Protein AF-A0A846EAA3-F1 (afdb_monomer)

Foldseek 3Di:
DDDDDVVVVVVVVVVVVDDDPPPPVVVVVVVVVVVVPPPPDDPDDDDDDDDDDDDDDDDDDDDDDDDDDDDDDDDDDDPPDPDDFAFLDDAWAWDPPWPPDVVPFQKTKIATDDPLDRQDFDFDLAFFFWADFDADQAPQGTWIWGQHPPPLKIKIKGQFPFAPDDHGDTDHGGGGGGTFHHGHLGFTTIIIIWMFNHPDDVPCPVRTDNPCVPCVVSVVSSNCCNNPTDGDDPPDDDPDDDDDDDDDDDDDDDDDDDDDDDDDDDDDDDPDDDDPDDPDPDDDDDDDDDDDDDDDDDDDDDDDDDDPDPPPDPPPPPLQDPQQLPPQLQRLLLLLLLLLVVQAALLSHGHLVQQWTAGSLPRAIAHASLRARDDDCVLQVVLVVDDDSSVSSVSSVVSVVRSVRRVVVSVVLVVLLVQLVVLCVVVVHDDHNLLSSLLSSLCSLPVQQRHDVQHQNVQLVVLVVVPDDNLVSNLRSSLRSQQDPVVRFGNDRVQPRDSVSSSVSSVSSSVRSVSSVVSVVVVVVD

Mean predicted aligned error: 20.43 Å

Radius of gyration: 35.27 Å; Cα contacts (8 Å, |Δi|>4): 721; chains: 1; bounding box: 108×84×116 Å

Structure (mmCIF, N/CA/C/O backbone):
data_AF-A0A846EAA3-F1
#
_entry.id   AF-A0A846EAA3-F1
#
loop_
_atom_site.group_PDB
_atom_site.id
_atom_site.type_symbol
_atom_site.label_atom_id
_atom_site.label_alt_id
_atom_site.label_comp_id
_atom_site.label_asym_id
_atom_site.label_entity_id
_atom_site.label_seq_id
_atom_site.pdbx_PDB_ins_code
_atom_site.Cartn_x
_atom_site.Cartn_y
_atom_site.Cartn_z
_atom_site.occupancy
_atom_site.B_iso_or_equiv
_atom_site.auth_seq_id
_atom_site.auth_comp_id
_atom_site.auth_asym_id
_atom_site.auth_atom_id
_atom_site.pdbx_PDB_model_num
ATOM 1 N N . MET A 1 1 ? 8.928 -28.342 -48.278 1.00 45.59 1 MET A N 1
ATOM 2 C CA . MET A 1 1 ? 9.771 -29.303 -47.526 1.00 45.59 1 MET A CA 1
ATOM 3 C C . MET A 1 1 ? 11.241 -28.910 -47.630 1.00 45.59 1 MET A C 1
ATOM 5 O O . MET A 1 1 ? 11.823 -29.113 -48.684 1.00 45.59 1 MET A O 1
ATOM 9 N N . LYS A 1 2 ? 11.810 -28.338 -46.558 1.00 38.84 2 LYS A N 1
ATOM 10 C CA . LYS A 1 2 ? 13.188 -28.524 -46.040 1.00 38.84 2 LYS A CA 1
ATOM 11 C C . LYS A 1 2 ? 13.550 -27.352 -45.122 1.00 38.84 2 LYS A C 1
ATOM 13 O O . LYS A 1 2 ? 13.875 -26.275 -45.600 1.00 38.84 2 LYS A O 1
ATOM 18 N N . ARG A 1 3 ? 13.514 -27.614 -43.814 1.00 33.91 3 ARG A N 1
ATOM 19 C CA . ARG A 1 3 ? 14.527 -27.258 -42.801 1.00 33.91 3 ARG A CA 1
ATOM 20 C C . ARG A 1 3 ? 14.042 -27.851 -41.477 1.00 33.91 3 ARG A C 1
ATOM 22 O O . ARG A 1 3 ? 13.335 -27.215 -40.710 1.00 33.91 3 ARG A O 1
ATOM 29 N N . ILE A 1 4 ? 14.368 -29.125 -41.256 1.00 40.81 4 ILE A N 1
ATOM 30 C CA . ILE A 1 4 ? 14.292 -29.714 -39.918 1.00 40.81 4 ILE A CA 1
ATOM 31 C C . ILE A 1 4 ? 15.451 -29.088 -39.146 1.00 40.81 4 ILE A C 1
ATOM 33 O O . ILE A 1 4 ? 16.609 -29.247 -39.530 1.00 40.81 4 ILE A O 1
ATOM 37 N N . SER A 1 5 ? 15.117 -28.302 -38.125 1.00 43.94 5 SER A N 1
ATOM 38 C CA . SER A 1 5 ? 16.084 -27.650 -37.246 1.00 43.94 5 SER A CA 1
ATOM 39 C C . SER A 1 5 ? 17.001 -28.698 -36.607 1.00 43.94 5 SER A C 1
ATOM 41 O O . SER A 1 5 ? 16.523 -29.733 -36.134 1.00 43.94 5 SER A O 1
ATOM 43 N N . LEU A 1 6 ? 18.309 -28.413 -36.547 1.00 41.97 6 LEU A N 1
ATOM 44 C CA . LEU A 1 6 ? 19.315 -29.216 -35.829 1.00 41.97 6 LEU A CA 1
ATOM 45 C C . LEU A 1 6 ? 18.901 -29.520 -34.374 1.00 41.97 6 LEU A C 1
ATOM 47 O O . LEU A 1 6 ? 19.389 -30.481 -33.779 1.00 41.97 6 LEU A O 1
ATOM 51 N N . PHE A 1 7 ? 17.973 -28.736 -33.824 1.00 41.84 7 PHE A N 1
ATOM 52 C CA . PHE A 1 7 ? 17.370 -28.923 -32.511 1.00 41.84 7 PHE A CA 1
ATOM 53 C C . PHE A 1 7 ? 16.577 -30.238 -32.392 1.00 41.84 7 PHE A C 1
ATOM 55 O O . PHE A 1 7 ? 16.715 -30.949 -31.401 1.00 41.84 7 PHE A O 1
ATOM 62 N N . VAL A 1 8 ? 15.827 -30.625 -33.432 1.00 47.81 8 VAL A N 1
ATOM 63 C CA . VAL A 1 8 ? 15.018 -31.862 -33.437 1.00 47.81 8 VAL A CA 1
ATOM 64 C C . VAL A 1 8 ? 15.914 -33.098 -33.543 1.00 47.81 8 VAL A C 1
ATOM 66 O O . VAL A 1 8 ? 15.667 -34.103 -32.881 1.00 47.81 8 VAL A O 1
ATOM 69 N N . LEU A 1 9 ? 17.009 -33.009 -34.307 1.00 42.44 9 LEU A N 1
ATOM 70 C CA . LEU A 1 9 ? 17.966 -34.109 -34.451 1.00 42.44 9 LEU A CA 1
ATOM 71 C C . LEU A 1 9 ? 18.799 -34.318 -33.170 1.00 42.44 9 LEU A C 1
ATOM 73 O O . LEU A 1 9 ? 19.080 -35.457 -32.808 1.00 42.44 9 LEU A O 1
ATOM 77 N N . ARG A 1 10 ? 19.137 -33.244 -32.434 1.00 44.59 10 ARG A N 1
ATOM 78 C CA . ARG A 1 10 ? 19.808 -33.341 -31.122 1.00 44.59 10 ARG A CA 1
ATOM 79 C C . ARG A 1 10 ? 18.899 -33.922 -30.036 1.00 44.59 10 ARG A C 1
ATOM 81 O O . ARG A 1 10 ? 19.375 -34.716 -29.229 1.00 44.59 10 ARG A O 1
ATOM 88 N N . TYR A 1 11 ? 17.609 -33.580 -30.042 1.00 43.00 11 TYR A N 1
ATOM 89 C CA . TYR A 1 11 ? 16.646 -34.081 -29.055 1.00 43.00 11 TYR A CA 1
ATOM 90 C C . TYR A 1 11 ? 16.307 -35.568 -29.275 1.00 43.00 11 TYR A C 1
ATOM 92 O O . TYR A 1 11 ? 16.233 -36.336 -28.316 1.00 43.00 11 TYR A O 1
ATOM 100 N N . LEU A 1 12 ? 16.214 -36.016 -30.536 1.00 42.78 12 LEU A N 1
ATOM 101 C CA . LEU A 1 12 ? 15.991 -37.432 -30.866 1.00 42.78 12 LEU A CA 1
ATOM 102 C C . LEU A 1 12 ? 17.176 -38.332 -30.470 1.00 42.78 12 LEU A C 1
ATOM 104 O O . LEU A 1 12 ? 16.976 -39.449 -29.998 1.00 42.78 12 LEU A O 1
ATOM 108 N N . VAL A 1 13 ? 18.412 -37.846 -30.631 1.00 50.00 13 VAL A N 1
ATOM 109 C CA . VAL A 1 13 ? 19.632 -38.589 -30.258 1.00 50.00 13 VAL A CA 1
ATOM 110 C C . VAL A 1 13 ? 19.782 -38.710 -28.735 1.00 50.00 13 VAL A C 1
ATOM 112 O O . VAL A 1 13 ? 20.312 -39.710 -28.255 1.00 50.00 13 VAL A O 1
ATOM 115 N N . LEU A 1 14 ? 19.275 -37.741 -27.965 1.00 45.34 14 LEU A N 1
ATOM 116 C CA . LEU A 1 14 ? 19.233 -37.794 -26.498 1.00 45.34 14 LEU A CA 1
ATOM 117 C C . LEU A 1 14 ? 18.173 -38.777 -25.977 1.00 45.34 14 LEU A C 1
ATOM 119 O O . LEU A 1 14 ? 18.458 -39.537 -25.053 1.00 45.34 14 LEU A O 1
ATOM 123 N N . LEU A 1 15 ? 17.000 -38.837 -26.616 1.00 44.75 15 LEU A N 1
ATOM 124 C CA . LEU A 1 15 ? 15.933 -39.787 -26.270 1.00 44.75 15 LEU A CA 1
ATOM 125 C C . LEU A 1 15 ? 16.304 -41.247 -26.583 1.00 44.75 15 LEU A C 1
ATOM 127 O O . LEU A 1 15 ? 15.960 -42.148 -25.820 1.00 44.75 15 LEU A O 1
ATOM 131 N N . LEU A 1 16 ? 17.073 -41.487 -27.651 1.00 45.69 16 LEU A N 1
ATOM 132 C CA . LEU A 1 16 ? 17.564 -42.824 -28.013 1.00 45.69 16 LEU A CA 1
ATOM 133 C C . LEU A 1 16 ? 18.695 -43.337 -27.106 1.00 45.69 16 LEU A C 1
ATOM 135 O O . LEU A 1 16 ? 18.956 -44.537 -27.086 1.00 45.69 16 LEU A O 1
ATOM 139 N N . LYS A 1 17 ? 19.364 -42.460 -26.344 1.00 44.16 17 LYS A N 1
ATOM 140 C CA . LYS A 1 17 ? 20.497 -42.839 -25.482 1.00 44.16 17 LYS A CA 1
ATOM 141 C C . LYS A 1 17 ? 20.090 -43.292 -24.073 1.00 44.16 17 LYS A C 1
ATOM 143 O O . LYS A 1 17 ? 20.920 -43.877 -23.386 1.00 44.16 17 LYS A O 1
ATOM 148 N N . TYR A 1 18 ? 18.842 -43.047 -23.657 1.00 53.03 18 TYR A N 1
ATOM 149 C CA . TYR A 1 18 ? 18.377 -43.271 -22.276 1.00 53.03 18 TYR A CA 1
ATOM 150 C C . TYR A 1 18 ? 17.021 -43.996 -22.150 1.00 53.03 18 TYR A C 1
ATOM 152 O O . TYR A 1 18 ? 16.437 -44.029 -21.070 1.00 53.03 18 TYR A O 1
ATOM 160 N N . SER A 1 19 ? 16.511 -44.612 -23.218 1.00 42.00 19 SER A N 1
ATOM 161 C CA . SER A 1 19 ? 15.255 -45.377 -23.180 1.00 42.00 19 SER A CA 1
ATOM 162 C C . SER A 1 19 ? 15.518 -46.875 -22.980 1.00 42.00 19 SER A C 1
ATOM 164 O O . SER A 1 19 ? 16.228 -47.511 -23.758 1.00 42.00 19 SER A O 1
ATOM 166 N N . THR A 1 20 ? 14.928 -47.456 -21.932 1.00 55.78 20 THR A N 1
ATOM 167 C CA . THR A 1 20 ? 14.757 -48.909 -21.802 1.00 55.78 20 THR A CA 1
ATOM 168 C C . THR A 1 20 ? 13.573 -49.369 -22.661 1.00 55.78 20 THR A C 1
ATOM 170 O O . THR A 1 20 ? 12.632 -48.612 -22.899 1.00 55.78 20 THR A O 1
ATOM 173 N N . GLN A 1 21 ? 13.614 -50.623 -23.128 1.00 46.91 21 GLN A N 1
ATOM 174 C CA . GLN A 1 21 ? 12.736 -51.204 -24.165 1.00 46.91 21 GLN A CA 1
ATOM 175 C C . GLN A 1 21 ? 11.215 -51.058 -23.916 1.00 46.91 21 GLN A C 1
ATOM 177 O O . GLN A 1 21 ? 10.422 -51.239 -24.836 1.00 46.91 21 GLN A O 1
ATOM 182 N N . SER A 1 22 ? 10.801 -50.691 -22.702 1.00 48.88 22 SER A N 1
ATOM 183 C CA . SER A 1 22 ? 9.403 -50.552 -22.283 1.00 48.88 22 SER A CA 1
ATOM 184 C C . SER A 1 22 ? 8.784 -49.165 -22.532 1.00 48.88 22 SER A C 1
ATOM 186 O O . SER A 1 22 ? 7.569 -49.033 -22.406 1.00 48.88 22 SER A O 1
ATOM 188 N N . THR A 1 23 ? 9.556 -48.129 -22.897 1.00 48.28 23 THR A N 1
ATOM 189 C CA . THR A 1 23 ? 9.012 -46.774 -23.159 1.00 48.28 23 THR A CA 1
ATOM 190 C C . THR A 1 23 ? 8.650 -46.500 -24.623 1.00 48.28 23 THR A C 1
ATOM 192 O O . THR A 1 23 ? 7.928 -45.542 -24.898 1.00 48.28 23 THR A O 1
ATOM 195 N N . LEU A 1 24 ? 9.050 -47.357 -25.571 1.00 45.22 24 LEU A N 1
ATOM 196 C CA . LEU A 1 24 ? 8.720 -47.161 -26.992 1.00 45.22 24 LEU A CA 1
ATOM 197 C C . LEU A 1 24 ? 7.264 -47.514 -27.351 1.00 45.22 24 LEU A C 1
ATOM 199 O O . LEU A 1 24 ? 6.722 -46.966 -28.309 1.00 45.22 24 LEU A O 1
ATOM 203 N N . THR A 1 25 ? 6.600 -48.385 -26.588 1.00 45.22 25 THR A N 1
ATOM 204 C CA . THR A 1 25 ? 5.250 -48.874 -26.928 1.00 45.22 25 THR A CA 1
ATOM 205 C C . THR A 1 25 ? 4.129 -47.921 -26.493 1.00 45.22 25 THR A C 1
ATOM 207 O O . THR A 1 25 ? 3.041 -47.964 -27.058 1.00 45.22 25 THR A O 1
ATOM 210 N N . LEU A 1 26 ? 4.388 -47.028 -25.529 1.00 42.34 26 LEU A N 1
ATOM 211 C CA . LEU A 1 26 ? 3.415 -46.048 -25.017 1.00 42.34 26 LEU A CA 1
ATOM 212 C C . LEU A 1 26 ? 3.416 -44.724 -25.805 1.00 42.34 26 LEU A C 1
ATOM 214 O O . LEU A 1 26 ? 2.395 -44.046 -25.878 1.00 42.34 26 LEU A O 1
ATOM 218 N N . LEU A 1 27 ? 4.530 -44.382 -26.459 1.00 41.97 27 LEU A N 1
ATOM 219 C CA . LEU A 1 27 ? 4.627 -43.200 -27.326 1.00 41.97 27 LEU A CA 1
ATOM 220 C C . LEU A 1 27 ? 3.990 -43.415 -28.709 1.00 41.97 27 LEU A C 1
ATOM 222 O O . LEU A 1 27 ? 3.535 -42.455 -29.326 1.00 41.97 27 LEU A O 1
ATOM 226 N N . PHE A 1 28 ? 3.889 -44.661 -29.181 1.00 40.97 28 PHE A N 1
ATOM 227 C CA . PHE A 1 28 ? 3.272 -44.969 -30.479 1.00 40.97 28 PHE A CA 1
ATOM 228 C C . PHE A 1 28 ? 1.734 -44.983 -30.445 1.00 40.97 28 PHE A C 1
ATOM 230 O O . PHE A 1 28 ? 1.094 -44.725 -31.463 1.00 40.97 28 PHE A O 1
ATOM 237 N N . SER A 1 29 ? 1.122 -45.228 -29.285 1.00 41.38 29 SER A N 1
ATOM 238 C CA . SER A 1 29 ? -0.338 -45.264 -29.121 1.00 41.38 29 SER A CA 1
ATOM 239 C C . SER A 1 29 ? -0.965 -43.887 -28.865 1.00 41.38 29 SER A C 1
ATOM 241 O O . SER A 1 29 ? -2.130 -43.692 -29.204 1.00 41.38 29 SER A O 1
ATOM 243 N N . LEU A 1 30 ? -0.211 -42.898 -28.367 1.00 37.19 30 LEU A N 1
ATOM 244 C CA . LEU A 1 30 ? -0.741 -41.547 -28.116 1.00 37.19 30 LEU A CA 1
ATOM 245 C C . LEU A 1 30 ? -0.758 -40.651 -29.374 1.00 37.19 30 LEU A C 1
ATOM 247 O O . LEU A 1 30 ? -1.632 -39.795 -29.514 1.00 37.19 30 LEU A O 1
ATOM 251 N N . VAL A 1 31 ? 0.151 -40.887 -30.328 1.00 42.72 31 VAL A N 1
ATOM 252 C CA . VAL A 1 31 ? 0.245 -40.117 -31.589 1.00 42.72 31 VAL A CA 1
ATOM 253 C C . VAL A 1 31 ? -0.836 -40.521 -32.605 1.00 42.72 31 VAL A C 1
ATOM 255 O O . VAL A 1 31 ? -1.272 -39.701 -33.411 1.00 42.72 31 VAL A O 1
ATOM 258 N N . LEU A 1 32 ? -1.348 -41.755 -32.535 1.00 37.59 32 LEU A N 1
ATOM 259 C CA . LEU A 1 32 ? -2.424 -42.222 -33.419 1.00 37.59 32 LEU A CA 1
ATOM 260 C C . LEU A 1 32 ? -3.820 -41.724 -33.004 1.00 37.59 32 LEU A C 1
ATOM 262 O O . LEU A 1 32 ? -4.693 -41.593 -33.858 1.00 37.59 32 LEU A O 1
ATOM 266 N N . VAL A 1 33 ? -4.030 -41.375 -31.729 1.00 39.88 33 VAL A N 1
ATOM 267 C CA . VAL A 1 33 ? -5.330 -40.872 -31.243 1.00 39.88 33 VAL A CA 1
ATOM 268 C C . VAL A 1 33 ? -5.503 -39.368 -31.507 1.00 39.88 33 VAL A C 1
ATOM 270 O O . VAL A 1 33 ? -6.616 -38.914 -31.756 1.00 39.88 33 VAL A O 1
ATOM 273 N N . THR A 1 34 ? -4.418 -38.590 -31.574 1.00 38.41 34 THR A N 1
ATOM 274 C CA . THR A 1 34 ? -4.486 -37.141 -31.856 1.00 38.41 34 THR A CA 1
ATOM 275 C C . THR A 1 34 ? -4.581 -36.797 -33.347 1.00 38.41 34 THR A C 1
ATOM 277 O O . THR A 1 34 ? -5.072 -35.722 -33.686 1.00 38.41 34 THR A O 1
ATOM 280 N N . GLN A 1 35 ? -4.203 -37.701 -34.261 1.00 37.25 35 GLN A N 1
ATOM 281 C CA . GLN A 1 35 ? -4.346 -37.460 -35.707 1.00 37.25 35 GLN A CA 1
ATOM 282 C C . GLN A 1 35 ? -5.731 -37.785 -36.290 1.00 37.25 35 GLN A C 1
ATOM 284 O O . GLN A 1 35 ? -6.015 -37.358 -37.407 1.00 37.25 35 GLN A O 1
ATOM 289 N N . MET A 1 36 ? -6.632 -38.453 -35.559 1.00 35.78 36 MET A N 1
ATOM 290 C CA . MET A 1 36 ? -7.983 -38.747 -36.072 1.00 35.78 36 MET A CA 1
ATOM 291 C C . MET A 1 36 ?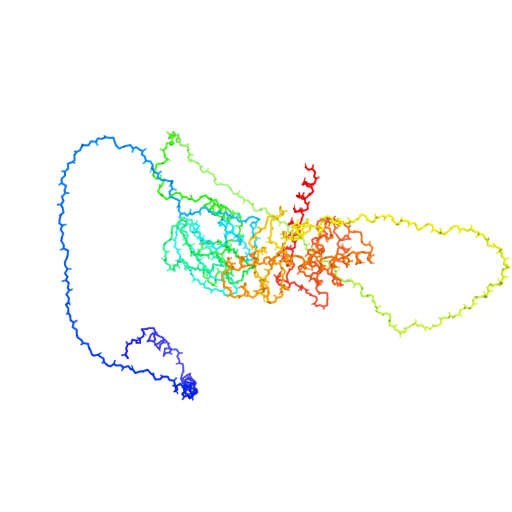 -9.062 -37.715 -35.698 1.00 35.78 36 MET A C 1
ATOM 293 O O . MET A 1 36 ? -10.163 -37.792 -36.235 1.00 35.78 36 MET A O 1
ATOM 297 N N . GLN A 1 37 ? -8.774 -36.718 -34.849 1.00 39.56 37 GLN A N 1
ATOM 298 C CA . GLN A 1 37 ? -9.774 -35.713 -34.435 1.00 39.56 37 GLN A CA 1
ATOM 299 C C . GLN A 1 37 ? -9.651 -34.332 -35.106 1.00 39.56 37 GLN A C 1
ATOM 301 O O . GLN A 1 37 ? -10.579 -33.538 -34.997 1.00 39.56 37 GLN A O 1
ATOM 306 N N . ASN A 1 38 ? -8.594 -34.062 -35.883 1.00 38.56 38 ASN A N 1
ATOM 307 C CA . ASN A 1 38 ? -8.391 -32.756 -36.540 1.00 38.56 38 ASN A CA 1
ATOM 308 C C . ASN A 1 38 ? -8.648 -32.731 -38.064 1.00 38.56 38 ASN A C 1
ATOM 310 O O . ASN A 1 38 ? -8.359 -31.731 -38.709 1.00 38.56 38 ASN A O 1
ATOM 314 N N . SER A 1 39 ? -9.223 -33.786 -38.659 1.00 36.62 39 SER A N 1
ATOM 315 C CA . SER A 1 39 ? -9.591 -33.823 -40.096 1.00 36.62 39 SER A CA 1
ATOM 316 C C . SER A 1 39 ? -11.088 -33.629 -40.381 1.00 36.62 39 SER A C 1
ATOM 318 O O . SER A 1 39 ? -11.568 -33.987 -41.450 1.00 36.62 39 SER A O 1
ATOM 320 N N . ALA A 1 40 ? -11.847 -33.037 -39.457 1.00 38.66 40 ALA A N 1
ATOM 321 C CA . ALA A 1 40 ? -13.261 -32.733 -39.678 1.00 38.66 40 ALA A CA 1
ATOM 322 C C . ALA A 1 40 ? -13.613 -31.316 -39.209 1.00 38.66 40 ALA A C 1
ATOM 324 O O . ALA A 1 40 ? -14.397 -31.167 -38.277 1.00 38.66 40 ALA A O 1
ATOM 325 N N . LYS A 1 41 ? -12.992 -30.289 -39.812 1.00 36.91 41 LYS A N 1
ATOM 326 C CA . LYS A 1 41 ? -13.463 -28.881 -39.878 1.00 36.91 41 LYS A CA 1
ATOM 327 C C . LYS A 1 41 ? -12.378 -27.979 -40.490 1.00 36.91 41 LYS A C 1
ATOM 329 O O . LYS A 1 41 ? -11.752 -27.200 -39.786 1.00 36.91 41 LYS A O 1
ATOM 334 N N . ALA A 1 42 ? -12.138 -28.092 -41.796 1.00 32.41 42 ALA A N 1
ATOM 335 C CA . ALA A 1 42 ? -11.402 -27.070 -42.552 1.00 32.41 42 ALA A CA 1
ATOM 336 C C . ALA A 1 42 ? -11.621 -27.210 -44.072 1.00 32.41 42 ALA A C 1
ATOM 338 O O . ALA A 1 42 ? -10.666 -27.172 -44.833 1.00 32.41 42 ALA A O 1
ATOM 339 N N . ASP A 1 43 ? -12.873 -27.364 -44.513 1.00 33.97 43 ASP A N 1
ATOM 340 C CA . ASP A 1 43 ? -13.255 -27.228 -45.927 1.00 33.97 43 ASP A CA 1
ATOM 341 C C . ASP A 1 43 ? -14.263 -26.082 -46.066 1.00 33.97 43 ASP A C 1
ATOM 343 O O . ASP A 1 43 ? -15.464 -26.285 -46.220 1.00 33.97 43 ASP A O 1
ATOM 347 N N . SER A 1 44 ? -13.771 -24.850 -45.959 1.00 38.75 44 SER A N 1
ATOM 348 C CA . SER A 1 44 ? -14.420 -23.669 -46.534 1.00 38.75 44 SER A CA 1
ATOM 349 C C . SER A 1 44 ? -13.454 -22.494 -46.443 1.00 38.75 44 SER A C 1
ATOM 351 O O . SER A 1 44 ? -13.376 -21.872 -45.397 1.00 38.75 44 SER A O 1
ATOM 353 N N . PHE A 1 45 ? -12.673 -22.248 -47.492 1.00 34.84 45 PHE A N 1
ATOM 354 C CA . PHE A 1 45 ? -12.283 -20.923 -48.003 1.00 34.84 45 PHE A CA 1
ATOM 355 C C . PHE A 1 45 ? -11.267 -21.164 -49.122 1.00 34.84 45 PHE A C 1
ATOM 357 O O . PHE A 1 45 ? -10.080 -21.378 -48.893 1.00 34.84 45 PHE A O 1
ATOM 364 N N . GLY A 1 46 ? -11.775 -21.210 -50.355 1.00 39.91 46 GLY A N 1
ATOM 365 C CA . GLY A 1 46 ? -10.958 -21.351 -51.550 1.00 39.91 46 GLY A CA 1
ATOM 366 C C . GLY A 1 46 ? -10.037 -20.148 -51.721 1.00 39.91 46 GLY A C 1
ATOM 367 O O . GLY A 1 46 ? -10.505 -19.022 -51.867 1.00 39.91 46 GLY A O 1
ATOM 368 N N . LEU A 1 47 ? -8.732 -20.406 -51.753 1.00 31.91 47 LEU A N 1
ATOM 369 C CA . LEU A 1 47 ? -7.733 -19.473 -52.255 1.00 31.91 47 LEU A CA 1
ATOM 370 C C . LEU A 1 47 ? -6.852 -20.205 -53.266 1.00 31.91 47 LEU A C 1
ATOM 372 O O . LEU A 1 47 ? -6.233 -21.229 -52.982 1.00 31.91 47 LEU A O 1
ATOM 376 N N . ASN A 1 48 ? -6.889 -19.679 -54.485 1.00 30.34 48 ASN A N 1
ATOM 377 C CA . ASN A 1 48 ? -6.250 -20.192 -55.683 1.00 30.34 48 ASN A CA 1
ATOM 378 C C . ASN A 1 48 ? -4.801 -19.678 -55.701 1.00 30.34 48 ASN A C 1
ATOM 380 O O . ASN A 1 48 ? -4.591 -18.470 -55.800 1.00 30.34 48 ASN A O 1
ATOM 384 N N . PHE A 1 49 ? -3.806 -20.559 -55.582 1.00 31.09 49 PHE A N 1
ATOM 385 C CA . PHE A 1 49 ? -2.396 -20.176 -55.687 1.00 31.09 49 PHE A CA 1
ATOM 386 C C . PHE A 1 49 ? -1.887 -20.443 -57.104 1.00 31.09 49 PHE A C 1
ATOM 388 O O . PHE A 1 49 ? -1.743 -21.589 -57.528 1.00 31.09 49 PHE A O 1
ATOM 395 N N . GLY A 1 50 ? -1.636 -19.355 -57.835 1.00 29.64 50 GLY A N 1
ATOM 396 C CA . GLY A 1 50 ? -0.963 -19.365 -59.127 1.00 29.64 50 GLY A CA 1
ATOM 397 C C . GLY A 1 50 ? 0.504 -19.774 -58.993 1.00 29.64 50 GLY A C 1
ATOM 398 O O . GLY A 1 50 ? 1.222 -19.313 -58.108 1.00 29.64 50 GLY A O 1
ATOM 399 N N . VAL A 1 51 ? 0.920 -20.659 -59.892 1.00 31.28 51 VAL A N 1
ATOM 400 C CA . VAL A 1 51 ? 2.285 -21.160 -60.071 1.00 31.28 51 VAL A CA 1
ATOM 401 C C . VAL A 1 51 ? 3.119 -20.110 -60.804 1.00 31.28 51 VAL A C 1
ATOM 403 O O . VAL A 1 51 ? 2.721 -19.693 -61.888 1.00 31.28 51 VAL A O 1
ATOM 406 N N . LEU A 1 52 ? 4.290 -19.746 -60.272 1.00 29.41 52 LEU A N 1
ATOM 407 C CA . LEU A 1 52 ? 5.385 -19.160 -61.055 1.00 29.41 52 LEU A CA 1
ATOM 408 C C . LEU A 1 52 ? 6.733 -19.745 -60.601 1.00 29.41 52 LEU A C 1
ATOM 410 O O . LEU A 1 52 ? 7.044 -19.791 -59.411 1.00 29.41 52 LEU A O 1
ATOM 414 N N . GLU A 1 53 ? 7.484 -20.238 -61.585 1.00 32.22 53 GLU A N 1
ATOM 415 C CA . GLU A 1 53 ? 8.822 -20.832 -61.485 1.00 32.22 53 GLU A CA 1
ATOM 416 C C . GLU A 1 53 ? 9.946 -19.773 -61.419 1.00 32.22 53 GLU A C 1
ATOM 418 O O . GLU A 1 53 ? 9.694 -18.600 -61.705 1.00 32.22 53 GLU A O 1
ATOM 423 N N . PRO A 1 54 ? 11.190 -20.153 -61.046 1.00 38.78 54 PRO A N 1
ATOM 424 C CA . PRO A 1 54 ? 12.264 -19.212 -60.760 1.00 38.78 54 PRO A CA 1
ATOM 425 C C . PRO A 1 54 ? 13.257 -19.070 -61.922 1.00 38.78 54 PRO A C 1
ATOM 427 O O . PRO A 1 54 ? 13.889 -20.046 -62.315 1.00 38.78 54 PRO A O 1
ATOM 430 N N . SER A 1 55 ? 13.504 -17.840 -62.371 1.00 31.00 55 SER A N 1
ATOM 431 C CA . SER A 1 55 ? 14.790 -17.424 -62.951 1.00 31.00 55 SER A CA 1
ATOM 432 C C . SER A 1 55 ? 14.790 -15.918 -63.211 1.00 31.00 55 SER A C 1
ATOM 434 O O . SER A 1 55 ? 13.937 -15.438 -63.945 1.00 31.00 55 SER A O 1
ATOM 436 N N . GLU A 1 56 ? 15.741 -15.180 -62.641 1.00 32.69 56 GLU A N 1
ATOM 437 C CA . GLU A 1 56 ? 16.833 -14.542 -63.392 1.00 32.69 56 GLU A CA 1
ATOM 438 C C . GLU A 1 56 ? 17.639 -13.574 -62.510 1.00 32.69 56 GLU A C 1
ATOM 440 O O . GLU A 1 56 ? 17.165 -12.987 -61.540 1.00 32.69 56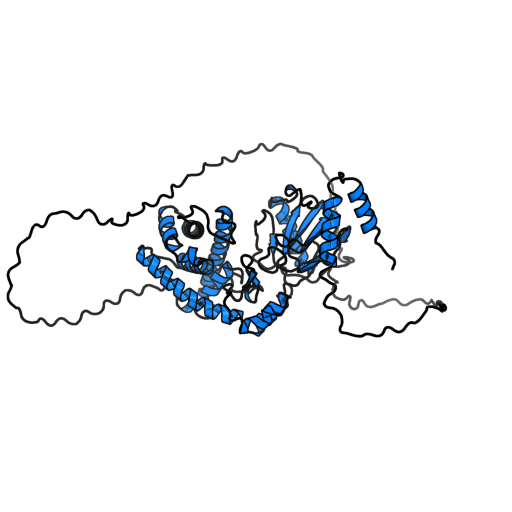 GLU A O 1
ATOM 445 N N . THR A 1 57 ? 18.920 -13.519 -62.846 1.00 31.02 57 THR A N 1
ATOM 446 C CA . THR A 1 57 ? 20.040 -12.817 -62.217 1.00 31.02 57 THR A CA 1
ATOM 447 C C . THR A 1 57 ? 20.207 -11.399 -62.794 1.00 31.02 57 THR A C 1
ATOM 449 O O . THR A 1 57 ? 19.657 -11.110 -63.852 1.00 31.02 57 THR A O 1
ATOM 452 N N . VAL A 1 58 ? 21.127 -10.616 -62.193 1.00 27.27 58 VAL A N 1
ATOM 453 C CA . VAL A 1 58 ? 21.747 -9.348 -62.685 1.00 27.27 58 VAL A CA 1
ATOM 454 C C . VAL A 1 58 ? 20.938 -8.084 -62.285 1.00 27.27 58 VAL A C 1
ATOM 456 O O . VAL A 1 58 ? 19.727 -8.080 -62.413 1.00 27.27 58 VAL A O 1
ATOM 459 N N . ALA A 1 59 ? 21.469 -6.983 -61.725 1.00 28.91 59 ALA A N 1
ATOM 460 C CA . ALA A 1 59 ? 22.781 -6.339 -61.836 1.00 28.91 59 ALA A CA 1
ATOM 461 C C . ALA A 1 59 ? 23.164 -5.537 -60.567 1.00 28.91 59 ALA A C 1
ATOM 463 O O . ALA A 1 59 ? 22.311 -4.926 -59.928 1.00 28.91 59 ALA A O 1
ATOM 464 N N . LEU A 1 60 ? 24.468 -5.478 -60.284 1.00 33.03 60 LEU A N 1
ATOM 465 C CA . LEU A 1 60 ? 25.130 -4.464 -59.454 1.00 33.03 60 LEU A CA 1
ATOM 466 C C . LEU A 1 60 ? 25.461 -3.242 -60.325 1.00 33.03 60 LEU A C 1
ATOM 468 O O . LEU A 1 60 ? 25.923 -3.427 -61.450 1.00 33.03 60 LEU A O 1
ATOM 472 N N . LEU A 1 61 ? 25.292 -2.027 -59.799 1.00 29.95 61 LEU A N 1
ATOM 473 C CA . LEU A 1 61 ? 25.793 -0.768 -60.375 1.00 29.95 61 LEU A CA 1
ATOM 474 C C . LEU A 1 61 ? 26.221 0.204 -59.246 1.00 29.95 61 LEU A C 1
ATOM 476 O O . LEU A 1 61 ? 25.775 0.024 -58.113 1.00 29.95 61 LEU A O 1
ATOM 480 N N . PRO A 1 62 ? 27.147 1.150 -59.512 1.00 38.16 62 PRO A N 1
ATOM 481 C CA . PRO A 1 62 ? 28.408 1.228 -58.770 1.00 38.16 62 PRO A CA 1
ATOM 482 C C . PRO A 1 62 ? 28.590 2.483 -57.894 1.00 38.16 62 PRO A C 1
ATOM 484 O O . PRO A 1 62 ? 27.889 3.481 -58.045 1.00 38.16 62 PRO A O 1
ATOM 487 N N . LEU A 1 63 ? 29.597 2.406 -57.012 1.00 34.88 63 LEU A N 1
ATOM 488 C CA . LEU A 1 63 ? 30.307 3.541 -56.414 1.00 34.88 63 LEU A CA 1
ATOM 489 C C . LEU A 1 63 ? 31.120 4.285 -57.482 1.00 34.88 63 LEU A C 1
ATOM 491 O O . LEU A 1 63 ? 31.788 3.618 -58.264 1.00 34.88 63 LEU A O 1
ATOM 495 N N . GLU A 1 64 ? 31.133 5.621 -57.422 1.00 33.44 64 GLU A N 1
ATOM 496 C CA . GLU A 1 64 ? 32.322 6.489 -57.568 1.00 33.44 64 GLU A CA 1
ATOM 497 C C . GLU A 1 64 ? 31.920 7.977 -57.551 1.00 33.44 64 GLU A C 1
ATOM 499 O O . GLU A 1 64 ? 31.073 8.396 -58.336 1.00 33.44 64 GLU A O 1
ATOM 504 N N . SER A 1 65 ? 32.569 8.777 -56.697 1.00 32.06 65 SER A N 1
ATOM 505 C CA . SER A 1 65 ? 33.263 10.005 -57.126 1.00 32.06 65 SER A CA 1
ATOM 506 C C . SER A 1 65 ? 34.119 10.582 -55.987 1.00 32.06 65 SER A C 1
ATOM 508 O O . SER A 1 65 ? 33.621 10.854 -54.894 1.00 32.06 65 SER A O 1
ATOM 510 N N . GLU A 1 66 ? 35.405 10.742 -56.290 1.00 34.97 66 GLU A N 1
ATOM 511 C CA . GLU A 1 66 ? 36.522 11.266 -55.492 1.00 34.97 66 GLU A CA 1
ATOM 512 C C . GLU A 1 66 ? 36.395 12.776 -55.165 1.00 34.97 66 GLU A C 1
ATOM 514 O O . GLU A 1 66 ? 35.835 13.537 -55.945 1.00 34.97 66 GLU A O 1
ATOM 519 N N . VAL A 1 67 ? 36.753 13.176 -53.935 1.00 34.47 67 VAL A N 1
ATOM 520 C CA . VAL A 1 67 ? 37.906 14.023 -53.514 1.00 34.47 67 VAL A CA 1
ATOM 521 C C . VAL A 1 67 ? 37.957 15.461 -54.056 1.00 34.47 67 VAL A C 1
ATOM 523 O O . VAL A 1 67 ? 38.229 15.665 -55.230 1.00 34.47 67 VAL A O 1
ATOM 526 N N . GLU A 1 68 ? 37.912 16.444 -53.140 1.00 30.97 68 GLU A N 1
ATOM 527 C CA . GLU A 1 68 ? 38.698 17.693 -53.222 1.00 30.97 68 GLU A CA 1
ATOM 528 C C . GLU A 1 68 ? 38.890 18.347 -51.822 1.00 30.97 68 GLU A C 1
ATOM 530 O O . GLU A 1 68 ? 37.937 18.691 -51.129 1.00 30.97 68 GLU A O 1
ATOM 535 N N . LEU A 1 69 ? 40.151 18.512 -51.409 1.00 32.44 69 LEU A N 1
ATOM 536 C CA . LEU A 1 69 ? 40.707 19.503 -50.457 1.00 32.44 69 LEU A CA 1
ATOM 537 C C . LEU A 1 69 ? 41.919 20.118 -51.204 1.00 32.44 69 LEU A C 1
ATOM 539 O O . LEU A 1 69 ? 42.491 19.361 -51.998 1.00 32.44 69 LEU A O 1
ATOM 543 N N . PRO A 1 70 ? 42.405 21.370 -50.983 1.00 49.16 70 PRO A N 1
ATOM 544 C CA . PRO A 1 70 ? 42.414 22.131 -49.717 1.00 49.16 70 PRO A CA 1
ATOM 545 C C . PRO A 1 70 ? 42.286 23.686 -49.840 1.00 49.16 70 PRO A C 1
ATOM 547 O O . PRO A 1 70 ? 42.252 24.229 -50.939 1.00 49.16 70 PRO A O 1
ATOM 550 N N . ASN A 1 71 ? 42.244 24.394 -48.695 1.00 32.75 71 ASN A N 1
ATOM 551 C CA . ASN A 1 71 ? 42.879 25.707 -48.373 1.00 32.75 71 ASN A CA 1
ATOM 552 C C . ASN A 1 71 ? 42.256 26.238 -47.059 1.00 32.75 71 ASN A C 1
ATOM 554 O O . ASN A 1 71 ? 41.047 26.419 -46.989 1.00 32.75 71 ASN A O 1
ATOM 558 N N . SER A 1 72 ? 42.944 26.209 -45.914 1.00 35.84 72 SER A N 1
ATOM 559 C CA . SER A 1 72 ? 43.930 27.177 -45.382 1.00 35.84 72 SER A CA 1
ATOM 560 C C . SER A 1 72 ? 43.355 28.556 -44.995 1.00 35.84 72 SER A C 1
ATOM 562 O O . SER A 1 72 ? 43.068 29.366 -45.869 1.00 35.84 72 SER A O 1
ATOM 564 N N . GLU A 1 73 ? 43.342 28.784 -43.674 1.00 40.97 73 GLU A N 1
ATOM 565 C CA . GLU A 1 73 ? 43.399 30.060 -42.928 1.00 40.97 73 GLU A CA 1
ATOM 566 C C . GLU A 1 73 ? 42.173 30.997 -42.918 1.00 40.97 73 GLU A C 1
ATOM 568 O O . GLU A 1 73 ? 41.968 31.781 -43.835 1.00 40.97 73 GLU A O 1
ATOM 573 N N . ASP A 1 74 ? 41.434 30.997 -41.797 1.00 34.38 74 ASP A N 1
ATOM 574 C CA . ASP A 1 74 ? 41.398 32.156 -40.880 1.00 34.38 74 ASP A CA 1
ATOM 575 C C . ASP A 1 74 ? 40.939 31.709 -39.462 1.00 34.38 74 ASP A C 1
ATOM 577 O O . ASP A 1 74 ? 40.067 30.838 -39.352 1.00 34.38 74 ASP A O 1
ATOM 581 N N . PRO A 1 75 ? 41.535 32.226 -38.365 1.00 51.28 75 PRO A N 1
ATOM 582 C CA . PRO A 1 75 ? 41.172 31.921 -36.985 1.00 51.28 75 PRO A CA 1
ATOM 583 C C . PRO A 1 75 ? 40.039 32.845 -36.502 1.00 51.28 75 PRO A C 1
ATOM 585 O O . PRO A 1 75 ? 39.731 33.841 -37.142 1.00 51.28 75 PRO A O 1
ATOM 588 N N . TYR A 1 76 ? 39.457 32.534 -35.340 1.00 34.50 76 TYR A N 1
ATOM 589 C CA . TYR A 1 76 ? 38.222 33.105 -34.763 1.00 34.50 76 TYR A CA 1
ATOM 590 C C . TYR A 1 76 ? 36.920 32.443 -35.232 1.00 34.50 76 TYR A C 1
ATOM 592 O O . TYR A 1 76 ? 36.050 33.065 -35.833 1.00 34.50 76 TYR A O 1
ATOM 600 N N . VAL A 1 77 ? 36.743 31.177 -34.840 1.00 32.28 77 VAL A N 1
ATOM 601 C CA . VAL A 1 77 ? 35.397 30.632 -34.621 1.00 32.28 77 VAL A CA 1
ATOM 602 C C . VAL A 1 77 ? 34.946 31.078 -33.232 1.00 32.28 77 VAL A C 1
ATOM 604 O O . VAL A 1 77 ? 35.579 30.766 -32.222 1.00 32.28 77 VAL A O 1
ATOM 607 N N . THR A 1 78 ? 33.876 31.863 -33.205 1.00 35.75 78 THR A N 1
ATOM 608 C CA . THR A 1 78 ? 33.121 32.243 -32.014 1.00 35.75 78 THR A CA 1
ATOM 609 C C . THR A 1 78 ? 32.616 30.995 -31.290 1.00 35.75 78 THR A C 1
ATOM 611 O O . THR A 1 78 ? 32.050 30.089 -31.898 1.00 35.75 78 THR A O 1
ATOM 614 N N . LEU A 1 79 ? 32.834 30.949 -29.974 1.00 41.00 79 LEU A N 1
ATOM 615 C CA . LEU A 1 79 ? 32.176 30.009 -29.071 1.00 41.00 79 LEU A CA 1
ATOM 616 C C . LEU A 1 79 ? 30.687 30.376 -28.997 1.00 41.00 79 LEU A C 1
ATOM 618 O O . LEU A 1 79 ? 30.281 31.103 -28.097 1.00 41.00 79 LEU A O 1
ATOM 622 N N . GLU A 1 80 ? 29.886 29.910 -29.949 1.00 40.00 80 GLU A N 1
ATOM 623 C CA . GLU A 1 80 ? 28.429 29.929 -29.831 1.00 40.00 80 GLU A CA 1
ATOM 624 C C . GLU A 1 80 ? 27.895 28.501 -29.676 1.00 40.00 80 GLU A C 1
ATOM 626 O O . GLU A 1 80 ? 28.137 27.618 -30.496 1.00 40.00 80 GLU A O 1
ATOM 631 N N . GLU A 1 81 ? 27.209 28.327 -28.544 1.00 41.97 81 GLU A N 1
ATOM 632 C CA . GLU A 1 81 ? 26.197 27.315 -28.242 1.00 41.97 81 GLU A CA 1
ATOM 633 C C . GLU A 1 81 ? 26.621 25.847 -28.392 1.00 41.97 81 GLU A C 1
ATOM 635 O O . GLU A 1 81 ? 26.128 25.094 -29.232 1.00 41.97 81 GLU A O 1
ATOM 640 N N . ARG A 1 82 ? 27.443 25.372 -27.442 1.00 44.28 82 ARG A N 1
ATOM 641 C CA . ARG A 1 82 ? 27.270 23.980 -27.005 1.00 44.28 82 ARG A CA 1
ATOM 642 C C . ARG A 1 82 ? 25.864 23.878 -26.420 1.00 44.28 82 ARG A C 1
ATOM 644 O O . ARG A 1 82 ? 25.577 24.530 -25.416 1.00 44.28 82 ARG A O 1
ATOM 651 N N . GLY A 1 83 ? 25.009 23.087 -27.066 1.00 45.78 83 GLY A N 1
ATOM 652 C CA . GLY A 1 83 ? 23.737 22.660 -26.491 1.00 45.78 83 GLY A CA 1
ATOM 653 C C . GLY A 1 83 ? 23.936 22.094 -25.077 1.00 45.78 83 GLY A C 1
ATOM 654 O O . GLY A 1 83 ? 25.068 21.758 -24.706 1.00 45.78 83 GLY A O 1
ATOM 655 N N . PRO A 1 84 ? 22.865 22.023 -24.267 1.00 51.38 84 PRO A N 1
ATOM 656 C CA . PRO A 1 84 ? 22.957 21.523 -22.901 1.00 51.38 84 PRO A CA 1
ATOM 657 C C . PRO A 1 84 ? 23.670 20.164 -22.889 1.00 51.38 84 PRO A C 1
ATOM 659 O O . PRO A 1 84 ? 23.488 19.384 -23.828 1.00 51.38 84 PRO A O 1
ATOM 662 N N . PRO A 1 85 ? 24.513 19.892 -21.879 1.00 56.28 85 PRO A N 1
ATOM 663 C CA . PRO A 1 85 ? 25.273 18.656 -21.839 1.00 56.28 85 PRO A CA 1
ATOM 664 C C . PRO A 1 85 ? 24.309 17.466 -21.890 1.00 56.28 85 PRO A C 1
ATOM 666 O O . PRO A 1 85 ? 23.333 17.4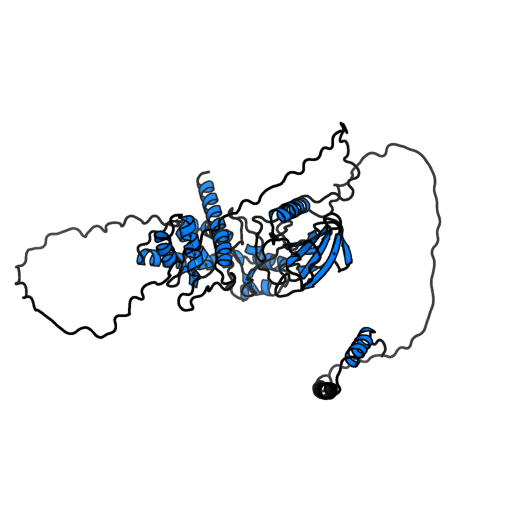05 -21.141 1.00 56.28 85 PRO A O 1
ATOM 669 N N . GLU A 1 86 ? 24.557 16.556 -22.829 1.00 67.31 86 GLU A N 1
ATOM 670 C CA . GLU A 1 86 ? 23.700 15.400 -23.067 1.00 67.31 86 GLU A CA 1
ATOM 671 C C . GLU A 1 86 ? 23.850 14.429 -21.888 1.00 67.31 86 GLU A C 1
ATOM 673 O O . GLU A 1 86 ? 24.950 13.968 -21.588 1.00 67.31 86 GLU A O 1
ATOM 678 N N . MET A 1 87 ? 22.766 14.171 -21.159 1.00 71.38 87 MET A N 1
ATOM 679 C CA . MET A 1 87 ? 22.757 13.228 -20.036 1.00 71.38 87 MET A CA 1
ATOM 680 C C . MET A 1 87 ? 22.639 11.786 -20.538 1.00 71.38 87 MET A C 1
ATOM 682 O O . MET A 1 87 ? 22.058 11.546 -21.595 1.00 71.38 87 MET A O 1
ATOM 686 N N . ALA A 1 88 ? 23.141 10.821 -19.760 1.00 73.00 88 ALA A N 1
ATOM 687 C CA . ALA A 1 88 ? 23.039 9.394 -20.090 1.00 73.00 88 ALA A CA 1
ATOM 688 C C . ALA A 1 88 ? 21.586 8.918 -20.233 1.00 73.00 88 ALA A C 1
ATOM 690 O O . ALA A 1 88 ? 21.295 8.042 -21.045 1.00 73.00 88 ALA A O 1
ATOM 691 N N . PHE A 1 89 ? 20.685 9.520 -19.461 1.00 83.62 89 PHE A N 1
ATOM 692 C CA . PHE A 1 89 ? 19.238 9.373 -19.549 1.00 83.62 89 PHE A CA 1
ATOM 693 C C . PHE A 1 89 ? 18.578 10.602 -18.900 1.00 83.62 89 PHE A C 1
ATOM 695 O O . PHE A 1 89 ? 19.244 11.401 -18.241 1.00 83.62 89 PHE A O 1
ATOM 702 N N . ALA A 1 90 ? 17.276 10.795 -19.118 1.00 85.38 90 ALA A N 1
ATOM 703 C CA . ALA A 1 90 ? 16.542 11.883 -18.470 1.00 85.38 90 ALA A CA 1
ATOM 704 C C . ALA A 1 90 ? 16.359 11.591 -16.964 1.00 85.38 90 ALA A C 1
ATOM 706 O O . ALA A 1 90 ? 16.014 10.451 -16.652 1.00 85.38 90 ALA A O 1
ATOM 707 N N . PRO A 1 91 ? 16.520 12.583 -16.065 1.00 88.56 91 PRO A N 1
ATOM 708 C CA . PRO A 1 91 ? 16.343 12.410 -14.625 1.00 88.56 91 PRO A CA 1
ATOM 709 C C . PRO A 1 91 ? 15.010 11.753 -14.272 1.00 88.56 91 PRO A C 1
ATOM 711 O O . PRO A 1 91 ? 13.982 12.044 -14.895 1.00 88.56 91 PRO A O 1
ATOM 714 N N . LEU A 1 92 ? 15.049 10.887 -13.266 1.00 89.94 92 LEU A N 1
ATOM 715 C CA . LEU A 1 92 ? 13.893 10.207 -12.702 1.00 89.94 92 LEU A CA 1
ATOM 716 C C . LEU A 1 92 ? 13.760 10.598 -11.233 1.00 89.94 92 LEU A C 1
ATOM 718 O O . LEU A 1 92 ? 14.749 10.642 -10.511 1.00 89.94 92 LEU A O 1
ATOM 722 N N . GLU A 1 93 ? 12.537 10.849 -10.792 1.00 86.19 93 GLU A N 1
ATOM 723 C CA . GLU A 1 93 ? 12.222 10.914 -9.370 1.00 86.19 93 GLU A CA 1
ATOM 724 C C . GLU A 1 93 ? 12.098 9.489 -8.838 1.00 86.19 93 GLU A C 1
ATOM 726 O O . GLU A 1 93 ? 11.504 8.625 -9.488 1.00 86.19 93 GLU A O 1
ATOM 731 N N . VAL A 1 94 ? 12.625 9.234 -7.648 1.00 82.69 94 VAL A N 1
ATOM 732 C CA . VAL A 1 94 ? 12.305 8.010 -6.925 1.00 82.69 94 VAL A CA 1
ATOM 733 C C . VAL A 1 94 ? 11.171 8.354 -5.949 1.00 82.69 94 VAL A C 1
ATOM 735 O O . VAL A 1 94 ? 11.321 9.202 -5.071 1.00 82.69 94 VAL A O 1
ATOM 738 N N . ALA A 1 95 ? 10.008 7.721 -6.110 1.00 73.62 95 ALA A N 1
ATOM 739 C CA . ALA A 1 95 ? 8.818 8.039 -5.323 1.00 73.62 95 ALA A CA 1
ATOM 740 C C . ALA A 1 95 ? 9.006 7.660 -3.847 1.00 73.62 95 ALA A C 1
ATOM 742 O O . ALA A 1 95 ? 9.323 6.510 -3.534 1.00 73.62 95 ALA A O 1
ATOM 743 N N . THR A 1 96 ? 8.761 8.611 -2.941 1.00 54.66 96 THR A N 1
ATOM 744 C CA . THR A 1 96 ? 8.869 8.409 -1.489 1.00 54.66 96 THR A CA 1
ATOM 745 C C . THR A 1 96 ? 7.493 8.320 -0.800 1.00 54.66 96 THR A C 1
ATOM 747 O O . THR A 1 96 ? 6.539 8.950 -1.264 1.00 54.66 96 THR A O 1
ATOM 750 N N . PRO A 1 97 ? 7.367 7.567 0.316 1.00 42.00 97 PRO A N 1
ATOM 751 C CA . PRO A 1 97 ? 8.405 6.720 0.909 1.00 42.00 97 PRO A CA 1
ATOM 752 C C . PRO A 1 97 ? 8.712 5.507 0.015 1.00 42.00 97 PRO A C 1
ATOM 754 O O . PRO A 1 97 ? 7.799 4.910 -0.549 1.00 42.00 97 PRO A O 1
ATOM 757 N N . TYR A 1 98 ? 9.993 5.144 -0.115 1.00 53.34 98 TYR A N 1
ATOM 758 C CA . TYR A 1 98 ? 10.367 3.898 -0.787 1.00 53.34 98 TYR A CA 1
ATOM 759 C C . TYR A 1 98 ? 9.747 2.735 -0.018 1.00 53.34 98 TYR A C 1
ATOM 761 O O . TYR A 1 98 ? 9.843 2.682 1.213 1.00 53.34 98 TYR A O 1
ATOM 769 N N . LEU A 1 99 ? 9.092 1.823 -0.729 1.00 51.38 99 LEU A N 1
ATOM 770 C CA . LEU A 1 99 ? 8.542 0.608 -0.152 1.00 51.38 99 LEU A CA 1
ATOM 771 C C . LEU A 1 99 ? 9.728 -0.298 0.185 1.00 51.38 99 LEU A C 1
ATOM 773 O O . LEU A 1 99 ? 10.203 -1.094 -0.615 1.00 51.38 99 LEU A O 1
ATOM 777 N N . ILE A 1 100 ? 10.268 -0.159 1.390 1.00 48.22 100 ILE A N 1
ATOM 778 C CA . ILE A 1 100 ? 11.175 -1.173 1.914 1.00 48.22 100 ILE A CA 1
ATOM 779 C C . ILE A 1 100 ? 10.315 -2.397 2.240 1.00 48.22 100 ILE A C 1
ATOM 781 O O . ILE A 1 100 ? 9.904 -2.584 3.382 1.00 48.22 100 ILE A O 1
ATOM 785 N N . ASP A 1 101 ? 9.985 -3.184 1.217 1.00 49.50 101 ASP A N 1
ATOM 786 C CA . ASP A 1 101 ? 9.451 -4.525 1.391 1.00 49.50 101 ASP A CA 1
ATOM 787 C C . ASP A 1 101 ? 10.629 -5.451 1.724 1.00 49.50 101 ASP A C 1
ATOM 789 O O . ASP A 1 101 ? 11.598 -5.560 0.970 1.00 49.50 101 ASP A O 1
ATOM 793 N N . GLU A 1 102 ? 10.570 -6.099 2.886 1.00 51.78 102 GLU A N 1
ATOM 794 C CA . GLU A 1 102 ? 11.490 -7.169 3.291 1.00 51.78 102 GLU A CA 1
ATOM 795 C C . GLU A 1 102 ? 11.040 -8.536 2.734 1.00 51.78 102 GLU A C 1
ATOM 797 O O . GLU A 1 102 ? 11.372 -9.584 3.296 1.00 51.78 102 GLU A O 1
ATOM 802 N N . THR A 1 103 ? 10.273 -8.552 1.640 1.00 53.47 103 THR A N 1
ATOM 803 C CA . THR A 1 103 ? 9.736 -9.763 1.014 1.00 53.47 103 THR A CA 1
ATOM 804 C C . THR A 1 103 ? 10.303 -9.947 -0.401 1.00 53.47 103 THR A C 1
ATOM 806 O O . THR A 1 103 ? 9.633 -9.660 -1.389 1.00 53.47 103 THR A O 1
ATOM 809 N N . PRO A 1 104 ? 11.514 -10.521 -0.541 1.00 64.06 104 PRO A N 1
ATOM 810 C CA . PRO A 1 104 ? 12.277 -11.241 0.479 1.00 64.06 104 PRO A CA 1
ATOM 811 C C . PRO A 1 104 ? 13.324 -10.373 1.212 1.00 64.06 104 PRO A C 1
ATOM 813 O O . PRO A 1 104 ? 13.783 -9.377 0.669 1.00 64.06 104 PRO A O 1
ATOM 816 N N . PRO A 1 105 ? 13.825 -10.786 2.397 1.00 68.06 105 PRO A N 1
ATOM 817 C CA . PRO A 1 105 ? 14.661 -9.911 3.221 1.00 68.06 105 PRO A CA 1
ATOM 818 C C . PRO A 1 105 ? 15.880 -9.361 2.475 1.00 68.06 105 PRO A C 1
ATOM 820 O O . PRO A 1 105 ? 16.640 -10.133 1.865 1.00 68.06 105 PRO A O 1
ATOM 823 N N . GLY A 1 106 ? 16.060 -8.042 2.556 1.00 70.38 106 GLY A N 1
ATOM 824 C CA . GLY A 1 106 ? 17.068 -7.267 1.834 1.00 70.38 106 GLY A CA 1
ATOM 825 C C . GLY A 1 106 ? 16.672 -6.771 0.442 1.00 70.38 106 GLY A C 1
ATOM 826 O O . GLY A 1 106 ? 17.541 -6.234 -0.246 1.00 70.38 106 GLY A O 1
ATOM 827 N N . SER A 1 107 ? 15.421 -6.956 0.007 1.00 84.38 107 SER A N 1
ATOM 828 C CA . SER A 1 107 ? 14.898 -6.300 -1.195 1.00 84.38 107 SER A CA 1
ATOM 829 C C . SER A 1 107 ? 14.606 -4.817 -0.968 1.00 84.38 107 SER A C 1
ATOM 831 O O . SER A 1 107 ? 14.520 -4.315 0.161 1.00 84.38 107 SER A O 1
ATOM 833 N N . TYR A 1 108 ? 14.509 -4.107 -2.084 1.00 85.56 108 TYR A N 1
ATOM 834 C CA . TYR A 1 108 ? 14.181 -2.696 -2.156 1.00 85.56 108 TYR A CA 1
ATOM 835 C C . TYR A 1 108 ? 13.129 -2.513 -3.238 1.00 85.56 108 TYR A C 1
ATOM 837 O O . TYR A 1 108 ? 13.449 -2.696 -4.414 1.00 85.56 108 TYR A O 1
ATOM 845 N N . ASP A 1 109 ? 11.933 -2.087 -2.840 1.00 84.12 109 ASP A N 1
ATOM 846 C CA . ASP A 1 109 ? 10.868 -1.760 -3.774 1.00 84.12 109 ASP A CA 1
ATOM 847 C C . ASP A 1 109 ? 10.697 -0.248 -3.851 1.00 84.12 109 ASP A C 1
ATOM 849 O O . ASP A 1 109 ? 10.579 0.478 -2.861 1.00 84.12 109 ASP A O 1
ATOM 853 N N . PHE A 1 110 ? 10.735 0.278 -5.062 1.00 83.75 110 PHE A N 1
ATOM 854 C CA . PHE A 1 110 ? 10.599 1.710 -5.279 1.00 83.75 110 PHE A CA 1
ATOM 855 C C . PHE A 1 110 ? 10.021 1.972 -6.653 1.00 83.75 110 PHE A C 1
ATOM 857 O O . PHE A 1 110 ? 10.196 1.194 -7.584 1.00 83.75 110 PHE A O 1
ATOM 864 N N . THR A 1 111 ? 9.325 3.091 -6.794 1.00 85.81 111 THR A N 1
ATOM 865 C CA . THR A 1 111 ? 8.780 3.504 -8.086 1.00 85.81 111 THR A CA 1
ATOM 866 C C . THR A 1 111 ? 9.656 4.602 -8.656 1.00 85.81 111 THR A C 1
ATOM 868 O O . THR A 1 111 ? 9.888 5.612 -7.998 1.00 85.81 111 THR A O 1
ATOM 871 N N . LEU A 1 112 ? 10.139 4.413 -9.876 1.00 88.94 112 LEU A N 1
ATOM 872 C CA . LEU A 1 112 ? 10.755 5.473 -10.659 1.00 88.94 112 LEU A CA 1
ATOM 873 C C . LEU A 1 112 ? 9.661 6.247 -11.388 1.00 88.94 112 LEU A C 1
ATOM 875 O O . LEU A 1 112 ? 8.770 5.644 -11.991 1.00 88.94 112 LEU A O 1
ATOM 879 N N . LEU A 1 113 ? 9.743 7.572 -11.339 1.00 84.06 113 LEU A N 1
ATOM 880 C CA . LEU A 1 113 ? 8.780 8.487 -11.924 1.00 84.06 113 LEU A CA 1
ATOM 881 C C . LEU A 1 113 ? 9.456 9.470 -12.877 1.00 84.06 113 LEU A C 1
ATOM 883 O O . LEU A 1 113 ? 10.574 9.933 -12.658 1.00 84.06 113 LEU A O 1
ATOM 887 N N . ARG A 1 114 ? 8.743 9.835 -13.940 1.00 89.19 114 ARG A N 1
ATOM 888 C CA . ARG A 1 114 ? 9.099 10.945 -14.825 1.00 89.19 114 ARG A CA 1
ATOM 889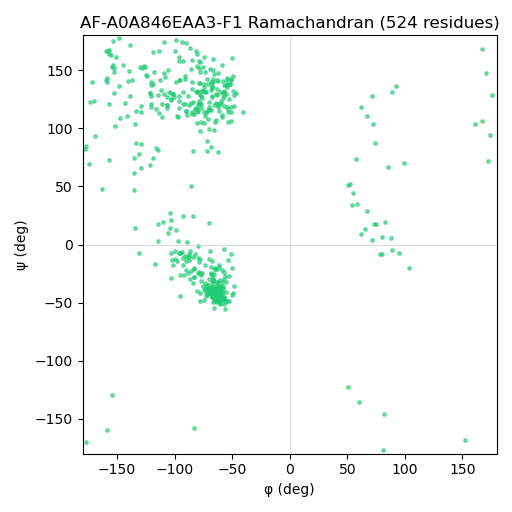 C C . ARG A 1 114 ? 7.840 11.681 -15.233 1.00 89.19 114 ARG A C 1
ATOM 891 O O . ARG A 1 114 ? 7.056 11.152 -16.016 1.00 89.19 114 ARG A O 1
ATOM 898 N N . ASN A 1 115 ? 7.671 12.908 -14.744 1.00 83.06 115 ASN A N 1
ATOM 899 C CA . ASN A 1 115 ? 6.449 13.694 -14.949 1.00 83.06 115 ASN A CA 1
ATOM 900 C C . ASN A 1 115 ? 5.196 12.892 -14.535 1.00 83.06 115 ASN A C 1
ATOM 902 O O . ASN A 1 115 ? 4.298 12.689 -15.352 1.00 83.06 115 ASN A O 1
ATOM 906 N N . ASP A 1 116 ? 5.205 12.352 -13.312 1.00 72.19 116 ASP A N 1
ATOM 907 C CA . ASP A 1 116 ? 4.139 11.521 -12.719 1.00 72.19 116 ASP A CA 1
ATOM 908 C C . ASP A 1 116 ? 3.833 10.199 -13.446 1.00 72.19 116 ASP A C 1
ATOM 910 O O . ASP A 1 116 ? 2.870 9.501 -13.119 1.00 72.19 116 ASP A O 1
ATOM 914 N N . ARG A 1 117 ? 4.662 9.820 -14.425 1.00 78.06 117 ARG A N 1
ATOM 915 C CA . ARG A 1 117 ? 4.579 8.533 -15.116 1.00 78.06 117 ARG A CA 1
ATOM 916 C C . ARG A 1 117 ? 5.572 7.535 -14.556 1.00 78.06 117 ARG A C 1
ATOM 918 O O . ARG A 1 117 ? 6.722 7.880 -14.327 1.00 78.06 117 ARG A O 1
ATOM 925 N N . ASP A 1 118 ? 5.134 6.295 -14.431 1.00 81.25 118 ASP A N 1
ATOM 926 C CA . ASP A 1 118 ? 5.859 5.145 -13.888 1.00 81.25 118 ASP A CA 1
ATOM 927 C C . ASP A 1 118 ? 6.123 4.052 -14.947 1.00 81.25 118 ASP A C 1
ATOM 929 O O . ASP A 1 118 ? 6.704 3.016 -14.637 1.00 81.25 118 ASP A O 1
ATOM 933 N N . ASP A 1 119 ? 5.750 4.274 -16.210 1.00 85.12 119 ASP A N 1
ATOM 934 C CA . ASP A 1 119 ? 6.151 3.468 -17.372 1.00 85.12 119 ASP A CA 1
ATOM 935 C C . ASP A 1 119 ? 7.497 3.960 -17.932 1.00 85.12 119 ASP A C 1
ATOM 937 O O . ASP A 1 119 ? 7.666 4.261 -19.117 1.00 85.12 119 ASP A O 1
ATOM 941 N N . VAL A 1 120 ? 8.470 4.098 -17.034 1.00 92.06 120 VAL A N 1
ATOM 942 C CA . VAL A 1 120 ? 9.787 4.666 -17.328 1.00 92.06 120 VAL A CA 1
ATOM 943 C C . VAL A 1 120 ? 10.821 3.589 -17.613 1.00 92.06 120 VAL A C 1
ATOM 945 O O . VAL A 1 120 ? 10.689 2.431 -17.219 1.00 92.06 120 VAL A O 1
ATOM 948 N N . GLU A 1 121 ? 11.877 3.983 -18.316 1.00 95.12 121 GLU A N 1
ATOM 949 C CA . GLU A 1 121 ? 13.039 3.125 -18.513 1.00 95.12 121 GLU A CA 1
ATOM 950 C C . GLU A 1 121 ? 13.770 2.924 -17.187 1.00 95.12 121 GLU A C 1
ATOM 952 O O . GLU A 1 121 ? 13.986 3.891 -16.461 1.00 95.12 121 GLU A O 1
ATOM 957 N N . ILE A 1 122 ? 14.172 1.687 -16.894 1.00 97.25 122 ILE A N 1
ATOM 958 C CA . ILE A 1 122 ? 15.003 1.373 -15.728 1.00 97.25 122 ILE A CA 1
ATOM 959 C C . ILE A 1 122 ? 16.475 1.495 -16.142 1.00 97.25 122 ILE A C 1
ATOM 961 O O . ILE A 1 122 ? 16.943 0.662 -16.932 1.00 97.25 122 ILE A O 1
ATOM 965 N N . PRO A 1 123 ? 17.221 2.494 -15.636 1.00 96.88 123 PRO A N 1
ATOM 966 C CA . PRO A 1 123 ? 18.632 2.657 -15.963 1.00 96.88 123 PRO A CA 1
ATOM 967 C C . PRO A 1 123 ? 19.477 1.565 -15.295 1.00 96.88 123 PRO A C 1
ATOM 969 O O . PRO A 1 123 ? 19.227 1.175 -14.157 1.00 96.88 123 PRO A O 1
ATOM 972 N N . SER A 1 124 ? 20.510 1.070 -15.978 1.00 96.44 124 SER A N 1
ATOM 973 C CA . SER A 1 124 ? 21.418 0.078 -15.398 1.00 96.44 124 SER A CA 1
ATOM 974 C C . SER A 1 124 ? 22.173 0.670 -14.201 1.00 96.44 124 SER A C 1
ATOM 976 O O . SER A 1 124 ? 22.798 1.724 -14.354 1.00 96.44 124 SER A O 1
ATOM 978 N N . PRO A 1 125 ? 22.203 -0.006 -13.037 1.00 95.25 125 PRO A N 1
ATOM 979 C CA . PRO A 1 125 ? 22.877 0.499 -11.840 1.00 95.25 125 PRO A CA 1
ATOM 980 C C . PRO A 1 125 ? 24.405 0.495 -11.956 1.00 95.25 125 PRO A C 1
ATOM 982 O O . PRO A 1 125 ? 25.093 1.070 -11.118 1.00 95.25 125 PRO A O 1
ATOM 985 N N . CYS A 1 126 ? 24.953 -0.169 -12.976 1.00 94.50 126 CYS A N 1
ATOM 986 C CA . CYS A 1 126 ? 26.386 -0.249 -13.211 1.00 94.50 126 CYS A CA 1
ATOM 987 C C . CYS A 1 126 ? 26.718 -0.566 -14.671 1.00 94.50 126 CYS A C 1
ATOM 989 O O . CYS A 1 126 ? 25.865 -1.003 -15.451 1.00 94.50 126 CYS A O 1
ATOM 991 N N . THR A 1 127 ? 27.994 -0.396 -15.018 1.00 95.25 127 THR A N 1
ATOM 992 C CA . THR A 1 127 ? 28.582 -1.021 -16.206 1.00 95.25 127 THR A CA 1
ATOM 993 C C . THR A 1 127 ? 28.863 -2.493 -15.908 1.00 95.25 127 THR A C 1
ATOM 995 O O . THR A 1 127 ? 29.486 -2.829 -14.894 1.00 95.25 127 THR A O 1
ATOM 998 N N . GLY A 1 128 ? 28.384 -3.382 -16.773 1.00 95.81 128 GLY A N 1
ATOM 999 C CA . GLY A 1 128 ? 28.423 -4.807 -16.494 1.00 95.81 128 GLY A CA 1
ATOM 1000 C C . GLY A 1 128 ? 27.897 -5.690 -17.612 1.00 95.81 128 GLY A C 1
ATOM 1001 O O . GLY A 1 128 ? 27.632 -5.253 -18.729 1.00 95.81 128 GLY A O 1
ATOM 1002 N N . THR A 1 129 ? 27.733 -6.970 -17.294 1.00 96.44 129 THR A N 1
ATOM 1003 C CA . THR A 1 129 ? 27.184 -7.969 -18.218 1.00 96.44 129 THR A CA 1
ATOM 1004 C C . THR A 1 129 ? 25.820 -8.443 -17.737 1.00 96.44 129 THR A C 1
ATOM 1006 O O . THR A 1 129 ? 25.664 -8.814 -16.574 1.00 96.44 129 THR A O 1
ATOM 1009 N N . VAL A 1 130 ? 24.843 -8.498 -18.641 1.00 95.94 130 VAL A N 1
ATOM 1010 C CA . VAL A 1 130 ? 23.539 -9.115 -18.384 1.00 95.94 130 VAL A CA 1
ATOM 1011 C C . VAL A 1 130 ? 23.720 -10.623 -18.282 1.00 95.94 130 VAL A C 1
ATOM 1013 O O . VAL A 1 130 ? 24.103 -11.285 -19.247 1.00 95.94 130 VAL A O 1
ATOM 1016 N N . THR A 1 131 ? 23.448 -11.194 -17.118 1.00 91.75 131 THR A N 1
ATOM 1017 C CA . THR A 1 131 ? 23.698 -12.617 -16.846 1.00 91.75 131 THR A CA 1
ATOM 1018 C C . THR A 1 131 ? 22.440 -13.466 -16.921 1.00 91.75 131 THR A C 1
ATOM 1020 O O . THR A 1 131 ? 22.538 -14.683 -17.098 1.00 91.75 131 THR A O 1
ATOM 1023 N N . TYR A 1 132 ? 21.262 -12.844 -16.845 1.00 88.06 132 TYR A N 1
ATOM 1024 C CA . TYR A 1 132 ? 19.993 -13.555 -16.843 1.00 88.06 132 TYR A CA 1
ATOM 1025 C C . TYR A 1 132 ? 18.827 -12.655 -17.257 1.00 88.06 132 TYR A C 1
ATOM 1027 O O . TYR A 1 132 ? 18.760 -11.484 -16.887 1.00 88.06 132 TYR A O 1
ATOM 1035 N N . THR A 1 133 ? 17.886 -13.239 -18.000 1.00 88.06 133 THR A N 1
ATOM 1036 C CA . THR A 1 133 ? 16.580 -12.648 -18.306 1.00 88.06 133 THR A CA 1
ATOM 1037 C C . THR A 1 133 ? 15.533 -13.759 -18.321 1.00 88.06 133 THR A C 1
ATOM 1039 O O . THR A 1 133 ? 15.667 -14.706 -19.105 1.00 88.06 133 THR A O 1
ATOM 1042 N N . LYS A 1 134 ? 14.492 -13.684 -17.489 1.00 82.69 134 LYS A N 1
ATOM 1043 C CA . LYS A 1 134 ? 13.400 -14.678 -17.481 1.00 82.69 134 LYS A CA 1
ATOM 1044 C C . LYS A 1 134 ? 12.117 -14.055 -16.951 1.00 82.69 134 LYS A C 1
ATOM 1046 O O . LYS A 1 134 ? 12.164 -13.150 -16.127 1.00 82.69 134 LYS A O 1
ATOM 1051 N N . TYR A 1 135 ? 10.991 -14.600 -17.396 1.00 83.12 135 TYR A N 1
ATOM 1052 C CA . TYR A 1 135 ? 9.684 -14.337 -16.814 1.00 83.12 135 TYR A CA 1
ATOM 1053 C C . TYR A 1 135 ? 9.333 -15.387 -15.744 1.00 83.12 135 TYR A C 1
ATOM 1055 O O . TYR A 1 135 ? 9.429 -16.590 -16.008 1.00 83.12 135 TYR A O 1
ATOM 1063 N N . SER A 1 136 ? 8.892 -14.946 -14.564 1.00 76.00 136 SER A N 1
ATOM 1064 C CA . SER A 1 136 ? 8.314 -15.794 -13.515 1.00 76.00 136 SER A CA 1
ATOM 1065 C C . SER A 1 136 ? 6.966 -15.235 -13.037 1.00 76.00 136 SER A C 1
ATOM 1067 O O . SER A 1 136 ? 6.947 -14.175 -12.413 1.00 76.00 136 SER A O 1
ATOM 1069 N N . PRO A 1 137 ? 5.838 -15.934 -13.264 1.00 63.81 137 PRO A N 1
ATOM 1070 C CA . PRO A 1 137 ? 4.512 -15.419 -12.913 1.00 63.81 137 PRO A CA 1
ATOM 1071 C C . PRO A 1 137 ? 4.254 -15.317 -11.401 1.00 63.81 137 PRO A C 1
ATOM 1073 O O . PRO A 1 137 ? 3.370 -14.577 -11.000 1.00 63.81 137 PRO A O 1
ATOM 1076 N N . TRP A 1 138 ? 5.019 -16.030 -10.569 1.00 67.94 138 TRP A N 1
ATOM 1077 C CA . TRP A 1 138 ? 4.815 -16.108 -9.112 1.00 67.94 138 TRP A CA 1
ATOM 1078 C C . TRP A 1 138 ? 5.965 -15.479 -8.306 1.00 67.94 138 TRP A C 1
ATOM 1080 O O . TRP A 1 138 ? 6.151 -15.796 -7.137 1.00 67.94 138 TRP A O 1
ATOM 1090 N N . GLY A 1 139 ? 6.793 -14.652 -8.948 1.00 80.75 139 GLY A N 1
ATOM 1091 C CA . GLY A 1 139 ? 7.950 -13.989 -8.337 1.00 80.75 139 GLY A CA 1
ATOM 1092 C C . GLY A 1 139 ? 8.270 -12.700 -9.086 1.00 80.75 139 GLY A C 1
ATOM 1093 O O . GLY A 1 139 ? 7.357 -11.943 -9.383 1.00 80.75 139 GLY A O 1
ATOM 1094 N N . TYR A 1 140 ? 9.526 -12.495 -9.483 1.00 83.25 140 TYR A N 1
ATOM 1095 C CA . TYR A 1 140 ? 10.003 -11.270 -10.150 1.00 83.25 140 TYR A CA 1
ATOM 1096 C C . TYR A 1 140 ? 9.297 -10.852 -11.451 1.00 83.25 140 TYR A C 1
ATOM 1098 O O . TYR A 1 140 ? 9.697 -9.853 -12.033 1.00 83.25 140 TYR A O 1
ATOM 1106 N N . GLY A 1 141 ? 8.344 -11.604 -12.003 1.00 89.62 141 GLY A N 1
ATOM 1107 C CA . GLY A 1 141 ? 7.807 -11.286 -13.326 1.00 89.62 141 GLY A CA 1
ATOM 1108 C C . GLY A 1 141 ? 8.914 -11.326 -14.371 1.00 89.62 141 GLY A C 1
ATOM 1109 O O . GLY A 1 141 ? 9.736 -12.244 -14.360 1.00 89.62 141 GLY A O 1
ATOM 1110 N N . ASN A 1 142 ? 8.948 -10.338 -15.261 1.00 91.38 142 ASN A N 1
ATOM 1111 C CA . ASN A 1 142 ? 10.110 -10.104 -16.107 1.00 91.38 142 ASN A CA 1
ATOM 1112 C C . ASN A 1 142 ? 11.274 -9.611 -15.248 1.00 91.38 142 ASN A C 1
ATOM 1114 O O . ASN A 1 142 ? 11.227 -8.521 -14.683 1.00 91.38 142 ASN A O 1
ATOM 1118 N N . ARG A 1 143 ? 12.329 -10.418 -15.198 1.00 93.44 143 ARG A N 1
ATOM 1119 C CA . ARG A 1 143 ? 13.539 -10.147 -14.432 1.00 93.44 143 ARG A CA 1
ATOM 1120 C C . ARG A 1 143 ? 14.728 -9.906 -15.343 1.00 93.44 143 ARG A C 1
ATOM 1122 O O . ARG A 1 143 ? 14.908 -10.653 -16.309 1.00 93.44 143 ARG A O 1
ATOM 1129 N N . VAL A 1 144 ? 15.578 -8.957 -14.968 1.00 95.50 144 VAL A N 1
ATOM 1130 C CA . VAL A 1 144 ? 16.918 -8.746 -15.530 1.00 95.50 144 VAL A CA 1
ATOM 1131 C C . VAL A 1 144 ? 17.954 -8.872 -14.417 1.00 95.50 144 VAL A C 1
ATOM 1133 O O . VAL A 1 144 ? 17.737 -8.403 -13.303 1.00 95.50 144 VAL A O 1
ATOM 1136 N N . GLU A 1 145 ? 19.084 -9.509 -14.713 1.00 94.56 145 GLU A N 1
ATOM 1137 C CA . GLU A 1 145 ? 20.234 -9.545 -13.810 1.00 94.56 145 GLU A CA 1
ATOM 1138 C C . GLU A 1 145 ? 21.469 -8.956 -14.477 1.00 94.56 145 GLU A C 1
ATOM 1140 O O . GLU A 1 145 ? 21.817 -9.357 -15.592 1.00 94.56 145 GLU A O 1
ATOM 1145 N N . VAL A 1 146 ? 22.147 -8.043 -13.782 1.00 95.44 146 VAL A N 1
ATOM 1146 C CA . VAL A 1 146 ? 23.382 -7.404 -14.252 1.00 95.44 146 VAL A CA 1
ATOM 1147 C C . VAL A 1 146 ? 24.502 -7.686 -13.263 1.00 95.44 146 VAL A C 1
ATOM 1149 O O . VAL A 1 146 ? 24.400 -7.330 -12.092 1.00 95.44 146 VAL A O 1
ATOM 1152 N N . LEU A 1 147 ? 25.577 -8.321 -13.731 1.00 94.06 147 LEU A N 1
ATOM 1153 C CA . LEU A 1 147 ? 26.815 -8.484 -12.974 1.00 94.06 147 LEU A CA 1
ATOM 1154 C C . LEU A 1 147 ? 27.733 -7.295 -13.255 1.00 94.06 147 LEU A C 1
ATOM 1156 O O . LEU A 1 147 ? 28.208 -7.135 -14.381 1.00 94.06 147 LEU A O 1
ATOM 1160 N N . CYS A 1 148 ? 27.990 -6.490 -12.231 1.00 93.94 148 CYS A N 1
ATOM 1161 C CA . CYS A 1 148 ? 28.841 -5.315 -12.326 1.00 93.94 148 CYS A CA 1
ATOM 1162 C C . CYS A 1 148 ? 30.312 -5.702 -12.409 1.00 93.94 148 CYS A C 1
ATOM 1164 O O . CYS A 1 148 ? 30.806 -6.489 -11.600 1.00 93.94 148 CYS A O 1
ATOM 1166 N N . GLU A 1 149 ? 31.022 -5.110 -13.364 1.00 92.38 149 GLU A N 1
ATOM 1167 C CA . GLU A 1 149 ? 32.435 -5.421 -13.600 1.00 92.38 149 GLU A CA 1
ATOM 1168 C C . GLU A 1 149 ? 33.348 -4.872 -12.504 1.00 92.38 149 GLU A C 1
ATOM 1170 O O . GLU A 1 149 ? 34.301 -5.540 -12.111 1.00 92.38 149 GLU A O 1
ATOM 1175 N N . GLU A 1 150 ? 33.046 -3.678 -11.992 1.00 88.06 150 GLU A N 1
ATOM 1176 C CA . GLU A 1 150 ? 33.893 -2.992 -11.013 1.00 88.06 150 GLU A CA 1
ATOM 1177 C C . GLU A 1 150 ? 33.730 -3.557 -9.597 1.00 88.06 150 GLU A C 1
ATOM 1179 O O . GLU A 1 150 ? 34.714 -3.872 -8.929 1.00 88.06 150 GLU A O 1
ATOM 1184 N N . SER A 1 151 ? 32.487 -3.719 -9.138 1.00 87.88 151 SER A N 1
ATOM 1185 C CA . SER A 1 151 ? 32.196 -4.153 -7.767 1.00 87.88 151 SER A CA 1
ATOM 1186 C C . SER A 1 151 ? 32.083 -5.671 -7.612 1.00 87.88 151 SER A C 1
ATOM 1188 O O . SER A 1 151 ? 32.209 -6.192 -6.504 1.00 87.88 151 SER A O 1
ATOM 1190 N N . GLY A 1 152 ? 31.814 -6.398 -8.702 1.00 87.81 152 GLY A N 1
ATOM 1191 C CA . GLY A 1 152 ? 31.508 -7.828 -8.669 1.00 87.81 152 GLY A CA 1
ATOM 1192 C C . GLY A 1 152 ? 30.134 -8.171 -8.079 1.00 87.81 152 GLY A C 1
ATOM 1193 O O . GLY A 1 152 ? 29.822 -9.355 -7.946 1.00 87.81 152 GLY A O 1
ATOM 1194 N N . TYR A 1 153 ? 29.307 -7.178 -7.731 1.00 92.12 153 TYR A N 1
ATOM 1195 C CA . TYR A 1 153 ? 27.930 -7.407 -7.296 1.00 92.12 153 TYR A CA 1
ATOM 1196 C C . TYR A 1 153 ? 27.008 -7.696 -8.483 1.00 92.12 153 TYR A C 1
ATOM 1198 O O . TYR A 1 153 ? 27.199 -7.185 -9.586 1.00 92.12 153 TYR A O 1
ATOM 1206 N N . ALA A 1 154 ? 25.991 -8.515 -8.240 1.00 92.19 154 ALA A N 1
ATOM 1207 C CA . ALA A 1 154 ? 24.893 -8.758 -9.159 1.00 92.19 154 ALA A CA 1
ATOM 1208 C C . ALA A 1 154 ? 23.651 -7.997 -8.683 1.00 92.19 154 ALA A C 1
ATOM 1210 O O . ALA A 1 154 ? 23.28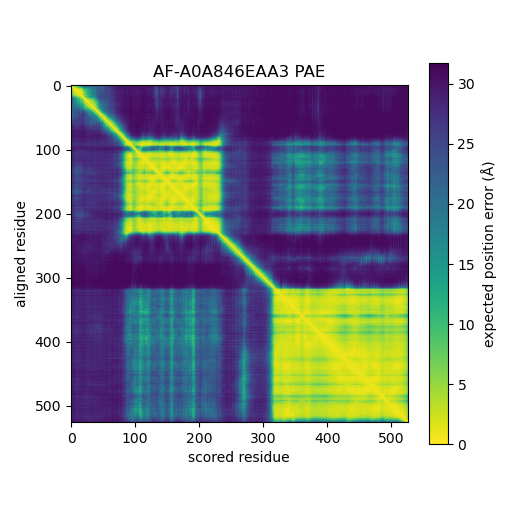1 -8.107 -7.516 1.00 92.19 154 ALA A O 1
ATOM 1211 N N . TYR A 1 155 ? 23.017 -7.257 -9.586 1.00 94.19 155 TYR A N 1
ATOM 1212 C CA . TYR A 1 155 ? 21.763 -6.548 -9.345 1.00 94.19 155 TYR A CA 1
ATOM 1213 C C . TYR A 1 155 ? 20.640 -7.340 -9.998 1.00 94.19 155 TYR A C 1
ATOM 1215 O O . TYR A 1 155 ? 20.705 -7.635 -11.193 1.00 94.19 155 TYR A O 1
ATOM 1223 N N . PHE A 1 156 ? 19.632 -7.705 -9.215 1.00 92.69 156 PHE A N 1
ATOM 1224 C CA . PHE A 1 156 ? 18.458 -8.441 -9.661 1.00 92.69 156 PHE A CA 1
ATOM 1225 C C . PHE A 1 156 ? 17.275 -7.487 -9.690 1.00 92.69 156 PHE A C 1
ATOM 1227 O O . PHE A 1 156 ? 16.896 -6.954 -8.654 1.00 92.69 156 PHE A O 1
ATOM 1234 N N . ILE A 1 157 ? 16.717 -7.273 -10.874 1.00 95.19 157 ILE A N 1
ATOM 1235 C CA . ILE A 1 157 ? 15.712 -6.243 -11.119 1.00 95.19 157 ILE A CA 1
ATOM 1236 C C . ILE A 1 157 ? 14.454 -6.937 -11.621 1.00 95.19 157 ILE A C 1
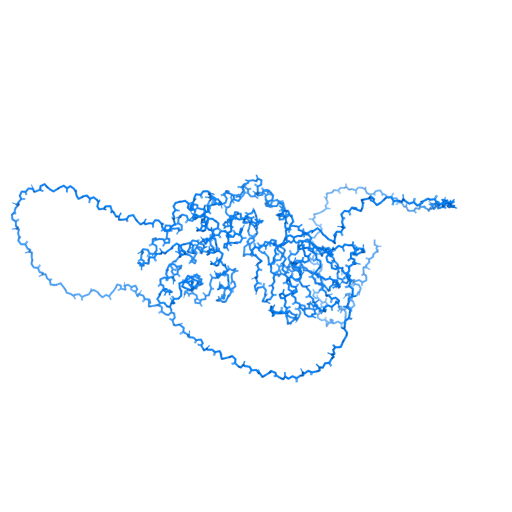ATOM 1238 O O . ILE A 1 157 ? 14.500 -7.627 -12.643 1.00 95.19 157 ILE A O 1
ATOM 1242 N N . GLY A 1 158 ? 13.367 -6.807 -10.869 1.00 93.06 158 GLY A N 1
ATOM 1243 C CA . GLY A 1 158 ? 12.084 -7.453 -11.116 1.00 93.06 158 GLY A CA 1
ATOM 1244 C C . GLY A 1 158 ? 10.980 -6.503 -11.570 1.00 93.06 158 GLY A C 1
ATOM 1245 O O . GLY A 1 158 ? 11.139 -5.287 -11.623 1.00 93.06 158 GLY A O 1
ATOM 1246 N N . HIS A 1 159 ? 9.853 -7.123 -11.897 1.00 92.25 159 HIS A N 1
ATOM 1247 C CA . HIS A 1 159 ? 8.554 -6.556 -12.246 1.00 92.25 159 HIS A CA 1
ATOM 1248 C C . HIS A 1 159 ? 8.484 -5.746 -13.538 1.00 92.25 159 HIS A C 1
ATOM 1250 O O . HIS A 1 159 ? 7.448 -5.151 -13.819 1.00 92.25 159 HIS A O 1
ATOM 1256 N N . LEU A 1 160 ? 9.502 -5.812 -14.402 1.00 95.44 160 LEU A N 1
ATOM 1257 C CA . LEU A 1 160 ? 9.521 -5.069 -15.665 1.00 95.44 160 LEU A CA 1
ATOM 1258 C C . LEU A 1 160 ? 8.272 -5.352 -16.523 1.00 95.44 160 LEU A C 1
ATOM 1260 O O . LEU A 1 160 ? 7.821 -6.493 -16.641 1.00 95.44 160 LEU A O 1
ATOM 1264 N N . GLU A 1 161 ? 7.723 -4.343 -17.193 1.00 89.31 161 GLU A N 1
ATOM 1265 C CA . GLU A 1 161 ? 6.697 -4.545 -18.225 1.00 89.31 161 GLU A CA 1
ATOM 1266 C C . GLU A 1 161 ? 7.323 -5.165 -19.480 1.00 89.31 161 GLU A C 1
ATOM 1268 O O . GLU A 1 161 ? 6.801 -6.131 -20.040 1.00 89.31 161 GLU A O 1
ATOM 1273 N N . ALA A 1 162 ? 8.493 -4.661 -19.877 1.00 89.12 162 ALA A N 1
ATOM 1274 C CA . ALA A 1 162 ? 9.234 -5.125 -21.042 1.00 89.12 162 ALA A CA 1
ATOM 1275 C C . ALA A 1 162 ? 10.740 -5.156 -20.764 1.00 89.12 162 ALA A C 1
ATOM 1277 O O . ALA A 1 162 ? 11.279 -4.247 -20.139 1.00 89.12 162 ALA A O 1
ATOM 1278 N N . ILE A 1 163 ? 11.429 -6.181 -21.271 1.00 93.88 163 ILE A N 1
ATOM 1279 C CA . ILE A 1 163 ? 12.891 -6.308 -21.197 1.00 93.88 163 ILE A CA 1
ATOM 1280 C C . ILE A 1 163 ? 13.496 -5.786 -22.506 1.00 93.88 163 ILE A C 1
ATOM 1282 O O . ILE A 1 163 ? 13.107 -6.244 -23.581 1.00 93.88 163 ILE A O 1
ATOM 1286 N N . ALA A 1 164 ? 14.461 -4.865 -22.421 1.00 93.50 164 ALA A N 1
ATOM 1287 C CA . ALA A 1 164 ? 15.144 -4.281 -23.584 1.00 93.50 164 ALA A CA 1
ATOM 1288 C C . ALA A 1 164 ? 16.526 -4.903 -23.870 1.00 93.50 164 ALA A C 1
ATOM 1290 O O . ALA A 1 164 ? 17.155 -4.585 -24.879 1.00 93.50 164 ALA A O 1
ATOM 1291 N N . VAL A 1 165 ? 17.005 -5.790 -22.994 1.00 95.75 165 VAL A N 1
ATOM 1292 C CA . VAL A 1 165 ? 18.346 -6.392 -23.057 1.00 95.75 165 VAL A CA 1
ATOM 1293 C C . VAL A 1 165 ? 18.308 -7.912 -23.220 1.00 95.75 165 VAL A C 1
ATOM 1295 O O . VAL A 1 165 ? 17.279 -8.558 -23.027 1.00 95.75 165 VAL A O 1
ATOM 1298 N N . THR A 1 166 ? 19.445 -8.510 -23.577 1.00 92.94 166 THR A N 1
ATOM 1299 C CA . THR A 1 166 ? 19.582 -9.965 -23.760 1.00 92.94 166 THR A CA 1
ATOM 1300 C C . THR A 1 166 ? 20.721 -10.549 -22.927 1.00 92.94 166 THR A C 1
ATOM 1302 O O . THR A 1 166 ? 21.694 -9.869 -22.616 1.00 92.94 166 THR A O 1
ATOM 1305 N N . ILE A 1 167 ? 20.621 -11.832 -22.564 1.00 93.62 167 ILE A N 1
ATOM 1306 C CA . ILE A 1 167 ? 21.677 -12.534 -21.816 1.00 93.62 167 ILE A CA 1
ATOM 1307 C C . ILE A 1 167 ? 23.002 -12.487 -22.594 1.00 93.62 167 ILE A C 1
ATOM 1309 O O . ILE A 1 167 ? 23.053 -12.843 -23.770 1.00 93.62 167 ILE A O 1
ATOM 1313 N N . GLY A 1 168 ? 24.077 -12.096 -21.911 1.00 91.81 168 GLY A N 1
ATOM 1314 C CA . GLY A 1 168 ? 25.422 -11.921 -22.459 1.00 91.81 168 GLY A CA 1
ATOM 1315 C C . GLY A 1 168 ? 25.697 -10.525 -23.020 1.00 91.81 168 GLY A C 1
ATOM 1316 O O . GLY A 1 168 ? 26.828 -10.253 -23.417 1.00 91.81 168 GLY A O 1
ATOM 1317 N N . GLN A 1 169 ? 24.697 -9.642 -23.057 1.00 96.31 169 GLN A N 1
ATOM 1318 C CA . GLN A 1 169 ? 24.876 -8.255 -23.469 1.00 96.31 169 GLN A CA 1
ATOM 1319 C C . GLN A 1 169 ? 25.705 -7.483 -22.440 1.00 96.31 169 GLN A C 1
ATOM 1321 O O . GLN A 1 169 ? 25.428 -7.540 -21.242 1.00 96.31 169 GLN A O 1
ATOM 1326 N N . HIS A 1 170 ? 26.696 -6.735 -22.921 1.00 96.94 170 HIS A N 1
ATOM 1327 C CA . HIS A 1 170 ? 27.402 -5.737 -22.120 1.00 96.94 170 HIS A CA 1
ATOM 1328 C C . HIS A 1 170 ? 26.579 -4.445 -22.087 1.00 96.94 170 HIS A C 1
ATOM 1330 O O . HIS A 1 170 ? 26.087 -4.007 -23.131 1.00 96.94 170 HIS A O 1
ATOM 1336 N N . VAL A 1 171 ? 26.381 -3.888 -20.895 1.00 95.62 171 VAL A N 1
ATOM 1337 C CA . VAL A 1 171 ? 25.606 -2.667 -20.653 1.00 95.62 171 VAL A CA 1
ATOM 1338 C C . VAL A 1 171 ? 26.460 -1.644 -19.918 1.00 95.62 171 VAL A C 1
ATOM 1340 O O . VAL A 1 171 ? 27.281 -2.007 -19.075 1.00 95.62 171 VAL A O 1
ATOM 1343 N N . THR A 1 172 ? 26.266 -0.363 -20.214 1.00 94.25 172 THR A N 1
ATOM 1344 C CA . THR A 1 172 ? 26.921 0.734 -19.485 1.00 94.25 172 THR A CA 1
ATOM 1345 C C . THR A 1 172 ? 26.047 1.239 -18.337 1.00 94.25 172 THR A C 1
ATOM 1347 O O . THR A 1 172 ? 24.826 1.090 -18.375 1.00 94.25 172 THR A O 1
ATOM 1350 N N . LEU A 1 173 ? 26.655 1.884 -17.336 1.00 92.38 173 LEU A N 1
ATOM 1351 C CA . LEU A 1 173 ? 25.932 2.642 -16.307 1.00 92.38 173 LEU A CA 1
ATOM 1352 C C . LEU A 1 173 ? 24.862 3.544 -16.950 1.00 92.38 173 LEU A C 1
ATOM 1354 O O . LEU A 1 173 ? 25.149 4.258 -17.912 1.00 92.38 173 LEU A O 1
ATOM 1358 N N . GLY A 1 174 ? 23.632 3.486 -16.441 1.00 92.44 174 GLY A N 1
ATOM 1359 C CA . GLY A 1 174 ? 22.504 4.272 -16.936 1.00 92.44 174 GLY A CA 1
ATOM 1360 C C . GLY A 1 174 ? 21.838 3.748 -18.213 1.00 92.44 174 GLY A C 1
ATOM 1361 O O . GLY A 1 174 ? 20.781 4.245 -18.587 1.00 92.44 174 GLY A O 1
ATOM 1362 N N . GLN A 1 175 ? 22.398 2.733 -18.881 1.00 94.75 175 GLN A N 1
ATOM 1363 C CA . GLN A 1 175 ? 21.768 2.147 -20.066 1.00 94.75 175 GLN A CA 1
ATOM 1364 C C . GLN A 1 175 ? 20.424 1.507 -19.703 1.00 94.75 175 GLN A C 1
ATOM 1366 O O . GLN A 1 175 ? 20.346 0.744 -18.744 1.00 94.75 175 GLN A O 1
ATOM 1371 N N . SER A 1 176 ? 19.386 1.766 -20.500 1.00 96.00 176 SER A N 1
ATOM 1372 C CA . SER A 1 176 ? 18.061 1.175 -20.298 1.00 96.00 176 SER A CA 1
ATOM 1373 C C . SER A 1 176 ? 18.099 -0.356 -20.316 1.00 96.00 176 SER A C 1
ATOM 1375 O O . SER A 1 176 ? 18.584 -0.975 -21.270 1.00 96.00 176 SER A O 1
ATOM 1377 N N . LEU A 1 177 ? 17.567 -0.966 -19.256 1.00 96.94 177 LEU A N 1
ATOM 1378 C CA . LEU A 1 177 ? 17.399 -2.416 -19.127 1.00 96.94 177 LEU A CA 1
ATOM 1379 C C . LEU A 1 177 ? 16.017 -2.892 -19.601 1.00 96.94 177 LEU A C 1
ATOM 1381 O O . LEU A 1 177 ? 15.819 -4.075 -19.901 1.00 96.94 177 LEU A O 1
ATOM 1385 N N . GLY A 1 178 ? 15.063 -1.971 -19.701 1.00 95.31 178 GLY A N 1
ATOM 1386 C CA . GLY A 1 178 ? 13.666 -2.242 -20.003 1.00 95.31 178 GLY A CA 1
ATOM 1387 C C . GLY A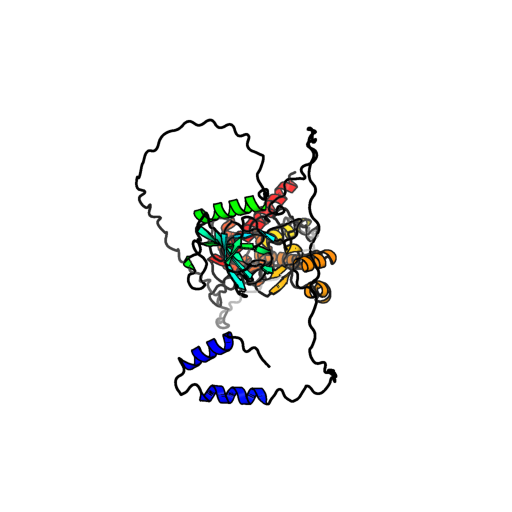 1 178 ? 12.745 -1.186 -19.402 1.00 95.31 178 GLY A C 1
ATOM 1388 O O . GLY A 1 178 ? 13.210 -0.146 -18.944 1.00 95.31 178 GLY A O 1
ATOM 1389 N N . ILE A 1 179 ? 11.444 -1.469 -19.410 1.00 94.00 179 ILE A N 1
ATOM 1390 C CA . ILE A 1 179 ? 10.394 -0.575 -18.909 1.00 94.00 179 ILE A CA 1
ATOM 1391 C C . ILE A 1 179 ? 9.896 -1.082 -17.555 1.00 94.00 179 ILE A C 1
ATOM 1393 O O . ILE A 1 179 ? 9.595 -2.272 -17.423 1.00 94.00 179 ILE A O 1
ATOM 1397 N N . GLN A 1 180 ? 9.819 -0.192 -16.565 1.00 92.75 180 GLN A N 1
ATOM 1398 C CA . GLN A 1 180 ? 9.210 -0.455 -15.261 1.00 92.75 180 GLN A CA 1
ATOM 1399 C C . GLN A 1 180 ? 7.749 -0.875 -15.438 1.00 92.75 180 GLN A C 1
ATOM 1401 O O . GLN A 1 180 ? 7.035 -0.357 -16.289 1.00 92.75 180 GLN A O 1
ATOM 1406 N N . GLY A 1 181 ? 7.306 -1.843 -14.644 1.00 86.62 181 GLY A N 1
ATOM 1407 C CA . GLY A 1 181 ? 5.959 -2.381 -14.739 1.00 86.62 181 GLY A CA 1
ATOM 1408 C C . GLY A 1 181 ? 5.533 -3.065 -13.454 1.00 86.62 181 GLY A C 1
ATOM 1409 O O . GLY A 1 181 ? 6.097 -2.822 -12.394 1.00 86.62 181 GLY A O 1
ATOM 1410 N N . SER A 1 182 ? 4.529 -3.933 -13.571 1.00 84.81 182 SER A N 1
ATOM 1411 C CA . SER A 1 182 ? 3.957 -4.696 -12.456 1.00 84.81 182 SER A CA 1
ATOM 1412 C C . SER A 1 182 ? 3.744 -6.165 -12.846 1.00 84.81 182 SER A C 1
ATOM 1414 O O . SER A 1 182 ? 2.665 -6.730 -12.697 1.00 84.81 182 SER A O 1
ATOM 1416 N N . THR A 1 183 ? 4.746 -6.794 -13.469 1.00 82.56 183 THR A N 1
ATOM 1417 C CA . THR A 1 183 ? 4.633 -8.211 -13.865 1.00 82.56 183 THR A CA 1
ATOM 1418 C C . THR A 1 183 ? 5.027 -9.156 -12.730 1.00 82.56 183 THR A C 1
ATOM 1420 O O . THR A 1 183 ? 5.898 -8.839 -11.931 1.00 82.56 183 THR A O 1
ATOM 1423 N N . GLY A 1 184 ? 4.461 -10.366 -12.685 1.00 82.19 184 GLY A N 1
ATOM 1424 C CA . GLY A 1 184 ? 4.767 -11.343 -11.631 1.00 82.19 184 GLY A CA 1
ATOM 1425 C C . GLY A 1 184 ? 3.978 -11.083 -10.350 1.00 82.19 184 GLY A C 1
ATOM 1426 O O . GLY A 1 184 ? 2.830 -10.659 -10.420 1.00 82.19 184 GLY A O 1
ATOM 1427 N N . ASN A 1 185 ? 4.582 -11.355 -9.194 1.00 74.75 185 ASN A N 1
ATOM 1428 C CA . ASN A 1 185 ? 3.987 -11.087 -7.887 1.00 74.75 185 ASN A CA 1
ATOM 1429 C C . ASN A 1 185 ? 4.240 -9.629 -7.488 1.00 74.75 185 ASN A C 1
ATOM 1431 O O . ASN A 1 185 ? 5.189 -9.348 -6.769 1.00 74.75 185 ASN A O 1
ATOM 1435 N N . SER A 1 186 ? 3.433 -8.718 -8.024 1.00 68.62 186 SER A N 1
ATOM 1436 C CA . SER A 1 186 ? 3.575 -7.273 -7.851 1.00 68.62 186 SER A CA 1
ATOM 1437 C C . SER A 1 186 ? 2.204 -6.649 -7.602 1.00 68.62 186 SER A C 1
ATOM 1439 O O . SER A 1 186 ? 1.212 -7.072 -8.192 1.00 68.62 186 SER A O 1
ATOM 1441 N N . THR A 1 187 ? 2.156 -5.656 -6.717 1.00 66.69 187 THR A N 1
ATOM 1442 C CA . THR A 1 187 ? 0.930 -4.976 -6.253 1.00 66.69 187 THR A CA 1
ATOM 1443 C C . THR A 1 187 ? 0.625 -3.688 -7.038 1.00 66.69 187 THR A C 1
ATOM 1445 O O . THR A 1 187 ? -0.406 -3.042 -6.865 1.00 66.69 187 THR A O 1
ATOM 1448 N N . GLY A 1 188 ? 1.555 -3.278 -7.898 1.00 69.38 188 GLY A N 1
ATOM 1449 C CA . GLY A 1 188 ? 1.518 -2.039 -8.667 1.00 69.38 188 GLY A CA 1
ATOM 1450 C C . GLY A 1 188 ? 2.886 -1.758 -9.291 1.00 69.38 188 GLY A C 1
ATOM 1451 O O . GLY A 1 188 ? 3.845 -2.458 -8.964 1.00 69.38 188 GLY A O 1
ATOM 1452 N N . PRO A 1 189 ? 3.018 -0.798 -10.223 1.00 81.75 189 PRO A N 1
ATOM 1453 C CA . PRO A 1 189 ? 4.288 -0.608 -10.909 1.00 81.75 189 PRO A CA 1
ATOM 1454 C C . PRO A 1 189 ? 5.397 -0.130 -9.979 1.00 81.75 189 PRO A C 1
ATOM 1456 O O . PRO A 1 189 ? 5.287 0.928 -9.374 1.00 81.75 189 PRO A O 1
ATOM 1459 N N . HIS A 1 190 ? 6.461 -0.918 -9.880 1.00 87.62 190 HIS A N 1
ATOM 1460 C CA . HIS A 1 190 ? 7.653 -0.600 -9.106 1.00 87.62 190 HIS A CA 1
ATOM 1461 C C . HIS A 1 190 ? 8.841 -1.399 -9.643 1.00 87.62 190 HIS A C 1
ATOM 1463 O O . HIS A 1 190 ? 8.686 -2.371 -10.384 1.00 87.62 190 HIS A O 1
ATOM 1469 N N . VAL A 1 191 ? 10.043 -0.985 -9.264 1.00 91.94 191 VAL A N 1
ATOM 1470 C CA . VAL A 1 191 ? 11.256 -1.781 -9.388 1.00 91.94 191 VAL A CA 1
ATOM 1471 C C . VAL A 1 191 ? 11.439 -2.568 -8.103 1.00 91.94 191 VAL A C 1
ATOM 1473 O O . VAL A 1 191 ? 11.598 -1.965 -7.047 1.00 91.94 191 VAL A O 1
ATOM 1476 N N . HIS A 1 192 ? 11.479 -3.894 -8.218 1.00 91.88 192 HIS A N 1
ATOM 1477 C CA . HIS A 1 192 ? 11.994 -4.768 -7.163 1.00 91.88 192 HIS A CA 1
ATOM 1478 C C . HIS A 1 192 ? 13.481 -4.971 -7.375 1.00 91.88 192 HIS A C 1
ATOM 1480 O O . HIS A 1 192 ? 13.886 -5.555 -8.386 1.00 91.88 192 HIS A O 1
ATOM 1486 N N . LEU A 1 193 ? 14.298 -4.487 -6.445 1.00 91.88 193 LEU A N 1
ATOM 1487 C CA . LEU A 1 193 ? 15.747 -4.582 -6.512 1.00 91.88 193 LEU A CA 1
ATOM 1488 C C . LEU A 1 193 ? 16.297 -5.458 -5.389 1.00 91.88 193 LEU A C 1
ATOM 1490 O O . LEU A 1 193 ? 16.083 -5.213 -4.206 1.00 91.88 193 LEU A O 1
ATOM 1494 N N . GLU A 1 194 ? 17.117 -6.430 -5.768 1.00 91.06 194 GLU A N 1
ATOM 1495 C CA . GLU A 1 194 ? 17.958 -7.182 -4.841 1.00 91.06 194 GLU A CA 1
ATOM 1496 C C . GLU A 1 194 ? 19.418 -7.150 -5.285 1.00 91.06 194 GLU A C 1
ATOM 1498 O O . GLU A 1 194 ? 19.726 -7.048 -6.474 1.00 91.06 194 GLU A O 1
ATOM 1503 N N . ILE A 1 195 ? 20.330 -7.299 -4.324 1.00 91.19 195 ILE A N 1
ATOM 1504 C CA . ILE A 1 195 ? 21.774 -7.296 -4.571 1.00 91.19 195 ILE A CA 1
ATOM 1505 C C . ILE A 1 195 ? 22.382 -8.622 -4.106 1.00 91.19 195 ILE A C 1
ATOM 1507 O O . ILE A 1 195 ? 22.056 -9.145 -3.039 1.00 91.19 195 ILE A O 1
ATOM 1511 N N . GLY A 1 196 ? 23.284 -9.182 -4.910 1.00 89.00 196 GLY A N 1
ATOM 1512 C CA . GLY A 1 196 ? 23.969 -10.443 -4.640 1.00 89.00 196 GLY A CA 1
ATOM 1513 C C . GLY A 1 196 ? 25.449 -10.426 -5.002 1.00 89.00 196 GLY A C 1
ATOM 1514 O O . GLY A 1 196 ? 25.946 -9.490 -5.617 1.00 89.00 196 GLY A O 1
ATOM 1515 N N . ARG A 1 197 ? 26.185 -11.481 -4.636 1.00 80.81 197 ARG A N 1
ATOM 1516 C CA . ARG A 1 197 ? 27.632 -11.602 -4.944 1.00 80.81 197 ARG A CA 1
ATOM 1517 C C . ARG A 1 197 ? 27.940 -12.297 -6.271 1.00 80.81 197 ARG A C 1
ATOM 1519 O O . ARG A 1 197 ? 29.089 -12.310 -6.704 1.00 80.81 197 ARG A O 1
ATOM 1526 N N . ARG A 1 198 ? 26.954 -12.974 -6.860 1.00 72.50 198 ARG A N 1
ATOM 1527 C CA . ARG A 1 198 ? 27.068 -13.762 -8.097 1.00 72.50 198 ARG A CA 1
ATOM 1528 C C . ARG A 1 198 ? 25.723 -13.778 -8.824 1.00 72.50 198 ARG A C 1
ATOM 1530 O O . ARG A 1 198 ? 24.711 -13.538 -8.168 1.00 72.50 198 ARG A O 1
ATOM 1537 N N . PRO A 1 199 ? 25.698 -14.098 -10.134 1.00 64.25 199 PRO A N 1
ATOM 1538 C CA . PRO A 1 199 ? 24.450 -14.295 -10.865 1.00 64.25 199 PRO A CA 1
ATOM 1539 C C . PRO A 1 199 ? 23.561 -15.293 -10.132 1.00 64.25 199 PRO A C 1
ATOM 1541 O O . PRO A 1 199 ? 24.056 -16.308 -9.626 1.00 64.25 199 PRO A O 1
ATOM 1544 N N . TYR A 1 200 ? 22.267 -15.012 -10.073 1.00 56.94 200 TYR A N 1
ATOM 1545 C CA . TYR A 1 200 ? 21.337 -15.883 -9.391 1.00 56.94 200 TYR A CA 1
ATOM 1546 C C . TYR A 1 200 ? 21.129 -17.118 -10.256 1.00 56.94 200 TYR A C 1
ATOM 1548 O O . TYR A 1 200 ? 20.529 -17.099 -11.328 1.00 56.94 200 TYR A O 1
ATOM 1556 N N . LEU A 1 201 ? 21.643 -18.240 -9.776 1.00 57.09 201 LEU A N 1
ATOM 1557 C CA . LEU A 1 201 ? 21.194 -19.532 -10.252 1.00 57.09 201 LEU A CA 1
ATOM 1558 C C . LEU A 1 201 ? 20.006 -19.903 -9.371 1.00 57.09 201 LEU A C 1
ATOM 1560 O O . LEU A 1 201 ? 20.136 -19.907 -8.152 1.00 57.09 201 LEU A O 1
ATOM 1564 N N . GLU A 1 202 ? 18.877 -20.254 -9.989 1.00 48.47 202 GLU A N 1
ATOM 1565 C CA . GLU A 1 202 ? 17.596 -20.654 -9.362 1.00 48.47 202 GLU A CA 1
ATOM 1566 C C . GLU A 1 202 ? 17.738 -21.770 -8.293 1.00 48.47 202 GLU A C 1
ATOM 1568 O O . GLU A 1 202 ? 16.801 -22.064 -7.562 1.00 48.47 202 GLU A O 1
ATOM 1573 N N . PHE A 1 203 ? 18.930 -22.365 -8.173 1.00 46.03 203 PHE A N 1
ATOM 1574 C CA . PHE A 1 203 ? 19.333 -23.368 -7.188 1.00 46.03 203 PHE A CA 1
ATOM 1575 C C . PHE A 1 203 ? 20.072 -22.835 -5.940 1.00 46.03 203 PHE A C 1
ATOM 1577 O O . PHE A 1 203 ? 20.318 -23.636 -5.041 1.00 46.03 203 PHE A O 1
ATOM 1584 N N . TYR A 1 204 ? 20.436 -21.547 -5.866 1.00 52.53 204 TYR A N 1
ATOM 1585 C CA . TYR A 1 204 ? 21.289 -20.990 -4.799 1.00 52.53 204 TYR A CA 1
ATOM 1586 C C . TYR A 1 204 ? 20.753 -19.649 -4.248 1.00 52.53 204 TYR A C 1
ATOM 1588 O O . TYR A 1 204 ? 21.301 -18.584 -4.570 1.00 52.53 204 TYR A O 1
ATOM 1596 N N . PRO A 1 205 ? 19.674 -19.670 -3.437 1.00 55.75 205 PRO A N 1
ATOM 1597 C CA . PRO A 1 205 ? 19.092 -18.474 -2.817 1.00 55.75 205 PRO A CA 1
ATOM 1598 C C . PRO A 1 205 ? 20.049 -17.730 -1.864 1.00 55.75 205 PRO A C 1
ATOM 1600 O O . PRO A 1 205 ? 19.846 -16.550 -1.599 1.00 55.75 205 PRO A O 1
ATOM 1603 N N . GLU A 1 206 ? 21.120 -18.374 -1.398 1.00 56.28 206 GLU A N 1
ATOM 1604 C CA . GLU A 1 206 ? 22.159 -17.802 -0.531 1.00 56.28 206 GLU A CA 1
ATOM 1605 C C . GLU A 1 206 ? 23.059 -16.751 -1.207 1.00 56.28 206 GLU A C 1
ATOM 1607 O O . GLU A 1 206 ? 23.899 -16.142 -0.548 1.00 56.28 206 GLU A O 1
ATOM 1612 N N . ASN A 1 207 ? 22.917 -16.533 -2.519 1.00 70.88 207 ASN A N 1
ATOM 1613 C CA . ASN A 1 207 ? 23.696 -15.515 -3.230 1.00 70.88 207 ASN A CA 1
ATOM 1614 C C . ASN A 1 207 ? 23.157 -14.090 -3.045 1.00 70.88 207 ASN A C 1
ATOM 1616 O O . ASN A 1 207 ? 23.867 -13.147 -3.408 1.00 70.88 207 ASN A O 1
ATOM 1620 N N . ARG A 1 208 ? 21.946 -13.932 -2.490 1.00 81.12 208 ARG A N 1
ATOM 1621 C CA . ARG A 1 208 ? 21.373 -12.638 -2.094 1.00 81.12 208 ARG A CA 1
ATOM 1622 C C . ARG A 1 208 ? 22.042 -12.129 -0.819 1.00 81.12 208 ARG A C 1
ATOM 1624 O O . ARG A 1 208 ? 22.260 -12.889 0.122 1.00 81.12 208 ARG A O 1
ATOM 1631 N N . ILE A 1 209 ? 22.341 -10.837 -0.778 1.00 85.19 209 ILE A N 1
ATOM 1632 C CA . ILE A 1 209 ? 22.840 -10.152 0.412 1.00 85.19 209 ILE A CA 1
ATOM 1633 C C . ILE A 1 209 ? 21.645 -9.469 1.074 1.00 85.19 209 ILE A C 1
ATOM 1635 O O . ILE A 1 209 ? 21.107 -8.518 0.524 1.00 85.19 209 ILE A O 1
ATOM 1639 N N . SER A 1 210 ? 21.228 -9.959 2.242 1.00 82.50 210 SER A N 1
ATOM 1640 C CA . SER A 1 210 ? 20.147 -9.339 3.021 1.00 82.50 210 SER A CA 1
ATOM 1641 C C . SER A 1 210 ? 20.634 -8.301 4.037 1.00 82.50 210 SER A C 1
ATOM 1643 O O . SER A 1 210 ? 19.833 -7.604 4.650 1.00 82.50 210 SER A O 1
ATOM 1645 N N . ASP A 1 211 ? 21.949 -8.221 4.256 1.00 81.06 211 ASP A N 1
ATOM 1646 C CA . ASP A 1 211 ? 22.556 -7.272 5.186 1.00 81.06 211 ASP A CA 1
ATOM 1647 C C . ASP A 1 211 ? 22.547 -5.854 4.597 1.00 81.06 211 ASP A C 1
ATOM 1649 O O . ASP A 1 211 ? 23.366 -5.507 3.738 1.00 81.06 211 ASP A O 1
ATOM 1653 N N . ARG A 1 212 ? 21.629 -5.022 5.102 1.00 82.00 212 ARG A N 1
ATOM 1654 C CA . ARG A 1 212 ? 21.455 -3.633 4.658 1.00 82.00 212 ARG A CA 1
ATOM 1655 C C . ARG A 1 212 ? 22.666 -2.748 4.919 1.00 82.00 212 ARG A C 1
ATOM 1657 O O . ARG A 1 212 ? 22.823 -1.758 4.215 1.00 82.00 212 ARG A O 1
ATOM 1664 N N . THR A 1 213 ? 23.557 -3.100 5.848 1.00 74.56 213 THR A N 1
ATOM 1665 C CA . THR A 1 213 ? 24.806 -2.340 6.040 1.00 74.56 213 THR A CA 1
ATOM 1666 C C . THR A 1 213 ? 25.724 -2.424 4.817 1.00 74.56 213 THR A C 1
ATOM 1668 O O . THR A 1 213 ? 26.557 -1.545 4.605 1.00 74.56 213 THR A O 1
ATOM 1671 N N . VAL A 1 214 ? 25.534 -3.452 3.981 1.00 82.94 214 VAL A N 1
ATOM 1672 C CA . VAL A 1 214 ? 26.251 -3.651 2.719 1.00 82.94 214 VAL A CA 1
ATOM 1673 C C . VAL A 1 214 ? 25.456 -3.103 1.537 1.00 82.94 214 VAL A C 1
ATOM 1675 O O . VAL A 1 214 ? 26.032 -2.464 0.659 1.00 82.94 214 VAL A O 1
ATOM 1678 N N . THR A 1 215 ? 24.149 -3.367 1.478 1.00 87.94 215 THR A N 1
ATOM 1679 C CA . THR A 1 215 ? 23.342 -3.075 0.283 1.00 87.94 215 THR A CA 1
ATOM 1680 C C . THR A 1 215 ? 22.789 -1.655 0.245 1.00 87.94 215 THR A C 1
ATOM 1682 O O . THR A 1 215 ? 22.658 -1.105 -0.845 1.00 87.94 215 THR A O 1
ATOM 1685 N N . LEU A 1 216 ? 22.516 -1.021 1.393 1.00 82.06 216 LEU A N 1
ATOM 1686 C CA . LEU A 1 216 ? 21.912 0.315 1.430 1.00 82.06 216 LEU A CA 1
ATOM 1687 C C . LEU A 1 216 ? 22.778 1.381 0.733 1.00 82.06 216 LEU A C 1
ATOM 1689 O O . LEU A 1 216 ? 22.232 2.067 -0.128 1.00 82.06 216 LEU A O 1
ATOM 1693 N N . PRO A 1 217 ? 24.107 1.466 0.957 1.00 83.81 217 PRO A N 1
ATOM 1694 C CA . PRO A 1 217 ? 24.938 2.447 0.252 1.00 83.81 217 PRO A CA 1
ATOM 1695 C C . PRO A 1 217 ? 24.937 2.269 -1.275 1.00 83.81 217 PRO A C 1
ATOM 1697 O O . PRO A 1 217 ? 25.069 3.237 -2.018 1.00 83.81 217 PRO A O 1
ATOM 1700 N N . LEU A 1 218 ? 24.782 1.031 -1.760 1.00 90.81 218 LEU A N 1
ATOM 1701 C CA . LEU A 1 218 ? 24.719 0.733 -3.194 1.00 90.81 218 LEU A CA 1
ATOM 1702 C C . LEU A 1 218 ? 23.391 1.189 -3.809 1.00 90.81 218 LEU A C 1
ATOM 1704 O O . LEU A 1 218 ? 23.372 1.666 -4.942 1.00 90.81 218 LEU A O 1
ATOM 1708 N N . VAL A 1 219 ? 22.290 1.038 -3.069 1.00 90.12 219 VAL A N 1
ATOM 1709 C CA . VAL A 1 219 ? 20.960 1.492 -3.495 1.00 90.12 219 VAL A CA 1
ATOM 1710 C C . VAL A 1 219 ? 20.856 3.012 -3.432 1.00 90.12 219 VAL A C 1
ATOM 1712 O O . VAL A 1 219 ? 20.362 3.620 -4.372 1.00 90.12 219 VAL A O 1
ATOM 1715 N N . GLU A 1 220 ? 21.392 3.645 -2.390 1.00 84.00 220 GLU A N 1
ATOM 1716 C CA . GLU A 1 220 ? 21.456 5.108 -2.294 1.00 84.00 220 GLU A CA 1
ATOM 1717 C C . GLU A 1 220 ? 22.279 5.714 -3.437 1.00 84.00 220 GLU A C 1
ATOM 1719 O O . GLU A 1 220 ? 21.862 6.701 -4.039 1.00 84.00 220 GLU A O 1
ATOM 1724 N N . ALA A 1 221 ? 23.408 5.095 -3.800 1.00 86.00 221 ALA A N 1
ATOM 1725 C CA . ALA A 1 221 ? 24.188 5.511 -4.965 1.00 86.00 221 ALA A CA 1
ATOM 1726 C C . ALA A 1 221 ? 23.394 5.366 -6.276 1.00 86.00 221 ALA A C 1
ATOM 1728 O O . ALA A 1 221 ? 23.484 6.221 -7.158 1.00 86.00 221 ALA A O 1
ATOM 1729 N N . TYR A 1 222 ? 22.589 4.307 -6.399 1.00 93.31 222 TYR A N 1
ATOM 1730 C CA . TYR A 1 222 ? 21.692 4.130 -7.538 1.00 93.31 222 TYR A CA 1
ATOM 1731 C C . TYR A 1 222 ? 20.606 5.214 -7.585 1.00 93.31 222 TYR A C 1
ATOM 1733 O O . TYR A 1 222 ? 20.400 5.801 -8.644 1.00 93.31 222 TYR A O 1
ATOM 1741 N N . PHE A 1 223 ? 19.971 5.538 -6.455 1.00 89.06 223 PHE A N 1
ATOM 1742 C CA . PHE A 1 223 ? 18.984 6.620 -6.357 1.00 89.06 223 PHE A CA 1
ATOM 1743 C C . PHE A 1 223 ? 19.578 7.969 -6.752 1.00 89.06 223 PHE A C 1
ATOM 1745 O O . PHE A 1 223 ? 19.039 8.653 -7.619 1.00 89.06 223 PHE A O 1
ATOM 1752 N N . GLN A 1 224 ? 20.758 8.296 -6.226 1.00 85.38 224 GLN A N 1
ATOM 1753 C CA . GLN A 1 224 ? 21.468 9.514 -6.605 1.00 85.38 224 GLN A CA 1
ATOM 1754 C C . GLN A 1 224 ? 21.755 9.574 -8.107 1.00 85.38 224 GLN A C 1
ATOM 1756 O O . GLN A 1 224 ? 21.607 10.637 -8.704 1.00 85.38 224 GLN A O 1
ATOM 1761 N N . MET A 1 225 ? 22.142 8.451 -8.722 1.00 92.38 225 MET A N 1
ATOM 1762 C CA . MET A 1 225 ? 22.386 8.376 -10.162 1.00 92.38 225 MET A CA 1
ATOM 1763 C C . MET A 1 225 ? 21.100 8.566 -10.974 1.00 92.38 225 MET A C 1
ATOM 1765 O O . MET A 1 225 ? 21.136 9.262 -11.985 1.00 92.38 225 MET A O 1
ATOM 1769 N N . VAL A 1 226 ? 19.976 7.953 -10.587 1.00 92.75 226 VAL A N 1
ATOM 1770 C CA . VAL A 1 226 ? 18.729 8.096 -11.361 1.00 92.75 226 VAL A CA 1
ATOM 1771 C C . VAL A 1 226 ? 18.126 9.495 -11.243 1.00 92.75 226 VAL A C 1
ATOM 1773 O O . VAL A 1 226 ? 17.620 10.018 -12.237 1.00 92.75 226 VAL A O 1
ATOM 1776 N N . GLU A 1 227 ? 18.259 10.130 -10.079 1.00 88.00 227 GLU A N 1
ATOM 1777 C CA . GLU A 1 227 ? 17.852 11.521 -9.852 1.00 88.00 227 GLU A CA 1
ATOM 1778 C C . GLU A 1 227 ? 18.810 12.516 -10.516 1.00 88.00 227 GLU A C 1
ATOM 1780 O O . GLU A 1 227 ? 18.384 13.564 -11.000 1.00 88.00 227 GLU A O 1
ATOM 1785 N N . ASN A 1 228 ? 20.104 12.182 -10.584 1.00 89.00 228 ASN A N 1
ATOM 1786 C CA . ASN A 1 228 ? 21.157 13.030 -11.145 1.00 89.00 228 ASN A CA 1
ATOM 1787 C C . ASN A 1 228 ? 22.020 12.240 -12.149 1.00 89.00 228 ASN A C 1
ATOM 1789 O O . ASN A 1 228 ? 23.141 11.828 -11.824 1.00 89.00 228 ASN A O 1
ATOM 1793 N N . PRO A 1 229 ? 21.524 12.028 -13.382 1.00 87.19 229 PRO A N 1
ATOM 1794 C CA . PRO A 1 229 ? 22.198 11.195 -14.368 1.00 87.19 229 PRO A CA 1
ATOM 1795 C C . PRO A 1 229 ? 23.567 11.756 -14.774 1.00 87.19 229 PRO A C 1
ATOM 1797 O O . PRO A 1 229 ? 23.715 12.970 -14.960 1.00 87.19 229 PRO A O 1
ATOM 1800 N N . PRO A 1 230 ? 24.580 10.894 -14.979 1.00 79.69 230 PRO A N 1
ATOM 1801 C CA . PRO A 1 230 ? 25.892 11.338 -15.424 1.00 79.69 230 PRO A CA 1
ATOM 1802 C C . PRO A 1 230 ? 25.834 11.905 -16.849 1.00 79.69 230 PRO A C 1
ATOM 1804 O O . PRO A 1 230 ? 25.038 11.477 -17.688 1.00 79.69 230 PRO A O 1
ATOM 1807 N N . LEU A 1 231 ? 26.723 12.855 -17.140 1.00 80.06 231 LEU A N 1
ATOM 1808 C CA . LEU A 1 231 ? 26.857 13.443 -18.473 1.00 80.06 231 LEU A CA 1
ATOM 1809 C C . LEU A 1 231 ? 27.548 12.470 -19.439 1.00 80.06 231 LEU A C 1
ATOM 1811 O O . LEU A 1 231 ? 28.585 11.885 -19.111 1.00 80.06 231 LEU A O 1
ATOM 1815 N N . LEU A 1 232 ? 27.019 12.343 -20.656 1.00 65.62 232 LEU A N 1
ATOM 1816 C CA . LEU A 1 232 ? 27.675 11.642 -21.755 1.00 65.62 232 LEU A CA 1
ATOM 1817 C C . LEU A 1 232 ? 28.841 12.508 -22.249 1.00 65.62 232 LEU A C 1
ATOM 1819 O O . LEU A 1 232 ? 28.645 13.586 -22.800 1.00 65.62 232 LEU A O 1
ATOM 1823 N N . ASN A 1 233 ? 30.068 12.015 -22.053 1.00 60.31 233 ASN A N 1
ATOM 1824 C CA . ASN A 1 233 ? 31.351 12.674 -22.350 1.00 60.31 233 ASN A CA 1
ATOM 1825 C C . ASN A 1 233 ? 31.737 13.809 -21.376 1.00 60.31 233 ASN A C 1
ATOM 1827 O O . ASN A 1 233 ? 31.557 14.986 -21.688 1.00 60.31 233 ASN A O 1
ATOM 1831 N N . PRO A 1 234 ? 32.407 13.500 -20.248 1.00 52.31 234 PRO A N 1
ATOM 1832 C CA . PRO A 1 234 ? 32.865 14.492 -19.264 1.00 52.31 234 PRO A CA 1
ATOM 1833 C C . PRO A 1 234 ? 34.023 15.389 -19.757 1.00 52.31 234 PRO A C 1
ATOM 1835 O O . PRO A 1 234 ? 34.751 15.980 -18.958 1.00 52.31 234 PRO A O 1
ATOM 1838 N N . THR A 1 235 ? 34.262 15.493 -21.069 1.00 47.59 235 THR A N 1
ATOM 1839 C CA . THR A 1 235 ? 35.346 16.327 -21.588 1.00 47.59 235 THR A CA 1
ATOM 1840 C C . THR A 1 235 ? 34.990 17.803 -21.397 1.00 47.59 235 THR A C 1
ATOM 1842 O O . THR A 1 235 ? 34.168 18.361 -22.119 1.00 47.59 235 THR A O 1
ATOM 1845 N N . VAL A 1 236 ? 35.703 18.418 -20.449 1.00 46.69 236 VAL A N 1
ATOM 1846 C CA . VAL A 1 236 ? 35.710 19.832 -20.029 1.00 46.69 236 VAL A CA 1
ATOM 1847 C C . VAL A 1 236 ? 34.873 20.133 -18.778 1.00 46.69 236 VAL A C 1
ATOM 1849 O O . VAL A 1 236 ? 33.885 20.855 -18.828 1.00 46.69 236 VAL A O 1
ATOM 1852 N N . ALA A 1 237 ? 35.359 19.654 -17.632 1.00 40.69 237 ALA A N 1
ATOM 1853 C CA . ALA A 1 237 ? 35.328 20.394 -16.367 1.00 40.69 237 ALA A CA 1
ATOM 1854 C C . ALA A 1 237 ? 36.426 19.854 -15.432 1.00 40.69 237 ALA A C 1
ATOM 1856 O O . ALA A 1 237 ? 36.151 19.138 -14.477 1.00 40.69 237 ALA A O 1
ATOM 1857 N N . VAL A 1 238 ? 37.695 20.155 -15.730 1.00 37.50 238 VAL A N 1
ATOM 1858 C CA . VAL A 1 238 ? 38.784 19.960 -14.760 1.00 37.50 238 VAL A CA 1
ATOM 1859 C C . VAL A 1 238 ? 39.649 21.216 -14.737 1.00 37.50 238 VAL A C 1
ATOM 1861 O O . VAL A 1 238 ? 40.645 21.314 -15.442 1.00 37.50 238 VAL A O 1
ATOM 1864 N N . GLU A 1 239 ? 39.263 22.181 -13.910 1.00 40.19 239 GLU A N 1
ATOM 1865 C CA . GLU A 1 239 ? 40.233 22.989 -13.170 1.00 40.19 239 GLU A CA 1
ATOM 1866 C C . GLU A 1 239 ? 40.027 22.675 -11.687 1.00 40.19 239 GLU A C 1
ATOM 1868 O O . GLU A 1 239 ? 39.333 23.381 -10.963 1.00 40.19 239 GLU A O 1
ATOM 1873 N N . ALA A 1 240 ? 40.605 21.561 -11.244 1.00 35.38 240 ALA A N 1
ATOM 1874 C CA . ALA A 1 240 ? 40.902 21.353 -9.837 1.00 35.38 240 ALA A CA 1
ATOM 1875 C C . ALA A 1 240 ? 42.423 21.400 -9.706 1.00 35.38 240 ALA A C 1
ATOM 1877 O O . ALA A 1 240 ? 43.141 20.542 -10.224 1.00 35.38 240 ALA A O 1
ATOM 1878 N N . VAL A 1 241 ? 42.895 22.475 -9.079 1.00 34.09 241 VAL A N 1
ATOM 1879 C CA . VAL A 1 241 ? 44.293 22.696 -8.722 1.00 34.09 241 VAL A CA 1
ATOM 1880 C C . VAL A 1 241 ? 44.749 21.537 -7.842 1.00 34.09 241 VAL A C 1
ATOM 1882 O O . VAL A 1 241 ? 44.196 21.282 -6.775 1.00 34.09 241 VAL A O 1
ATOM 1885 N N . VAL A 1 242 ? 45.750 20.825 -8.340 1.00 33.12 242 VAL A N 1
ATOM 1886 C CA . VAL A 1 242 ? 46.470 19.772 -7.637 1.00 33.12 242 VAL A CA 1
ATOM 1887 C C . VAL A 1 242 ? 47.489 20.437 -6.712 1.00 33.12 242 VAL A C 1
ATOM 1889 O O . VAL A 1 242 ? 48.450 21.031 -7.196 1.00 33.12 242 VAL A O 1
ATOM 1892 N N . GLU A 1 243 ? 47.323 20.286 -5.401 1.00 33.53 243 GLU A N 1
ATOM 1893 C CA . GLU A 1 243 ? 48.448 20.304 -4.461 1.00 33.53 243 GLU A CA 1
ATOM 1894 C C . GLU A 1 243 ? 48.541 18.922 -3.804 1.00 33.53 243 GLU A C 1
ATOM 1896 O O . GLU A 1 243 ? 47.605 18.449 -3.161 1.00 33.53 243 GLU A O 1
ATOM 1901 N N . VAL A 1 244 ? 49.664 18.244 -4.055 1.00 34.75 244 VAL A N 1
ATOM 1902 C CA . VAL A 1 244 ? 50.019 16.931 -3.506 1.00 34.75 244 VAL A CA 1
ATOM 1903 C C . VAL A 1 244 ? 51.014 17.144 -2.374 1.00 34.75 244 VAL A C 1
ATOM 1905 O O . VAL A 1 244 ? 52.060 17.747 -2.599 1.00 34.75 244 VAL A O 1
ATOM 1908 N N . GLU A 1 245 ? 50.753 16.550 -1.216 1.00 32.78 245 GLU A N 1
ATOM 1909 C CA . GLU A 1 245 ? 51.771 16.217 -0.212 1.00 32.78 245 GLU A CA 1
ATOM 1910 C C . GLU A 1 245 ? 51.727 14.687 0.003 1.00 32.78 245 GLU A C 1
ATOM 1912 O O . GLU A 1 245 ? 50.631 14.147 0.194 1.00 32.78 245 GLU A O 1
ATOM 1917 N N . PRO A 1 246 ? 52.855 13.950 -0.086 1.00 43.19 246 PRO A N 1
ATOM 1918 C CA . PRO A 1 246 ? 52.874 12.499 0.091 1.00 43.19 246 PRO A CA 1
ATOM 1919 C C . PRO A 1 246 ? 53.333 12.055 1.496 1.00 43.19 246 PRO A C 1
ATOM 1921 O O . PRO A 1 246 ? 53.992 12.802 2.210 1.00 43.19 246 PRO A O 1
ATOM 1924 N N . GLU A 1 247 ? 53.082 10.765 1.778 1.00 32.44 247 GLU A N 1
ATOM 1925 C CA . GLU A 1 247 ? 53.539 9.920 2.911 1.00 32.44 247 GLU A CA 1
ATOM 1926 C C . GLU A 1 247 ? 52.591 9.883 4.138 1.00 32.44 247 GLU A C 1
ATOM 1928 O O . GLU A 1 247 ? 52.040 10.892 4.544 1.00 32.44 247 GLU A O 1
ATOM 1933 N N . ALA A 1 248 ? 52.289 8.753 4.793 1.00 31.41 248 ALA A N 1
ATOM 1934 C CA . ALA A 1 248 ? 52.986 7.475 4.907 1.00 31.41 248 ALA A CA 1
ATOM 1935 C C . ALA A 1 248 ? 52.020 6.300 5.187 1.00 31.41 248 ALA A C 1
ATOM 1937 O O . ALA A 1 248 ? 50.960 6.452 5.791 1.00 31.41 248 ALA A O 1
ATOM 1938 N N . VAL A 1 249 ? 52.454 5.106 4.784 1.00 36.72 249 VAL A N 1
ATOM 1939 C CA . VAL A 1 249 ? 51.876 3.796 5.110 1.00 36.72 249 VAL A CA 1
ATOM 1940 C C . VAL A 1 249 ? 52.350 3.361 6.501 1.00 36.72 249 VAL A C 1
ATOM 1942 O O . VAL A 1 249 ? 53.555 3.361 6.749 1.00 36.72 249 VAL A O 1
ATOM 1945 N N . ALA A 1 250 ? 51.439 2.913 7.372 1.00 32.44 250 ALA A N 1
ATOM 1946 C CA . ALA A 1 250 ? 51.774 2.046 8.505 1.00 32.44 250 ALA A CA 1
ATOM 1947 C C . ALA A 1 250 ? 50.582 1.162 8.919 1.00 32.44 250 ALA A C 1
ATOM 1949 O O . ALA A 1 250 ? 49.463 1.639 9.095 1.00 32.44 250 ALA A O 1
ATOM 1950 N N . GLU A 1 251 ? 50.865 -0.134 9.059 1.00 38.94 251 GLU A N 1
ATOM 1951 C CA . GLU A 1 251 ? 50.010 -1.188 9.610 1.00 38.94 251 GLU A CA 1
ATOM 1952 C C . GLU A 1 251 ? 49.489 -0.859 11.015 1.00 38.94 251 GLU A C 1
ATOM 1954 O O . GLU A 1 251 ? 50.279 -0.437 11.855 1.00 38.94 251 GLU A O 1
ATOM 1959 N N . VAL A 1 252 ? 48.240 -1.240 11.320 1.00 30.42 252 VAL A N 1
ATOM 1960 C CA . VAL A 1 252 ? 47.896 -1.887 12.602 1.00 30.42 252 VAL A CA 1
ATOM 1961 C C . VAL A 1 252 ? 46.746 -2.874 12.376 1.00 30.42 252 VAL A C 1
ATOM 1963 O O . VAL A 1 252 ? 45.601 -2.487 12.158 1.00 30.42 252 VAL A O 1
ATOM 1966 N N . ALA A 1 253 ? 47.059 -4.166 12.459 1.00 34.56 253 ALA A N 1
ATOM 1967 C CA . ALA A 1 253 ? 46.092 -5.218 12.732 1.00 34.56 253 ALA A CA 1
ATOM 1968 C C . ALA A 1 253 ? 45.932 -5.351 14.252 1.00 34.56 253 ALA A C 1
ATOM 1970 O O . ALA A 1 253 ? 46.908 -5.647 14.938 1.00 34.56 253 ALA A O 1
ATOM 1971 N N . THR A 1 254 ? 44.717 -5.195 14.777 1.00 31.58 254 THR A N 1
ATOM 1972 C CA . THR A 1 254 ? 44.376 -5.633 16.140 1.00 31.58 254 THR A CA 1
ATOM 1973 C C . THR A 1 254 ? 42.918 -6.067 16.225 1.00 31.58 254 THR A C 1
ATOM 1975 O O . THR A 1 254 ? 42.029 -5.436 15.661 1.00 31.58 254 THR A O 1
ATOM 1978 N N . ALA A 1 255 ? 42.730 -7.193 16.909 1.00 31.25 255 ALA A N 1
ATOM 1979 C CA . ALA A 1 255 ? 41.539 -8.021 16.973 1.00 31.25 255 ALA A CA 1
ATOM 1980 C C . ALA A 1 255 ? 40.329 -7.347 17.640 1.00 31.25 255 ALA A C 1
ATOM 1982 O O . ALA A 1 255 ? 40.479 -6.608 18.611 1.00 31.25 255 ALA A O 1
ATOM 1983 N N . LEU A 1 256 ? 39.131 -7.695 17.163 1.00 31.86 256 LEU A N 1
ATOM 1984 C CA . LEU A 1 256 ? 37.870 -7.480 17.869 1.00 31.86 256 LEU A CA 1
ATOM 1985 C C . LEU A 1 256 ? 37.373 -8.837 18.383 1.00 31.86 256 LEU A C 1
ATOM 1987 O O . LEU A 1 256 ? 37.173 -9.768 17.603 1.00 31.86 256 LEU A O 1
ATOM 1991 N N . GLU A 1 257 ? 37.222 -8.954 19.701 1.00 33.66 257 GLU A N 1
ATOM 1992 C CA . GLU A 1 257 ? 36.546 -10.083 20.344 1.00 33.66 257 GLU A CA 1
ATOM 1993 C C . GLU A 1 257 ? 35.020 -9.988 20.147 1.00 33.66 257 GLU A C 1
ATOM 1995 O O . GLU A 1 257 ? 34.482 -8.878 20.089 1.00 33.66 257 GLU A O 1
ATOM 2000 N N . PRO A 1 258 ? 34.293 -11.118 20.058 1.00 32.75 258 PRO A N 1
ATOM 2001 C CA . PRO A 1 258 ? 32.847 -11.095 19.888 1.00 32.75 258 PRO A CA 1
ATOM 2002 C C . PRO A 1 258 ? 32.147 -10.771 21.215 1.00 32.75 258 PRO A C 1
ATOM 2004 O O . PRO A 1 258 ? 32.251 -11.514 22.192 1.00 32.75 258 PRO A O 1
ATOM 2007 N N . VAL A 1 259 ? 31.374 -9.685 21.230 1.00 30.12 259 VAL A N 1
ATOM 2008 C CA . VAL A 1 259 ? 30.391 -9.415 22.285 1.00 30.12 259 VAL A CA 1
ATOM 2009 C C . VAL A 1 259 ? 29.195 -10.340 22.062 1.00 30.12 259 VAL A C 1
ATOM 2011 O O . VAL A 1 259 ? 28.497 -10.243 21.054 1.00 30.12 259 VAL A O 1
ATOM 2014 N N . ALA A 1 260 ? 28.972 -11.262 22.996 1.00 28.19 260 ALA A N 1
ATOM 2015 C CA . ALA A 1 260 ? 27.786 -12.106 23.025 1.00 28.19 260 ALA A CA 1
ATOM 2016 C C . ALA A 1 260 ? 26.553 -11.260 23.385 1.00 28.19 260 ALA A C 1
ATOM 2018 O O . ALA A 1 260 ? 26.469 -10.718 24.487 1.00 28.19 260 ALA A O 1
ATOM 2019 N N . VAL A 1 261 ? 25.596 -11.160 22.462 1.00 30.31 261 VAL A N 1
ATOM 2020 C CA . VAL A 1 261 ? 24.260 -10.618 22.735 1.00 30.31 261 VAL A CA 1
ATOM 2021 C C . VAL A 1 261 ? 23.422 -11.740 23.343 1.00 30.31 261 VAL A C 1
ATOM 2023 O O . VAL A 1 261 ? 23.210 -12.779 22.719 1.00 30.31 261 VAL A O 1
ATOM 2026 N N . ALA A 1 262 ? 22.993 -11.550 24.589 1.00 27.81 262 ALA A N 1
ATOM 2027 C CA . ALA A 1 262 ? 22.063 -12.445 25.259 1.00 27.81 262 ALA A CA 1
ATOM 2028 C C . ALA A 1 262 ? 20.672 -12.299 24.625 1.00 27.81 262 ALA A C 1
ATOM 2030 O O . ALA A 1 262 ? 20.118 -11.204 24.576 1.00 27.81 262 ALA A O 1
ATOM 2031 N N . VAL A 1 263 ? 20.126 -13.410 24.134 1.00 27.98 263 VAL A N 1
ATOM 2032 C CA . VAL A 1 263 ? 18.727 -13.520 23.714 1.00 27.98 263 VAL A CA 1
ATOM 2033 C C . VAL A 1 263 ? 17.913 -13.843 24.967 1.00 27.98 263 VAL A C 1
ATOM 2035 O O . VAL A 1 263 ? 18.085 -14.913 25.553 1.00 27.98 263 VAL A O 1
ATOM 2038 N N . GLU A 1 264 ? 17.078 -12.906 25.411 1.00 30.12 264 GLU A N 1
ATOM 2039 C CA . GLU A 1 264 ? 16.095 -13.130 26.481 1.00 30.12 264 GLU A CA 1
ATOM 2040 C C . GLU A 1 264 ? 15.017 -14.129 26.004 1.00 30.12 264 GLU A C 1
ATOM 2042 O O . GLU A 1 264 ? 14.633 -14.107 24.830 1.00 30.12 264 GLU A O 1
ATOM 2047 N N . PRO A 1 265 ? 14.529 -15.036 26.870 1.00 29.02 265 PRO A N 1
ATOM 2048 C CA . PRO A 1 265 ? 13.588 -16.068 26.469 1.00 29.02 265 PRO A CA 1
ATOM 2049 C C . PRO A 1 265 ? 12.161 -15.524 26.317 1.00 29.02 265 PRO A C 1
ATOM 2051 O O . PRO A 1 265 ? 11.648 -14.776 27.143 1.00 29.02 265 PRO A O 1
ATOM 2054 N N . PHE A 1 266 ? 11.521 -16.009 25.259 1.00 32.81 266 PHE A N 1
ATOM 2055 C CA . PHE A 1 266 ? 10.101 -15.931 24.931 1.00 32.81 266 PHE A CA 1
ATOM 2056 C C . PHE A 1 266 ? 9.199 -16.139 26.165 1.00 32.81 266 PHE A C 1
ATOM 2058 O O . PHE A 1 266 ? 9.153 -17.233 26.735 1.00 32.81 266 PHE A O 1
ATOM 2065 N N . ILE A 1 267 ? 8.458 -15.102 26.570 1.00 32.00 267 ILE A N 1
ATOM 2066 C CA . ILE A 1 267 ? 7.366 -15.238 27.539 1.00 32.00 267 ILE A CA 1
ATOM 2067 C C . ILE A 1 267 ? 6.178 -15.830 26.779 1.00 32.00 267 ILE A C 1
ATOM 2069 O O . ILE A 1 267 ? 5.539 -15.156 25.977 1.00 32.00 267 ILE A O 1
ATOM 2073 N N . GLY A 1 268 ? 5.903 -17.114 27.007 1.00 26.12 268 GLY A N 1
ATOM 2074 C CA . GLY A 1 268 ? 4.685 -17.755 26.523 1.00 26.12 268 GLY A CA 1
ATOM 2075 C C . GLY A 1 268 ? 3.466 -17.118 27.185 1.00 26.12 268 GLY A C 1
ATOM 2076 O O . GLY A 1 268 ? 3.225 -17.339 28.371 1.00 26.12 268 GLY A O 1
ATOM 2077 N N . LEU A 1 269 ? 2.717 -16.324 26.424 1.00 33.72 269 LEU A N 1
ATOM 2078 C CA . LEU A 1 269 ? 1.393 -15.855 26.818 1.00 33.72 269 LEU A CA 1
ATOM 2079 C C . LEU A 1 269 ? 0.385 -16.989 26.573 1.00 33.72 269 LEU A C 1
ATOM 2081 O O . LEU A 1 269 ? 0.301 -17.538 25.475 1.00 33.72 269 LEU A O 1
ATOM 2085 N N . ASP A 1 270 ? -0.334 -17.381 27.625 1.00 33.94 270 ASP A N 1
ATOM 2086 C CA . ASP A 1 270 ? -1.452 -18.328 27.567 1.00 33.94 270 ASP A CA 1
ATOM 2087 C C . ASP A 1 270 ? -2.707 -17.577 27.099 1.00 33.94 270 ASP A C 1
ATOM 2089 O O . ASP A 1 270 ? -3.195 -16.675 27.780 1.00 33.94 270 ASP A O 1
ATOM 2093 N N . PHE A 1 271 ? -3.204 -17.929 25.911 1.00 40.47 271 PHE A N 1
ATOM 2094 C CA . PHE A 1 271 ? -4.327 -17.274 25.226 1.00 40.47 271 PHE A CA 1
ATOM 2095 C C . PHE A 1 271 ? -5.692 -17.913 25.524 1.00 40.47 271 PHE A C 1
ATOM 2097 O O . PHE A 1 271 ? -6.630 -17.800 24.732 1.00 40.47 271 PHE A O 1
ATOM 2104 N N . SER A 1 272 ? -5.839 -18.584 26.663 1.00 30.53 272 SER A N 1
ATOM 2105 C CA . SER A 1 272 ? -7.125 -19.152 27.063 1.00 30.53 272 SER A CA 1
ATOM 2106 C C . SER A 1 272 ? -8.054 -18.066 27.629 1.00 30.53 272 SER A C 1
ATOM 2108 O O . SER A 1 272 ? -7.985 -17.724 28.808 1.00 30.53 272 SER A O 1
ATOM 2110 N N . VAL A 1 273 ? -8.964 -17.535 26.805 1.00 32.34 273 VAL A N 1
ATOM 2111 C CA . VAL A 1 273 ? -10.157 -16.824 27.304 1.00 32.34 273 VAL A CA 1
ATOM 2112 C C . VAL A 1 273 ? -11.112 -17.877 27.882 1.00 32.34 273 VAL A C 1
ATOM 2114 O O . VAL A 1 273 ? -11.370 -18.877 27.205 1.00 32.34 273 VAL A O 1
ATOM 2117 N N . PRO A 1 274 ? -11.652 -17.710 29.104 1.00 29.23 274 PRO A N 1
ATOM 2118 C CA . PRO A 1 274 ? -12.674 -18.616 29.597 1.00 29.23 274 PRO A CA 1
ATOM 2119 C C . PRO A 1 274 ? -13.892 -18.528 28.679 1.00 29.23 274 PRO A C 1
ATOM 2121 O O . PRO A 1 274 ? -14.491 -17.465 28.519 1.00 29.23 274 PRO A O 1
ATOM 2124 N N . ILE A 1 275 ? -14.255 -19.662 28.083 1.00 31.00 275 ILE A N 1
ATOM 2125 C CA . ILE A 1 275 ? -15.569 -19.845 27.479 1.00 31.00 275 ILE A CA 1
ATOM 2126 C C . ILE A 1 275 ? -16.569 -19.611 28.613 1.00 31.00 275 ILE A C 1
ATOM 2128 O O . ILE A 1 275 ? -16.616 -20.384 29.569 1.00 31.00 275 ILE A O 1
ATOM 2132 N N . LEU A 1 276 ? -17.329 -18.517 28.547 1.00 30.92 276 LEU A N 1
ATOM 2133 C CA . LEU A 1 276 ? -18.560 -18.429 29.317 1.00 30.92 276 LEU A CA 1
ATOM 2134 C C . LEU A 1 276 ? -19.472 -19.509 28.743 1.00 30.92 276 LEU A C 1
ATOM 2136 O O . LEU A 1 276 ? -19.948 -19.378 27.616 1.00 30.92 276 LEU A O 1
ATOM 2140 N N . ASP A 1 277 ? -19.629 -20.602 29.489 1.00 30.36 277 ASP A N 1
ATOM 2141 C CA . ASP A 1 277 ? -20.579 -21.654 29.158 1.00 30.36 277 ASP A CA 1
ATOM 2142 C C . ASP A 1 277 ? -21.937 -21.010 28.854 1.00 30.36 277 ASP A C 1
ATOM 2144 O O . ASP A 1 277 ? -22.457 -20.211 29.643 1.00 30.36 277 ASP A O 1
ATOM 2148 N N . GLU A 1 278 ? -22.521 -21.356 27.703 1.00 35.16 278 GLU A N 1
ATOM 2149 C CA . GLU A 1 278 ? -23.936 -21.088 27.474 1.00 35.16 278 GLU A CA 1
ATOM 2150 C C . GLU A 1 278 ? -24.726 -21.650 28.662 1.00 35.16 278 GLU A C 1
ATOM 2152 O O . GLU A 1 278 ? -24.424 -22.760 29.117 1.00 35.16 278 GLU A O 1
ATOM 2157 N N . PRO A 1 279 ? -25.747 -20.946 29.183 1.00 31.98 279 PRO A N 1
ATOM 2158 C CA . PRO A 1 279 ? -26.535 -21.486 30.272 1.00 31.98 279 PRO A CA 1
ATOM 2159 C C . PRO A 1 279 ? -27.287 -22.709 29.747 1.00 31.98 279 PRO A C 1
ATOM 2161 O O . PRO A 1 279 ? -28.341 -22.609 29.117 1.00 31.98 279 PRO A O 1
ATOM 2164 N N . THR A 1 280 ? -26.745 -23.895 30.015 1.00 32.62 280 THR A N 1
ATOM 2165 C CA . THR A 1 280 ? -27.459 -25.141 29.798 1.00 32.62 280 THR A CA 1
ATOM 2166 C C . THR A 1 280 ? -28.712 -25.105 30.654 1.00 32.62 280 THR A C 1
ATOM 2168 O O . THR A 1 280 ? -28.650 -24.969 31.876 1.00 32.62 280 THR A O 1
ATOM 2171 N N . ALA A 1 281 ? -29.863 -25.235 29.999 1.00 39.38 281 ALA A N 1
ATOM 2172 C CA . ALA A 1 281 ? -31.162 -25.400 30.625 1.00 39.38 281 ALA A CA 1
ATOM 2173 C C . ALA A 1 281 ? -31.209 -26.703 31.443 1.00 39.38 281 ALA A C 1
ATOM 2175 O O . ALA A 1 281 ? -31.717 -27.723 30.982 1.00 39.38 281 ALA A O 1
ATOM 2176 N N . LYS A 1 282 ? -30.644 -26.679 32.650 1.00 37.62 282 LYS A N 1
ATOM 2177 C CA . LYS A 1 282 ? -30.871 -27.626 33.745 1.00 37.62 282 LYS A CA 1
ATOM 2178 C C . LYS A 1 282 ? -30.056 -27.170 34.951 1.00 37.62 282 LYS A C 1
ATOM 2180 O O . LYS A 1 282 ? -28.953 -27.640 35.153 1.00 37.62 282 LYS A O 1
ATOM 2185 N N . ASP A 1 283 ? -30.609 -26.216 35.689 1.00 34.34 283 ASP A N 1
ATOM 2186 C CA . ASP A 1 283 ? -30.516 -26.135 37.152 1.00 34.34 283 ASP A CA 1
ATOM 2187 C C . ASP A 1 283 ? -31.397 -24.974 37.632 1.00 34.34 283 ASP A C 1
ATOM 2189 O O . ASP A 1 283 ? -30.953 -23.921 38.070 1.00 34.34 283 ASP A O 1
ATOM 2193 N N . LEU A 1 284 ? -32.711 -25.169 37.508 1.00 34.72 284 LEU A N 1
ATOM 2194 C CA . LEU A 1 284 ? -33.715 -24.390 38.229 1.00 34.72 284 LEU A CA 1
ATOM 2195 C C . LEU A 1 284 ? -34.658 -25.381 38.903 1.00 34.72 284 LEU A C 1
ATOM 2197 O O . LEU A 1 284 ? -35.680 -25.789 38.354 1.00 34.72 284 LEU A O 1
ATOM 2201 N N . ALA A 1 285 ? -34.271 -25.798 40.104 1.00 28.27 285 ALA A N 1
ATOM 2202 C CA . ALA A 1 285 ? -35.130 -26.533 41.012 1.00 28.27 285 ALA A CA 1
ATOM 2203 C C . ALA A 1 285 ? -35.010 -25.937 42.426 1.00 28.27 285 ALA A C 1
ATOM 2205 O O . ALA A 1 285 ? -34.060 -26.225 43.143 1.00 28.27 285 ALA A O 1
ATOM 2206 N N . LEU A 1 286 ? -36.056 -25.176 42.788 1.00 27.30 286 LEU A N 1
ATOM 2207 C CA . LEU A 1 286 ? -36.529 -24.802 44.136 1.00 27.30 286 LEU A CA 1
ATOM 2208 C C . LEU A 1 286 ? -35.660 -23.792 44.921 1.00 27.30 286 LEU A C 1
ATOM 2210 O O . LEU A 1 286 ? -34.475 -23.985 45.120 1.00 27.30 286 LEU A O 1
ATOM 2214 N N . SER A 1 287 ? -36.202 -22.695 45.455 1.00 30.27 287 SER A N 1
ATOM 2215 C CA . SER A 1 287 ? -37.430 -22.604 46.253 1.00 30.27 287 SER A CA 1
ATOM 2216 C C . SER A 1 287 ? -37.999 -21.175 46.262 1.00 30.27 287 SER A C 1
ATOM 2218 O O . SER A 1 287 ? -37.263 -20.195 46.302 1.00 30.27 287 SER A O 1
ATOM 2220 N N . PHE A 1 288 ? -39.329 -21.077 46.209 1.00 33.84 288 PHE A N 1
ATOM 2221 C CA . PHE A 1 288 ? -40.085 -19.843 46.417 1.00 33.84 288 PHE A CA 1
ATOM 2222 C C . PHE A 1 288 ? -40.375 -19.681 47.913 1.00 33.84 288 PHE A C 1
ATOM 2224 O O . PHE A 1 288 ? -41.096 -20.503 48.479 1.00 33.84 288 PHE A O 1
ATOM 2231 N N . GLU A 1 289 ? -39.898 -18.596 48.521 1.00 32.31 289 GLU A N 1
ATOM 2232 C CA . GLU A 1 289 ? -40.525 -18.017 49.711 1.00 32.31 289 GLU A CA 1
ATOM 2233 C C . GLU A 1 289 ? -41.234 -16.722 49.309 1.00 32.31 289 GLU A C 1
ATOM 2235 O O . GLU A 1 289 ? -40.649 -15.792 48.756 1.00 32.31 289 GLU A O 1
ATOM 2240 N N . VAL A 1 290 ? -42.544 -16.714 49.544 1.00 35.91 290 VAL A N 1
ATOM 2241 C CA . VAL A 1 290 ? -43.455 -15.594 49.312 1.00 35.91 290 VAL A CA 1
ATOM 2242 C C . VAL A 1 290 ? -43.325 -14.626 50.487 1.00 35.91 290 VAL A C 1
ATOM 2244 O O . VAL A 1 290 ? -43.659 -14.985 51.616 1.00 35.91 290 VAL A O 1
ATOM 2247 N N . ALA A 1 291 ? -42.876 -13.399 50.225 1.00 34.50 291 ALA A N 1
ATOM 2248 C CA . ALA A 1 291 ? -42.999 -12.282 51.160 1.00 34.50 291 ALA A CA 1
ATOM 2249 C C . ALA A 1 291 ? -44.323 -11.524 50.901 1.00 34.50 291 ALA A C 1
ATOM 2251 O O . ALA A 1 291 ? -44.741 -11.422 49.745 1.00 34.50 291 ALA A O 1
ATOM 2252 N N . PRO A 1 292 ? -45.014 -11.038 51.950 1.00 38.06 292 PRO A N 1
ATOM 2253 C CA . PRO A 1 292 ? -46.403 -10.588 51.864 1.00 38.06 292 PRO A CA 1
ATOM 2254 C C . PRO A 1 292 ? -46.569 -9.218 51.188 1.00 38.06 292 PRO A C 1
ATOM 2256 O O . PRO A 1 292 ? -45.686 -8.363 51.249 1.00 38.06 292 PRO A O 1
ATOM 2259 N N . GLU A 1 293 ? -47.742 -9.021 50.580 1.00 38.00 293 GLU A N 1
ATOM 2260 C CA . GLU A 1 293 ? -48.183 -7.784 49.921 1.00 38.00 293 GLU A CA 1
ATOM 2261 C C . GLU A 1 293 ? -48.124 -6.553 50.851 1.00 38.00 293 GLU A C 1
ATOM 2263 O O . GLU A 1 293 ? -48.584 -6.629 51.997 1.00 38.00 293 GLU A O 1
ATOM 2268 N N . PRO A 1 294 ? -47.645 -5.387 50.374 1.00 38.69 294 PRO A N 1
ATOM 2269 C CA . PRO A 1 294 ? -47.807 -4.134 51.096 1.00 38.69 294 PRO A CA 1
ATOM 2270 C C . PRO A 1 294 ? -49.219 -3.555 50.888 1.00 38.69 294 PRO A C 1
ATOM 2272 O O . PRO A 1 294 ? -49.721 -3.428 49.773 1.00 38.69 294 PRO A O 1
ATOM 2275 N N . THR A 1 295 ? -49.848 -3.189 52.003 1.00 38.34 295 THR A N 1
ATOM 2276 C CA . THR A 1 295 ? -51.159 -2.531 52.127 1.00 38.34 295 THR A CA 1
ATOM 2277 C C . THR A 1 295 ? -51.259 -1.178 51.399 1.00 38.34 295 THR A C 1
ATOM 2279 O O . THR A 1 295 ? -50.251 -0.481 51.280 1.00 38.34 295 THR A O 1
ATOM 2282 N N . PRO A 1 296 ? -52.472 -0.742 50.995 1.00 37.53 296 PRO A N 1
ATOM 2283 C CA . PRO A 1 296 ? -52.671 0.487 50.230 1.00 37.53 296 PRO A CA 1
ATOM 2284 C C . PRO A 1 296 ? -52.534 1.745 51.105 1.00 37.53 296 PRO A C 1
ATOM 2286 O O . PRO A 1 296 ? -53.149 1.850 52.167 1.00 37.53 296 PRO A O 1
ATOM 2289 N N . VAL A 1 297 ? -51.758 2.717 50.624 1.00 39.19 297 VAL A N 1
ATOM 2290 C CA . VAL A 1 297 ? -51.620 4.076 51.182 1.00 39.19 297 VAL A CA 1
ATOM 2291 C C . VAL A 1 297 ? -52.582 5.017 50.424 1.00 39.19 297 VAL A C 1
ATOM 2293 O O . VAL A 1 297 ? -52.775 4.813 49.223 1.00 39.19 297 VAL A O 1
ATOM 2296 N N . PRO A 1 298 ? -53.248 5.994 51.079 1.00 39.19 298 PRO A N 1
ATOM 2297 C CA . PRO A 1 298 ? -54.289 6.804 50.449 1.00 39.19 298 PRO A CA 1
ATOM 2298 C C . PRO A 1 298 ? -53.725 7.902 49.534 1.00 39.19 298 PRO A C 1
ATOM 2300 O O . PRO A 1 298 ? -52.586 8.330 49.681 1.00 39.19 298 PRO A O 1
ATOM 2303 N N . ALA A 1 299 ? -54.565 8.341 48.593 1.00 42.00 299 ALA A N 1
ATOM 2304 C CA . ALA A 1 299 ? -54.269 9.333 47.564 1.00 42.00 299 ALA A CA 1
ATOM 2305 C C . ALA A 1 299 ? -53.938 10.725 48.135 1.00 42.00 299 ALA A C 1
ATOM 2307 O O . ALA A 1 299 ? -54.740 11.290 48.880 1.00 42.00 299 ALA A O 1
ATOM 2308 N N . GLU A 1 300 ? -52.808 11.290 47.705 1.00 41.03 300 GLU A N 1
ATOM 2309 C CA . GLU A 1 300 ? -52.483 12.717 47.816 1.00 41.03 300 GLU A CA 1
ATOM 2310 C C . GLU A 1 300 ? -52.545 13.389 46.430 1.00 41.03 300 GLU A C 1
ATOM 2312 O O . GLU A 1 300 ? -52.264 12.779 45.398 1.00 41.03 300 GLU A O 1
ATOM 2317 N N . GLU A 1 301 ? -53.010 14.638 46.438 1.00 43.50 301 GLU A N 1
ATOM 2318 C CA . GLU A 1 301 ? -53.315 15.517 45.301 1.00 43.50 301 GLU A CA 1
ATOM 2319 C C . GLU A 1 301 ? -52.074 15.942 44.482 1.00 43.50 301 GLU A C 1
ATOM 2321 O O . GLU A 1 301 ? -50.949 15.871 44.977 1.00 43.50 301 GLU A O 1
ATOM 2326 N N . PRO A 1 302 ? -52.245 16.391 43.218 1.00 38.84 302 PRO A N 1
ATOM 2327 C CA . PRO A 1 302 ? -51.140 16.520 42.277 1.00 38.84 302 PRO A CA 1
ATOM 2328 C C . PRO A 1 302 ? -50.295 17.766 42.560 1.00 38.84 302 PRO A C 1
ATOM 2330 O O . PRO A 1 302 ? -50.760 18.898 42.415 1.00 38.84 302 PRO A O 1
ATOM 2333 N N . LEU A 1 303 ? -49.023 17.555 42.892 1.00 36.97 303 LEU A N 1
ATOM 2334 C CA . LEU A 1 303 ? -47.999 18.588 42.798 1.00 36.97 303 LEU A CA 1
ATOM 2335 C C . LEU A 1 303 ? -47.564 18.719 41.334 1.00 36.97 303 LEU A C 1
ATOM 2337 O O . LEU A 1 303 ? -47.147 17.759 40.691 1.00 36.97 303 LEU A O 1
ATOM 2341 N N . THR A 1 304 ? -47.716 19.926 40.804 1.00 46.09 304 THR A N 1
ATOM 2342 C CA . THR A 1 304 ? -47.214 20.346 39.499 1.00 46.09 304 THR A CA 1
ATOM 2343 C C . THR A 1 304 ? -45.691 20.433 39.553 1.00 46.09 304 THR A C 1
ATOM 2345 O O . THR A 1 304 ? -45.158 21.428 40.043 1.00 46.09 304 THR A O 1
ATOM 2348 N N . GLU A 1 305 ? -44.996 19.412 39.061 1.00 40.09 305 GLU A N 1
ATOM 2349 C CA . GLU A 1 305 ? -43.579 19.525 38.714 1.00 40.09 305 GLU A CA 1
ATOM 2350 C C . GLU A 1 305 ? -43.445 19.692 37.198 1.00 40.09 305 GLU A C 1
ATOM 2352 O O . GLU A 1 305 ? -44.072 18.971 36.416 1.00 40.09 305 GLU A O 1
ATOM 2357 N N . ASP A 1 306 ? -42.674 20.708 36.804 1.00 40.34 306 ASP A N 1
ATOM 2358 C CA . ASP A 1 306 ? -42.269 20.959 35.424 1.00 40.34 306 ASP A CA 1
ATOM 2359 C C . ASP A 1 306 ? -41.708 19.674 34.788 1.00 40.34 306 ASP A C 1
ATOM 2361 O O . ASP A 1 306 ? -41.052 18.885 35.478 1.00 40.34 306 ASP A O 1
ATOM 2365 N N . PRO A 1 307 ? -41.930 19.440 33.478 1.00 41.44 307 PRO A N 1
ATOM 2366 C CA . PRO A 1 307 ? -41.340 18.289 32.809 1.00 41.44 307 PRO A CA 1
ATOM 2367 C C . PRO A 1 307 ? -39.824 18.325 33.032 1.00 41.44 307 PRO A C 1
ATOM 2369 O O . PRO A 1 307 ? -39.233 19.403 32.903 1.00 41.44 307 PRO A O 1
ATOM 2372 N N . PRO A 1 308 ? -39.186 17.187 33.369 1.00 39.34 308 PRO A N 1
ATOM 2373 C CA . PRO A 1 308 ? -37.755 17.164 33.596 1.00 39.34 308 PRO A CA 1
ATOM 2374 C C . PRO A 1 308 ? -37.092 17.745 32.355 1.00 39.34 308 PRO A C 1
ATOM 2376 O O . PRO A 1 308 ? -37.265 17.231 31.245 1.00 39.34 308 PRO A O 1
ATOM 2379 N N . GLN A 1 309 ? -36.382 18.860 32.548 1.00 42.69 309 GLN A N 1
ATOM 2380 C CA . GLN A 1 309 ? -35.455 19.367 31.555 1.00 42.69 309 GLN A CA 1
ATOM 2381 C C . GLN A 1 309 ? -34.617 18.170 31.137 1.00 42.69 309 GLN A C 1
ATOM 2383 O O . GLN A 1 309 ? -33.984 17.536 31.984 1.00 42.69 309 GLN A O 1
ATOM 2388 N N . ALA A 1 310 ? -34.684 17.824 29.851 1.00 39.81 310 ALA A N 1
ATOM 2389 C CA . ALA A 1 310 ? -33.761 16.877 29.269 1.00 39.81 310 ALA A CA 1
ATOM 2390 C C . ALA A 1 310 ? -32.371 17.378 29.653 1.00 39.81 310 ALA A C 1
ATOM 2392 O O . ALA A 1 310 ? -31.940 18.430 29.178 1.00 39.81 310 ALA A O 1
ATOM 2393 N N . LEU A 1 311 ? -31.729 16.682 30.592 1.00 33.84 311 LEU A N 1
ATOM 2394 C CA . LEU A 1 311 ? -30.321 16.864 30.876 1.00 33.84 311 LEU A CA 1
ATOM 2395 C C . LEU A 1 311 ? -29.652 16.687 29.521 1.00 33.84 311 LEU A C 1
ATOM 2397 O O . LEU A 1 311 ? -29.639 15.579 28.984 1.00 33.84 311 LEU A O 1
ATOM 2401 N N . SER A 1 312 ? -29.205 17.791 28.918 1.00 40.69 312 SER A N 1
ATOM 2402 C CA . SER A 1 312 ? -28.388 17.706 27.723 1.00 40.69 312 SER A CA 1
ATOM 2403 C C . SER A 1 312 ? -27.178 16.897 28.148 1.00 40.69 312 SER A C 1
ATOM 2405 O O . SER A 1 312 ? -26.386 17.357 28.977 1.00 40.69 312 SER A O 1
ATOM 2407 N N . LEU A 1 313 ? -27.094 15.665 27.651 1.00 36.88 313 LEU A N 1
ATOM 2408 C CA . LEU A 1 313 ? -25.894 14.863 27.787 1.00 36.88 313 LEU A CA 1
ATOM 2409 C C . LEU A 1 313 ? -24.731 15.754 27.334 1.00 36.88 313 LEU A C 1
ATOM 2411 O O . LEU A 1 313 ? -24.879 16.439 26.314 1.00 36.88 313 LEU A O 1
ATOM 2415 N N . PRO A 1 314 ? -23.626 15.832 28.096 1.00 33.38 314 PRO A N 1
ATOM 2416 C CA . PRO A 1 314 ? -22.454 16.542 27.616 1.00 33.38 314 PRO A CA 1
ATOM 2417 C C . PRO A 1 314 ? -22.127 15.973 26.236 1.00 33.38 314 PRO A C 1
ATOM 2419 O O . PRO A 1 314 ? -22.051 14.755 26.074 1.00 33.38 314 PRO A O 1
ATOM 2422 N N . SER A 1 315 ? -22.047 16.853 25.236 1.00 43.28 315 SER A N 1
ATOM 2423 C CA . SER A 1 315 ? -21.690 16.483 23.873 1.00 43.28 315 SER A CA 1
ATOM 2424 C C . SER A 1 315 ? -20.408 15.664 23.944 1.00 43.28 315 SER A C 1
ATOM 2426 O O . SER A 1 315 ? -19.377 16.197 24.365 1.00 43.28 315 SER A O 1
ATOM 2428 N N . VAL A 1 316 ? -20.471 14.381 23.583 1.00 46.00 316 VAL A N 1
ATOM 2429 C CA . VAL A 1 316 ? -19.262 13.616 23.284 1.00 46.00 316 VAL A CA 1
ATOM 2430 C C . VAL A 1 316 ? -18.551 14.454 22.232 1.00 46.00 316 VAL A C 1
ATOM 2432 O O . VAL A 1 316 ? -19.124 14.722 21.177 1.00 46.00 316 VAL A O 1
ATOM 2435 N N . SER A 1 317 ? -17.378 14.991 22.566 1.00 52.84 317 SER A N 1
ATOM 2436 C CA . SER A 1 317 ? -16.511 15.577 21.553 1.00 52.84 317 SER A CA 1
ATOM 2437 C C . SER A 1 317 ? -16.376 14.516 20.468 1.00 52.84 317 SER A C 1
ATOM 2439 O O . SER A 1 317 ? -15.949 13.407 20.785 1.00 52.84 317 SER A O 1
ATOM 2441 N N . GLU A 1 318 ? -16.813 14.800 19.241 1.00 73.56 318 GLU A N 1
ATOM 2442 C CA . GLU A 1 318 ? -16.654 13.857 18.134 1.00 73.56 318 GLU A CA 1
ATOM 2443 C C . GLU A 1 318 ? -15.170 13.476 18.054 1.00 73.56 318 GLU A C 1
ATOM 2445 O O . GLU A 1 318 ? -14.317 14.345 17.872 1.00 73.56 318 GLU A O 1
ATOM 2450 N N . ILE A 1 319 ? -14.856 12.192 18.271 1.00 88.81 319 ILE A N 1
ATOM 2451 C CA . ILE A 1 319 ? -13.473 11.682 18.289 1.00 88.81 319 ILE A CA 1
ATOM 2452 C C . ILE A 1 319 ? -12.798 11.959 16.939 1.00 88.81 319 ILE A C 1
ATOM 2454 O O . ILE A 1 319 ? -11.624 12.325 16.887 1.00 88.81 319 ILE A O 1
ATOM 2458 N N . ILE A 1 320 ? -13.563 11.827 15.852 1.00 89.94 320 ILE A N 1
ATOM 2459 C CA . ILE A 1 320 ? -13.216 12.310 14.517 1.00 89.94 320 ILE A CA 1
ATOM 2460 C C . ILE A 1 320 ? -14.207 13.429 14.174 1.00 89.94 320 ILE A C 1
ATOM 2462 O O . ILE A 1 320 ? -15.392 13.135 14.016 1.00 89.94 320 ILE A O 1
ATOM 2466 N N . PRO A 1 321 ? -13.764 14.692 14.056 1.00 90.06 321 PRO A N 1
ATOM 2467 C CA . PRO A 1 321 ? -14.670 15.807 13.809 1.00 90.06 321 PRO A CA 1
ATOM 2468 C C . PRO A 1 321 ? -15.265 15.737 12.400 1.00 90.06 321 PRO A C 1
ATOM 2470 O O . PRO A 1 321 ? -14.602 15.283 11.468 1.00 90.06 321 PRO A O 1
ATOM 2473 N N . GLN A 1 322 ? -16.478 16.264 12.210 1.00 89.44 322 GLN A N 1
ATOM 2474 C CA . GLN A 1 322 ? -17.162 16.263 10.908 1.00 89.44 322 GLN A CA 1
ATOM 2475 C C . GLN A 1 322 ? -16.297 16.746 9.722 1.00 89.44 322 GLN A C 1
ATOM 2477 O O . GLN A 1 322 ? -16.384 16.185 8.630 1.00 89.44 322 GLN A O 1
ATOM 2482 N N . SER A 1 323 ? -15.407 17.723 9.932 1.00 90.44 323 SER A N 1
ATOM 2483 C CA . SER A 1 323 ? -14.492 18.238 8.900 1.00 90.44 323 SER A CA 1
ATOM 2484 C C . SER A 1 323 ? -13.522 17.190 8.336 1.00 90.44 323 SER A C 1
ATOM 2486 O O . SER A 1 323 ? -12.998 17.373 7.241 1.00 90.44 323 SER A O 1
ATOM 2488 N N . TRP A 1 324 ? -13.292 16.081 9.046 1.00 91.94 324 TRP A N 1
ATOM 2489 C CA . TRP A 1 324 ? -12.442 14.978 8.590 1.00 91.94 324 TRP A CA 1
ATOM 2490 C C . TRP A 1 324 ? -13.112 14.069 7.564 1.00 91.94 324 TRP A C 1
ATOM 2492 O O . TRP A 1 324 ? -12.422 13.276 6.931 1.00 91.94 324 TRP A O 1
ATOM 2502 N N . TRP A 1 325 ? -14.425 14.202 7.387 1.00 91.94 325 TRP A N 1
ATOM 2503 C CA . TRP A 1 325 ? -15.217 13.491 6.382 1.00 91.94 325 TRP A CA 1
ATOM 2504 C C . TRP A 1 325 ? -15.510 14.353 5.148 1.00 91.94 325 TRP A C 1
ATOM 2506 O O . TRP A 1 325 ? -15.998 13.860 4.130 1.00 91.94 325 TRP A O 1
ATOM 2516 N N . GLU A 1 326 ? -15.253 15.655 5.241 1.00 89.31 326 GLU A N 1
ATOM 2517 C CA . GLU A 1 326 ? -15.501 16.628 4.182 1.00 89.31 326 GLU A CA 1
ATOM 2518 C C . GLU A 1 326 ? -14.331 16.677 3.196 1.00 89.31 326 GLU A C 1
ATOM 2520 O O . GLU A 1 326 ? -13.210 16.346 3.550 1.00 89.31 326 GLU A O 1
ATOM 2525 N N . GLN A 1 327 ? -14.571 17.161 1.973 1.00 89.19 327 GLN A N 1
ATOM 2526 C CA . GLN A 1 327 ? -13.581 17.220 0.876 1.00 89.19 327 GLN A CA 1
ATOM 2527 C C . GLN A 1 327 ? -13.283 15.873 0.193 1.00 89.19 327 GLN A C 1
ATOM 2529 O O . GLN A 1 327 ? -12.318 15.768 -0.560 1.00 89.19 327 GLN A O 1
ATOM 2534 N N . ALA A 1 328 ? -14.154 14.873 0.376 1.00 90.12 328 ALA A N 1
ATOM 2535 C CA . ALA A 1 328 ? -14.121 13.602 -0.354 1.00 90.12 328 ALA A CA 1
ATOM 2536 C C . ALA A 1 328 ? -12.722 12.951 -0.318 1.00 90.12 328 ALA A C 1
ATOM 2538 O O . ALA A 1 328 ? -12.177 12.725 0.767 1.00 90.12 328 ALA A O 1
ATOM 2539 N N . SER A 1 329 ? -12.126 12.687 -1.486 1.00 92.81 329 SER A N 1
ATOM 2540 C CA . SER A 1 329 ? -10.778 12.130 -1.629 1.00 92.81 329 SER A CA 1
ATOM 2541 C C . SER A 1 329 ? -9.710 12.908 -0.874 1.00 92.81 329 SER A C 1
ATOM 2543 O O . SER A 1 329 ? -8.715 12.318 -0.492 1.00 92.81 329 SER A O 1
ATOM 2545 N N . ASP A 1 330 ? -9.879 14.207 -0.640 1.00 93.56 330 ASP A N 1
ATOM 2546 C CA . ASP A 1 330 ? -8.879 15.055 0.018 1.00 93.56 330 ASP A CA 1
ATOM 2547 C C . ASP A 1 330 ? -9.240 15.369 1.478 1.00 93.56 330 ASP A C 1
ATOM 2549 O O . ASP A 1 330 ? -8.631 16.226 2.117 1.00 93.56 330 ASP A O 1
ATOM 2553 N N . SER A 1 331 ? -10.207 14.630 2.028 1.00 94.25 331 SER A N 1
ATOM 2554 C CA . SER A 1 331 ? -10.537 14.691 3.446 1.00 94.25 331 SER A CA 1
ATOM 2555 C C . SER A 1 331 ? -9.354 14.254 4.324 1.00 94.25 331 SER A C 1
ATOM 2557 O O . SER A 1 331 ? -8.595 13.355 3.944 1.00 94.25 331 SER A O 1
ATOM 2559 N N . PRO A 1 332 ? -9.201 14.832 5.529 1.00 94.31 332 PRO A N 1
ATOM 2560 C CA . PRO A 1 332 ? -8.194 14.402 6.491 1.00 94.31 332 PRO A CA 1
ATOM 2561 C C . PRO A 1 332 ? -8.173 12.885 6.748 1.00 94.31 332 PRO A C 1
ATOM 2563 O O . PRO A 1 332 ? -7.104 12.269 6.780 1.00 94.31 332 PRO A O 1
ATOM 2566 N N . LEU A 1 333 ? -9.350 12.260 6.855 1.00 95.38 333 LEU A N 1
ATOM 2567 C CA . LEU A 1 333 ? -9.464 10.816 7.045 1.00 95.38 333 LEU A CA 1
ATOM 2568 C C . LEU A 1 333 ? -8.996 10.035 5.810 1.00 95.38 333 LEU A C 1
ATOM 2570 O O . LEU A 1 333 ? -8.265 9.053 5.946 1.00 95.38 333 LEU A O 1
ATOM 2574 N N . ALA A 1 334 ? -9.378 10.483 4.609 1.00 96.56 334 ALA A N 1
ATOM 2575 C CA . ALA A 1 334 ? -8.918 9.876 3.365 1.00 96.56 334 ALA A CA 1
ATOM 2576 C C . ALA A 1 334 ? -7.395 9.987 3.227 1.00 96.56 334 ALA A C 1
ATOM 2578 O O . ALA A 1 334 ? -6.748 9.021 2.846 1.00 96.56 334 ALA A O 1
ATOM 2579 N N . ILE A 1 335 ? -6.786 11.119 3.587 1.00 95.44 335 ILE A N 1
ATOM 2580 C CA . ILE A 1 335 ? -5.325 11.264 3.549 1.00 95.44 335 ILE A CA 1
ATOM 2581 C C . ILE A 1 335 ? -4.643 10.247 4.473 1.00 95.44 335 ILE A C 1
ATOM 2583 O O . ILE A 1 335 ? -3.719 9.569 4.031 1.00 95.44 335 ILE A O 1
ATOM 2587 N N . ALA A 1 336 ? -5.120 10.098 5.712 1.00 95.50 336 ALA A N 1
ATOM 2588 C CA . ALA A 1 336 ? -4.525 9.176 6.678 1.00 95.50 336 ALA A CA 1
ATOM 2589 C C . ALA A 1 336 ? -4.637 7.706 6.244 1.00 95.50 336 ALA A C 1
ATOM 2591 O O . ALA A 1 336 ? -3.633 6.995 6.216 1.00 95.50 336 ALA A O 1
ATOM 2592 N N . ILE A 1 337 ? -5.836 7.260 5.855 1.00 97.12 337 ILE A N 1
ATOM 2593 C CA . ILE A 1 337 ? -6.050 5.876 5.402 1.00 97.12 337 ILE A CA 1
ATOM 2594 C C . ILE A 1 337 ? -5.360 5.639 4.053 1.00 97.12 337 ILE A C 1
ATOM 2596 O O . ILE A 1 337 ? -4.711 4.620 3.862 1.00 97.12 337 ILE A O 1
ATOM 2600 N N . GLY A 1 338 ? -5.408 6.597 3.127 1.00 92.94 338 GLY A N 1
ATOM 2601 C CA . GLY A 1 338 ? -4.737 6.485 1.832 1.00 92.94 338 GLY A CA 1
ATOM 2602 C C . GLY A 1 338 ? -3.217 6.406 1.924 1.00 92.94 338 GLY A C 1
ATOM 2603 O O . GLY A 1 338 ? -2.588 5.697 1.140 1.00 92.94 338 GLY A O 1
ATOM 2604 N N . ALA A 1 339 ? -2.617 7.103 2.893 1.00 84.50 339 ALA A N 1
ATOM 2605 C CA . ALA A 1 339 ? -1.192 6.976 3.172 1.00 84.50 339 ALA A CA 1
ATOM 2606 C C . ALA A 1 339 ? -0.847 5.566 3.672 1.00 84.50 339 ALA A C 1
ATOM 2608 O O . ALA A 1 339 ? 0.146 4.983 3.243 1.00 84.50 339 ALA A O 1
ATOM 2609 N N . ALA A 1 340 ? -1.697 4.983 4.521 1.00 88.12 340 ALA A N 1
ATOM 2610 C CA . ALA A 1 340 ? -1.551 3.605 4.978 1.00 88.12 340 ALA A CA 1
ATOM 2611 C C . ALA A 1 340 ? -1.770 2.569 3.860 1.00 88.12 340 ALA A C 1
ATOM 2613 O O . ALA A 1 340 ? -1.044 1.574 3.803 1.00 88.12 340 ALA A O 1
ATOM 2614 N N . GLU A 1 341 ? -2.718 2.816 2.949 1.00 86.94 341 GLU A N 1
ATOM 2615 C CA . GLU A 1 341 ? -2.937 1.996 1.747 1.00 86.94 341 GLU A CA 1
ATOM 2616 C C . GLU A 1 341 ? -1.793 2.099 0.732 1.00 86.94 341 GLU A C 1
ATOM 2618 O O . GLU A 1 341 ? -1.593 1.187 -0.066 1.00 86.94 341 GLU A O 1
ATOM 2623 N N . GLY A 1 342 ? -1.033 3.195 0.752 1.00 79.06 342 GLY A N 1
ATOM 2624 C CA . GLY A 1 342 ? 0.023 3.457 -0.224 1.00 79.06 342 GLY A CA 1
ATOM 2625 C C . GLY A 1 342 ? -0.478 4.068 -1.534 1.00 79.06 342 GLY A C 1
ATOM 2626 O O . GLY A 1 342 ? 0.234 4.036 -2.534 1.00 79.06 342 GLY A O 1
ATOM 2627 N N . THR A 1 343 ? -1.674 4.658 -1.554 1.00 84.94 343 THR A N 1
ATOM 2628 C CA . THR A 1 343 ? -2.223 5.375 -2.725 1.00 84.94 343 THR A CA 1
ATOM 2629 C C . THR A 1 343 ? -1.808 6.849 -2.756 1.00 84.94 343 THR A C 1
ATOM 2631 O O . THR A 1 343 ? -2.006 7.563 -3.744 1.00 84.94 343 THR A O 1
ATOM 2634 N N . ARG A 1 344 ? -1.212 7.334 -1.666 1.00 88.44 344 ARG A N 1
ATOM 2635 C CA . ARG A 1 344 ? -0.739 8.709 -1.522 1.00 88.44 344 ARG A CA 1
ATOM 2636 C C . ARG A 1 344 ? 0.310 8.846 -0.432 1.00 88.44 344 ARG A C 1
ATOM 2638 O O . ARG A 1 344 ? 0.495 7.957 0.388 1.00 88.44 344 ARG A O 1
ATOM 2645 N N . GLN A 1 345 ? 0.977 9.991 -0.423 1.00 83.56 345 GLN A N 1
ATOM 2646 C CA . GLN A 1 345 ? 1.872 10.398 0.652 1.00 83.56 345 GLN A CA 1
ATOM 2647 C C . GLN A 1 345 ? 1.080 10.939 1.862 1.00 83.56 345 GLN A C 1
ATOM 2649 O O . GLN A 1 345 ? -0.030 11.454 1.687 1.00 83.56 345 GLN A O 1
ATOM 2654 N N . PRO A 1 346 ? 1.665 10.936 3.076 1.00 83.56 346 PRO A N 1
ATOM 2655 C CA . PRO A 1 346 ? 1.057 11.510 4.286 1.00 83.56 346 PRO A CA 1
ATOM 2656 C C . PRO A 1 346 ? 0.674 12.992 4.194 1.00 83.56 346 PRO A C 1
ATOM 2658 O O . PRO A 1 346 ? -0.205 13.451 4.915 1.00 83.56 346 PRO A O 1
ATOM 2661 N N . ASN A 1 347 ? 1.308 13.750 3.294 1.00 83.00 347 ASN A N 1
ATOM 2662 C CA . ASN A 1 347 ? 0.962 15.148 3.016 1.00 83.00 347 ASN A CA 1
ATOM 2663 C C . ASN A 1 347 ? -0.267 15.307 2.089 1.00 83.00 347 ASN A C 1
ATOM 2665 O O . ASN A 1 347 ? -0.647 16.431 1.773 1.00 83.00 347 ASN A O 1
ATOM 2669 N N . GLY A 1 348 ? -0.865 14.203 1.628 1.00 86.69 348 GLY A N 1
ATOM 2670 C CA . GLY A 1 348 ? -2.018 14.175 0.726 1.00 86.69 348 GLY A CA 1
ATOM 2671 C C . GLY A 1 348 ? -1.682 14.046 -0.763 1.00 86.69 348 GLY A C 1
ATOM 2672 O O . GLY A 1 348 ? -2.591 13.818 -1.568 1.00 86.69 348 GLY A O 1
ATOM 2673 N N . THR A 1 349 ? -0.406 14.125 -1.154 1.00 85.94 349 THR A N 1
ATOM 2674 C CA . THR A 1 349 ? 0.018 13.999 -2.561 1.00 85.94 349 THR A CA 1
ATOM 2675 C C . THR A 1 349 ? -0.347 12.621 -3.109 1.00 85.94 349 THR A C 1
ATOM 2677 O O . THR A 1 349 ? 0.120 11.600 -2.605 1.00 85.94 349 THR A O 1
ATOM 2680 N N . LYS A 1 350 ? -1.204 12.587 -4.136 1.00 85.56 350 LYS A N 1
ATOM 2681 C CA . LYS A 1 350 ? -1.673 11.359 -4.800 1.00 85.56 350 LYS A CA 1
ATOM 2682 C C . LYS A 1 350 ? -0.553 10.775 -5.657 1.00 85.56 350 LYS A C 1
ATOM 2684 O O . LYS A 1 350 ? 0.051 11.505 -6.437 1.00 85.56 350 LYS A O 1
ATOM 2689 N N . ASN A 1 351 ? -0.297 9.476 -5.533 1.00 80.31 351 ASN A N 1
ATOM 2690 C CA . ASN A 1 351 ? 0.650 8.766 -6.395 1.00 80.31 351 ASN A CA 1
ATOM 2691 C C . ASN A 1 351 ? -0.105 8.011 -7.518 1.00 80.31 351 ASN A C 1
ATOM 2693 O O . ASN A 1 351 ? -1.339 8.015 -7.532 1.00 80.31 351 ASN A O 1
ATOM 2697 N N . PRO A 1 352 ? 0.579 7.353 -8.474 1.00 78.50 352 PRO A N 1
ATOM 2698 C CA . PRO A 1 352 ? -0.097 6.635 -9.555 1.00 78.50 352 PRO A CA 1
ATOM 2699 C C . PRO A 1 352 ? -1.120 5.585 -9.085 1.00 78.50 352 PRO A C 1
ATOM 2701 O O . PRO A 1 352 ? -2.141 5.400 -9.750 1.00 78.50 352 PRO A O 1
ATOM 2704 N N . ALA A 1 353 ? -0.899 4.931 -7.939 1.00 78.50 353 ALA A N 1
ATOM 2705 C CA . ALA A 1 353 ? -1.794 3.897 -7.420 1.00 78.50 353 ALA A CA 1
ATOM 2706 C C . ALA A 1 353 ? -3.177 4.441 -7.017 1.00 78.50 353 ALA A C 1
ATOM 2708 O O . ALA A 1 353 ? -4.151 3.695 -7.110 1.00 78.50 353 ALA A O 1
ATOM 2709 N N . TYR A 1 354 ? -3.301 5.733 -6.675 1.00 88.19 354 TYR A N 1
ATOM 2710 C CA . TYR A 1 354 ? -4.605 6.392 -6.498 1.00 88.19 354 TYR A CA 1
ATOM 2711 C C . TYR A 1 354 ? -5.486 6.261 -7.747 1.00 88.19 354 TYR A C 1
ATOM 2713 O O . TYR A 1 354 ? -6.692 6.034 -7.655 1.00 88.19 354 TYR A O 1
ATOM 2721 N N . TYR A 1 355 ? -4.893 6.405 -8.932 1.00 87.62 355 TYR A N 1
ATOM 2722 C CA . TYR A 1 355 ? -5.656 6.408 -10.175 1.00 87.62 355 TYR A CA 1
ATOM 2723 C C . TYR A 1 355 ? -6.055 5.001 -10.603 1.00 87.62 355 TYR A C 1
ATOM 2725 O O . TYR A 1 355 ? -7.177 4.804 -11.064 1.00 87.62 355 TYR A O 1
ATOM 2733 N N . TRP A 1 356 ? -5.136 4.043 -10.465 1.00 91.62 356 TRP A N 1
ATOM 2734 C CA . TRP A 1 356 ? -5.375 2.628 -10.727 1.00 91.62 356 TRP A CA 1
ATOM 2735 C C . TRP A 1 356 ? -4.174 1.780 -10.281 1.00 91.62 356 TRP A C 1
ATOM 2737 O O . TRP A 1 356 ? -3.021 2.146 -10.533 1.00 91.62 356 TRP A O 1
ATOM 2747 N N . HIS A 1 357 ? -4.452 0.620 -9.692 1.00 79.12 357 HIS A N 1
ATOM 2748 C CA . HIS A 1 357 ? -3.490 -0.466 -9.473 1.00 79.12 357 HIS A CA 1
ATOM 2749 C C . HIS A 1 357 ? -4.221 -1.817 -9.393 1.00 79.12 357 HIS A C 1
ATOM 2751 O O . HIS A 1 357 ? -5.450 -1.862 -9.448 1.00 79.12 357 HIS A O 1
ATOM 2757 N N . VAL A 1 358 ? -3.476 -2.920 -9.291 1.00 78.12 358 VAL A N 1
ATOM 2758 C CA . VAL A 1 358 ? -4.038 -4.272 -9.158 1.00 78.12 358 VAL A CA 1
ATOM 2759 C C . VAL A 1 358 ? -3.787 -4.777 -7.748 1.00 78.12 358 VAL A C 1
ATOM 2761 O O . VAL A 1 358 ? -2.652 -4.765 -7.286 1.00 78.12 358 VAL A O 1
ATOM 2764 N N . ASP A 1 359 ? -4.824 -5.268 -7.079 1.00 68.06 359 ASP A N 1
ATOM 2765 C CA . ASP A 1 359 ? -4.659 -5.955 -5.804 1.00 68.06 359 ASP A CA 1
ATOM 2766 C C . ASP A 1 359 ? -3.845 -7.251 -6.011 1.00 68.06 359 ASP A C 1
ATOM 2768 O O . ASP A 1 359 ? -4.254 -8.127 -6.781 1.00 68.06 359 ASP A O 1
ATOM 2772 N N . PRO A 1 360 ? -2.702 -7.418 -5.331 1.00 57.00 360 PRO A N 1
ATOM 2773 C CA . PRO A 1 360 ? -1.835 -8.585 -5.502 1.00 57.00 360 PRO A CA 1
ATOM 2774 C C . PRO A 1 360 ? -2.438 -9.891 -4.977 1.00 57.00 360 PRO A C 1
ATOM 2776 O O . PRO A 1 360 ? -2.063 -10.975 -5.424 1.00 57.00 360 PRO A O 1
ATOM 2779 N N . GLY A 1 361 ? -3.355 -9.811 -4.015 1.00 59.53 361 GLY A N 1
ATOM 2780 C CA . GLY A 1 361 ? -3.987 -10.959 -3.384 1.00 59.53 361 GLY A CA 1
ATOM 2781 C C . GLY A 1 361 ? -5.070 -11.590 -4.253 1.00 59.53 361 GLY A C 1
ATOM 2782 O O . GLY A 1 361 ? -5.270 -12.805 -4.186 1.00 59.53 361 GLY A O 1
ATOM 2783 N N . ASN A 1 362 ? -5.769 -10.797 -5.074 1.00 70.75 362 ASN A N 1
ATOM 2784 C CA . ASN A 1 362 ? -6.900 -11.283 -5.874 1.00 70.75 362 ASN A CA 1
ATOM 2785 C C . ASN A 1 362 ? -6.873 -10.902 -7.371 1.00 70.75 362 ASN A C 1
ATOM 2787 O O . ASN A 1 362 ? -7.687 -11.421 -8.138 1.00 70.75 362 ASN A O 1
ATOM 2791 N N . GLY A 1 363 ? -5.938 -10.055 -7.805 1.00 72.31 363 GLY A N 1
ATOM 2792 C CA . GLY A 1 363 ? -5.780 -9.624 -9.194 1.00 72.31 363 GLY A CA 1
ATOM 2793 C C . GLY A 1 363 ? -6.848 -8.642 -9.688 1.00 72.31 363 GLY A C 1
ATOM 2794 O O .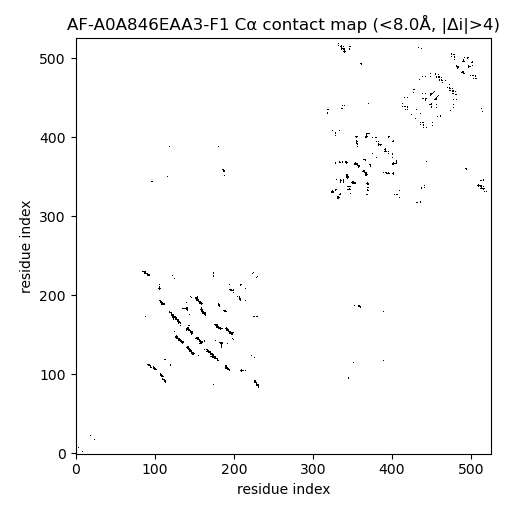 GLY A 1 363 ? -7.031 -8.516 -10.901 1.00 72.31 363 GLY A O 1
ATOM 2795 N N . VAL A 1 364 ? -7.592 -7.994 -8.789 1.00 83.00 364 VAL A N 1
ATOM 2796 C CA . VAL A 1 364 ? -8.700 -7.085 -9.123 1.00 83.00 364 VAL A CA 1
ATOM 2797 C C . VAL A 1 364 ? -8.204 -5.643 -9.255 1.00 83.00 364 VAL A C 1
ATOM 2799 O O . VAL A 1 364 ? -7.299 -5.215 -8.545 1.00 83.00 364 VAL A O 1
ATOM 2802 N N . ASP A 1 365 ? -8.805 -4.894 -10.183 1.00 87.88 365 ASP A N 1
ATOM 2803 C CA . ASP A 1 365 ? -8.536 -3.467 -10.380 1.00 87.88 365 ASP A CA 1
ATOM 2804 C C . ASP A 1 365 ? -9.031 -2.643 -9.168 1.00 87.88 365 ASP A C 1
ATOM 2806 O O . ASP A 1 365 ? -10.211 -2.703 -8.807 1.00 87.88 365 ASP A O 1
ATOM 2810 N N . ASN A 1 366 ? -8.143 -1.827 -8.601 1.00 90.88 366 ASN A N 1
ATOM 2811 C CA . ASN A 1 366 ? -8.394 -0.920 -7.481 1.00 90.88 366 ASN A CA 1
ATOM 2812 C C . ASN A 1 366 ? -8.392 0.540 -7.944 1.00 90.88 366 ASN A C 1
ATOM 2814 O O . ASN A 1 366 ? -7.626 0.916 -8.835 1.00 90.88 366 ASN A O 1
ATOM 2818 N N . PHE A 1 367 ? -9.205 1.375 -7.293 1.00 96.19 367 PHE A N 1
ATOM 2819 C CA . PHE A 1 367 ? -9.319 2.804 -7.588 1.00 96.19 367 PHE A CA 1
ATOM 2820 C C . PHE A 1 367 ? -9.424 3.638 -6.311 1.00 96.19 367 PHE A C 1
ATOM 2822 O O . PHE A 1 367 ? -10.030 3.208 -5.327 1.00 96.19 367 PHE A O 1
ATOM 2829 N N . GLY A 1 368 ? -8.919 4.866 -6.369 1.00 96.38 368 GLY A N 1
ATOM 2830 C CA . GLY A 1 368 ? -9.088 5.846 -5.307 1.00 96.38 368 GLY A CA 1
ATOM 2831 C C . GLY A 1 368 ? -8.118 5.674 -4.151 1.00 96.38 368 GLY A C 1
ATOM 2832 O O . GLY A 1 368 ? -7.227 4.825 -4.139 1.00 96.38 368 GLY A O 1
ATOM 2833 N N . THR A 1 369 ? -8.326 6.522 -3.159 1.00 96.12 369 THR A N 1
ATOM 2834 C CA . THR A 1 369 ? -7.562 6.607 -1.922 1.00 96.12 369 THR A CA 1
ATOM 2835 C C . THR A 1 369 ? -7.607 5.302 -1.131 1.00 96.12 369 THR A C 1
ATOM 2837 O O . THR A 1 369 ? -6.610 4.893 -0.544 1.00 96.12 369 THR A O 1
ATOM 2840 N N . PHE A 1 370 ? -8.749 4.621 -1.146 1.00 95.81 370 PHE A N 1
ATOM 2841 C CA . PHE A 1 370 ? -8.997 3.443 -0.314 1.00 95.81 370 PHE A CA 1
ATOM 2842 C C . PHE A 1 370 ? -8.810 2.106 -1.040 1.00 95.81 370 PHE A C 1
ATOM 2844 O O . PHE A 1 370 ? -9.279 1.085 -0.537 1.00 95.81 370 PHE A O 1
ATOM 2851 N N . SER A 1 371 ? -8.205 2.109 -2.234 1.00 91.25 371 SER A N 1
ATOM 2852 C CA . SER A 1 371 ? -8.008 0.901 -3.050 1.00 91.25 371 SER A CA 1
ATOM 2853 C C . SER A 1 371 ? -9.320 0.148 -3.331 1.00 91.25 371 SER A C 1
ATOM 2855 O O . SER A 1 371 ? -9.421 -1.070 -3.209 1.00 91.25 371 SER A O 1
ATOM 2857 N N . TYR A 1 372 ? -10.374 0.882 -3.689 1.00 94.94 372 TYR A N 1
ATOM 2858 C CA . TYR A 1 372 ? -11.728 0.348 -3.802 1.00 94.94 372 TYR A CA 1
ATOM 2859 C C . TYR A 1 372 ? -11.938 -0.471 -5.086 1.00 94.94 372 TYR A C 1
ATOM 2861 O O . TYR A 1 372 ? -11.645 -0.014 -6.191 1.00 94.94 372 TYR A O 1
ATOM 2869 N N . GLN A 1 373 ? -12.526 -1.663 -4.937 1.00 90.94 373 GLN A N 1
ATOM 2870 C CA . GLN A 1 373 ? -12.661 -2.680 -5.998 1.00 90.94 373 GLN A CA 1
ATOM 2871 C C . GLN A 1 373 ? -14.044 -2.760 -6.645 1.00 90.94 373 GLN A C 1
ATOM 2873 O O . GLN A 1 373 ? -14.238 -3.448 -7.647 1.00 90.94 373 GLN A O 1
ATOM 2878 N N . HIS A 1 374 ? -15.057 -2.132 -6.048 1.00 91.19 374 HIS A N 1
ATOM 2879 C CA . HIS A 1 374 ? -16.457 -2.458 -6.346 1.00 91.19 374 HIS A CA 1
ATOM 2880 C C . HIS A 1 374 ? -17.147 -1.425 -7.239 1.00 91.19 374 HIS A C 1
ATOM 2882 O O . HIS A 1 374 ? -18.370 -1.266 -7.187 1.00 91.19 374 HIS A O 1
ATOM 2888 N N . LEU A 1 375 ? -16.377 -0.717 -8.070 1.00 94.31 375 LEU A N 1
ATOM 2889 C CA . LEU A 1 375 ? -16.967 0.135 -9.095 1.00 94.31 375 LEU A CA 1
ATOM 2890 C C . LEU A 1 375 ? -17.781 -0.714 -10.095 1.00 94.31 375 LEU A C 1
ATOM 2892 O O . LEU A 1 375 ? -17.365 -1.817 -10.462 1.00 94.31 375 LEU A O 1
ATOM 2896 N N . PRO A 1 376 ? -18.943 -0.222 -10.561 1.00 92.25 376 PRO A N 1
ATOM 2897 C CA . PRO A 1 376 ? -19.749 -0.916 -11.557 1.00 92.25 376 PRO A CA 1
ATOM 2898 C C . PRO A 1 376 ? -18.948 -1.261 -12.828 1.00 92.25 376 PRO A C 1
ATOM 2900 O O . PRO A 1 376 ? -18.251 -0.394 -13.357 1.00 92.25 376 PRO A O 1
ATOM 2903 N N . PRO A 1 377 ? -19.113 -2.465 -13.414 1.00 91.50 377 PRO A N 1
ATOM 2904 C CA . PRO A 1 377 ? -18.391 -2.857 -14.631 1.00 91.50 377 PRO A CA 1
ATOM 2905 C C . PRO A 1 377 ? -18.581 -1.911 -15.824 1.00 91.50 377 PRO A C 1
ATOM 2907 O O . PRO A 1 377 ? -17.715 -1.809 -16.687 1.00 91.50 377 PRO A O 1
ATOM 2910 N N . CYS A 1 378 ? -19.716 -1.208 -15.897 1.00 91.81 378 CYS A N 1
ATOM 2911 C CA . CYS A 1 378 ? -19.952 -0.213 -16.943 1.00 91.81 378 CYS A CA 1
ATOM 2912 C C . CYS A 1 378 ? -19.024 1.003 -16.832 1.00 91.81 378 CYS A C 1
ATOM 2914 O O . CYS A 1 378 ? -18.713 1.612 -17.853 1.00 91.81 378 CYS A O 1
ATOM 2916 N N . ASP A 1 379 ? -18.574 1.338 -15.622 1.00 92.69 379 ASP A N 1
ATOM 2917 C CA . ASP A 1 379 ? -17.652 2.446 -15.382 1.00 92.69 379 ASP A CA 1
ATOM 2918 C C . ASP A 1 379 ? -16.209 2.030 -15.689 1.00 92.69 379 ASP A C 1
ATOM 2920 O O . ASP A 1 379 ? -15.459 2.782 -16.312 1.00 92.69 379 ASP A O 1
ATOM 2924 N N . THR A 1 380 ? -15.837 0.803 -15.313 1.00 95.00 380 THR A N 1
ATOM 2925 C CA . THR A 1 380 ? -14.466 0.288 -15.440 1.00 95.00 380 THR A CA 1
ATOM 2926 C C . THR A 1 380 ? -14.165 -0.351 -16.796 1.00 95.00 380 THR A C 1
ATOM 2928 O O . THR A 1 380 ? -13.003 -0.618 -17.092 1.00 95.00 380 THR A O 1
ATOM 2931 N N . TYR A 1 381 ? -15.166 -0.543 -17.667 1.00 93.38 381 TYR A N 1
ATOM 2932 C CA . TYR A 1 381 ? -15.005 -1.212 -18.967 1.00 93.38 381 TYR A CA 1
ATOM 2933 C C . TYR A 1 381 ? -13.840 -0.664 -19.807 1.00 93.38 381 TYR A C 1
ATOM 2935 O O . TYR A 1 381 ? -13.074 -1.434 -20.380 1.00 93.38 381 TYR A O 1
ATOM 2943 N N . ALA A 1 382 ? -13.683 0.662 -19.871 1.00 91.94 382 ALA A N 1
ATOM 2944 C CA . ALA A 1 382 ? -12.610 1.279 -20.653 1.00 91.94 382 ALA A CA 1
ATOM 2945 C C . ALA A 1 382 ? -11.218 0.968 -20.076 1.00 91.94 382 ALA A C 1
ATOM 2947 O O . ALA A 1 382 ? -10.306 0.649 -20.835 1.00 91.94 382 ALA A O 1
ATOM 2948 N N . VAL A 1 383 ? -11.081 0.982 -18.748 1.00 91.75 383 VAL A N 1
ATOM 2949 C CA . VAL A 1 383 ? -9.843 0.613 -18.044 1.00 91.75 383 VAL A CA 1
ATOM 2950 C C . VAL A 1 383 ? -9.535 -0.870 -18.256 1.00 91.75 383 VAL A C 1
ATOM 2952 O O . VAL A 1 383 ? -8.426 -1.229 -18.637 1.00 91.75 383 VAL A O 1
ATOM 2955 N N . ALA A 1 384 ? -10.535 -1.742 -18.117 1.00 89.69 384 ALA A N 1
ATOM 2956 C CA . ALA A 1 384 ? -10.378 -3.182 -18.320 1.00 89.69 384 ALA A CA 1
ATOM 2957 C C . ALA A 1 384 ? -10.034 -3.565 -19.775 1.00 89.69 384 ALA A C 1
ATOM 2959 O O . ALA A 1 384 ? -9.510 -4.649 -20.025 1.00 89.69 384 ALA A O 1
ATOM 2960 N N . SER A 1 385 ? -10.336 -2.692 -20.743 1.00 90.75 385 SER A N 1
ATOM 2961 C CA . SER A 1 385 ? -10.110 -2.946 -22.171 1.00 90.75 385 SER A CA 1
ATOM 2962 C C . SER A 1 385 ? -8.681 -2.680 -22.654 1.00 90.75 385 SER A C 1
ATOM 2964 O O . SER A 1 385 ? -8.356 -3.014 -23.795 1.00 90.75 385 SER A O 1
ATOM 2966 N N . VAL A 1 386 ? -7.825 -2.101 -21.807 1.00 83.56 386 VAL A N 1
ATOM 2967 C CA . VAL A 1 386 ? -6.431 -1.785 -22.136 1.00 83.56 386 VAL A CA 1
ATOM 2968 C C . VAL A 1 386 ? -5.469 -2.554 -21.229 1.00 83.56 386 VAL A C 1
ATOM 2970 O O . VAL A 1 386 ? -5.783 -2.860 -20.081 1.00 83.56 386 VAL A O 1
ATOM 2973 N N . SER A 1 387 ? -4.290 -2.893 -21.751 1.00 78.25 387 SER A N 1
ATOM 2974 C CA . SER A 1 387 ? -3.279 -3.665 -21.014 1.00 78.25 387 SER A CA 1
ATOM 2975 C C . SER A 1 387 ? -2.225 -2.805 -20.317 1.00 78.25 387 SER A C 1
ATOM 2977 O O . SER A 1 387 ? -1.639 -3.259 -19.344 1.00 78.25 387 SER A O 1
ATOM 2979 N N . SER A 1 388 ? -1.969 -1.593 -20.817 1.00 83.56 388 SER A N 1
ATOM 2980 C CA . SER A 1 388 ? -0.947 -0.690 -20.273 1.00 83.56 388 SER A CA 1
ATOM 2981 C C . SER A 1 388 ? -1.427 -0.040 -18.975 1.00 83.56 388 SER A C 1
ATOM 2983 O O . SER A 1 388 ? -2.481 0.597 -18.953 1.00 83.56 388 SER A O 1
ATOM 2985 N N . SER A 1 389 ? -0.628 -0.161 -17.915 1.00 78.12 389 SER A N 1
ATOM 2986 C CA . SER A 1 389 ? -0.902 0.427 -16.597 1.00 78.12 389 SER A CA 1
ATOM 2987 C C . SER A 1 389 ? -0.998 1.955 -16.636 1.00 78.12 389 SER A C 1
ATOM 2989 O O . SER A 1 389 ? -1.888 2.538 -16.015 1.00 78.12 389 SER A O 1
ATOM 2991 N N . SER A 1 390 ? -0.126 2.619 -17.403 1.00 76.25 390 SER A N 1
ATOM 2992 C CA . SER A 1 390 ? -0.155 4.076 -17.564 1.00 76.25 390 SER A CA 1
ATOM 2993 C C . SER A 1 390 ? -1.431 4.533 -18.271 1.00 76.25 390 SER A C 1
ATOM 2995 O O . SER A 1 390 ? -2.106 5.444 -17.792 1.00 76.25 390 SER A O 1
ATOM 2997 N N . LEU A 1 391 ? -1.841 3.829 -19.331 1.00 77.75 391 LEU A N 1
ATOM 2998 C CA . LEU A 1 391 ? -3.090 4.124 -20.031 1.00 77.75 391 LEU A CA 1
ATOM 2999 C C . LEU A 1 391 ? -4.330 3.825 -19.172 1.00 77.75 391 LEU A C 1
ATOM 3001 O O . LEU A 1 391 ? -5.302 4.576 -19.214 1.00 77.75 391 LEU A O 1
ATOM 3005 N N . LYS A 1 392 ? -4.306 2.760 -18.360 1.00 85.88 392 LYS A N 1
ATOM 3006 C CA . LYS A 1 392 ? -5.375 2.467 -17.392 1.00 85.88 392 LYS A CA 1
ATOM 3007 C C . LYS A 1 392 ? -5.593 3.629 -16.425 1.00 85.88 392 LYS A C 1
ATOM 3009 O O . LYS A 1 392 ? -6.737 4.034 -16.221 1.00 85.88 392 LYS A O 1
ATOM 3014 N N . ARG A 1 393 ? -4.509 4.191 -15.882 1.00 88.56 393 ARG A N 1
ATOM 3015 C CA . ARG A 1 393 ? -4.553 5.362 -14.992 1.00 88.56 393 ARG A CA 1
ATOM 3016 C C . ARG A 1 393 ? -5.045 6.617 -15.690 1.00 88.56 393 ARG A C 1
ATOM 3018 O O . ARG A 1 393 ? -5.889 7.306 -15.132 1.00 88.56 393 ARG A O 1
ATOM 3025 N N . GLU A 1 394 ? -4.575 6.884 -16.906 1.00 85.50 394 GLU A N 1
ATOM 3026 C CA . GLU A 1 394 ? -5.035 8.029 -17.702 1.00 85.50 394 GLU A CA 1
ATOM 3027 C C . GLU A 1 394 ? -6.550 7.960 -17.944 1.00 85.50 394 GLU A C 1
ATOM 3029 O O . GLU A 1 394 ? -7.268 8.919 -17.667 1.00 85.50 394 GLU A O 1
ATOM 3034 N N . ILE A 1 395 ? -7.058 6.793 -18.354 1.00 92.81 395 ILE A N 1
ATOM 3035 C CA . ILE A 1 395 ? -8.495 6.568 -18.554 1.00 92.81 395 ILE A CA 1
ATOM 3036 C C . ILE A 1 395 ? -9.266 6.696 -17.235 1.00 92.81 395 ILE A C 1
ATOM 3038 O O . ILE A 1 395 ? -10.358 7.267 -17.215 1.00 92.81 395 ILE A O 1
ATOM 3042 N N . ALA A 1 396 ? -8.739 6.146 -16.138 1.00 95.88 396 ALA A N 1
ATOM 3043 C CA . ALA A 1 396 ? -9.381 6.225 -14.830 1.00 95.88 396 ALA A CA 1
ATOM 3044 C C . ALA A 1 396 ? -9.484 7.676 -14.335 1.00 95.88 396 ALA A C 1
ATOM 3046 O O . ALA A 1 396 ? -10.551 8.077 -13.865 1.00 95.88 396 ALA A O 1
ATOM 3047 N N . ALA A 1 397 ? -8.415 8.459 -14.510 1.00 93.62 397 ALA A N 1
ATOM 3048 C CA . ALA A 1 397 ? -8.364 9.882 -14.194 1.00 93.62 397 ALA A CA 1
ATOM 3049 C C . ALA A 1 397 ? -9.342 10.690 -15.059 1.00 93.62 397 ALA A C 1
ATOM 3051 O O . ALA A 1 397 ? -10.153 11.444 -14.528 1.00 93.62 397 ALA A O 1
ATOM 3052 N N . GLU A 1 398 ? -9.340 10.486 -16.382 1.00 96.62 398 GLU A N 1
ATOM 3053 C CA . GLU A 1 398 ? -10.257 11.168 -17.310 1.00 96.62 398 GLU A CA 1
ATOM 3054 C C . GLU A 1 398 ? -11.730 10.907 -16.952 1.00 96.62 398 GLU A C 1
ATOM 3056 O O . GLU A 1 398 ? -12.591 11.778 -17.090 1.00 96.62 398 GLU A O 1
ATOM 3061 N N . LYS A 1 399 ? -12.031 9.698 -16.469 1.00 96.38 399 LYS A N 1
ATOM 3062 C CA . LYS A 1 399 ? -13.383 9.281 -16.086 1.00 96.38 399 LYS A CA 1
ATOM 3063 C C . LYS A 1 399 ? -13.775 9.629 -14.650 1.00 96.38 399 LYS A C 1
ATOM 3065 O O . LYS A 1 399 ? -14.928 9.379 -14.297 1.00 96.38 399 LYS A O 1
ATOM 3070 N N . GLY A 1 400 ? -12.864 10.167 -13.836 1.00 97.06 400 GLY A N 1
ATOM 3071 C CA . GLY A 1 400 ? -13.106 10.434 -12.415 1.00 97.06 400 GLY A CA 1
ATOM 3072 C C . GLY A 1 400 ? -13.481 9.176 -11.622 1.00 97.06 400 GLY A C 1
ATOM 3073 O O . GLY A 1 400 ? -14.354 9.214 -10.752 1.00 97.06 400 GLY A O 1
ATOM 3074 N N . LEU A 1 401 ? -12.907 8.021 -11.989 1.00 97.69 401 LEU A N 1
ATOM 3075 C CA . LEU A 1 401 ? -13.162 6.760 -11.286 1.00 97.69 401 LEU A CA 1
ATOM 3076 C C . LEU A 1 401 ? -12.649 6.778 -9.838 1.00 97.69 401 LEU A C 1
ATOM 3078 O O . LEU A 1 401 ? -13.406 6.325 -8.979 1.00 97.69 401 LEU A O 1
ATOM 3082 N N . PRO A 1 402 ? -11.438 7.298 -9.541 1.00 97.44 402 PRO A N 1
ATOM 3083 C CA . PRO A 1 402 ? -10.922 7.371 -8.173 1.00 97.44 402 PRO A CA 1
ATOM 3084 C C . PRO A 1 402 ? -11.853 8.124 -7.219 1.00 97.44 402 PRO A C 1
ATOM 3086 O O . PRO A 1 402 ? -12.200 7.609 -6.161 1.00 97.44 402 PRO A O 1
ATOM 3089 N N . GLU A 1 403 ? -12.348 9.292 -7.627 1.00 96.56 403 GLU A N 1
ATOM 3090 C CA . GLU A 1 403 ? -13.241 10.127 -6.817 1.00 96.56 403 GLU A CA 1
ATOM 3091 C C . GLU A 1 403 ? -14.580 9.421 -6.570 1.00 96.56 403 GLU A C 1
ATOM 3093 O O . GLU A 1 403 ? -15.097 9.401 -5.454 1.00 96.56 403 GLU A O 1
ATOM 3098 N N . LYS A 1 404 ? -15.128 8.762 -7.601 1.00 96.69 404 LYS A N 1
ATOM 3099 C CA . LYS A 1 404 ? -16.350 7.959 -7.467 1.00 96.69 404 LYS A CA 1
ATOM 3100 C C . LYS A 1 404 ? -16.161 6.792 -6.494 1.00 96.69 404 LYS A C 1
ATOM 3102 O O . LYS A 1 404 ? -17.096 6.431 -5.776 1.00 96.69 404 LYS A O 1
ATOM 3107 N N . ALA A 1 405 ? -14.979 6.183 -6.510 1.00 97.25 405 ALA A N 1
ATOM 3108 C CA . ALA A 1 405 ? -14.612 5.091 -5.625 1.00 97.25 405 ALA A CA 1
ATOM 3109 C C . ALA A 1 405 ? -14.506 5.580 -4.170 1.00 97.25 405 ALA A C 1
ATOM 3111 O O . ALA A 1 405 ? -15.103 4.980 -3.274 1.00 97.25 405 ALA A O 1
ATOM 3112 N N . ASP A 1 406 ? -13.858 6.725 -3.958 1.00 97.69 406 ASP A N 1
ATOM 3113 C CA . ASP A 1 406 ? -13.703 7.351 -2.645 1.00 97.69 406 ASP A CA 1
ATOM 3114 C C . ASP A 1 406 ? -15.041 7.781 -2.043 1.00 97.69 406 ASP A C 1
ATOM 3116 O O . ASP A 1 406 ? -15.304 7.493 -0.878 1.00 97.69 406 ASP A O 1
ATOM 3120 N N . ASP A 1 407 ? -15.947 8.362 -2.832 1.00 94.69 407 ASP A N 1
ATOM 3121 C CA . ASP A 1 407 ? -17.298 8.717 -2.376 1.00 94.69 407 ASP A CA 1
ATOM 3122 C C . ASP A 1 407 ? -18.106 7.496 -1.903 1.00 94.69 407 ASP A C 1
ATOM 3124 O O . ASP A 1 407 ? -18.962 7.579 -1.012 1.00 94.69 407 ASP A O 1
ATOM 3128 N N . LEU A 1 408 ? -17.919 6.342 -2.547 1.00 95.19 408 LEU A N 1
ATOM 3129 C CA . LEU A 1 408 ? -18.563 5.095 -2.137 1.00 95.19 408 LEU A CA 1
ATOM 3130 C C . LEU A 1 408 ? -17.930 4.549 -0.859 1.00 95.19 408 LEU A C 1
ATOM 3132 O O . LEU A 1 408 ? -18.657 4.145 0.052 1.00 95.19 408 LEU A O 1
ATOM 3136 N N . GLN A 1 409 ? -16.602 4.564 -0.777 1.00 96.81 409 GLN A N 1
ATOM 3137 C CA . GLN A 1 409 ? -15.894 3.983 0.351 1.00 96.81 409 GLN A CA 1
ATOM 3138 C C . GLN A 1 409 ? -15.965 4.851 1.611 1.00 96.81 409 GLN A C 1
ATOM 3140 O O . GLN A 1 409 ? -16.157 4.305 2.692 1.00 96.81 409 GLN A O 1
ATOM 3145 N N . LEU A 1 410 ? -15.953 6.182 1.501 1.00 95.06 410 LEU A N 1
ATOM 3146 C CA . LEU A 1 410 ? -16.175 7.088 2.636 1.00 95.06 410 LEU A CA 1
ATOM 3147 C C . LEU A 1 410 ? -17.538 6.860 3.292 1.00 95.06 410 LEU A C 1
ATOM 3149 O O . LEU A 1 410 ? -17.628 6.769 4.514 1.00 95.06 410 LEU A O 1
ATOM 3153 N N . ARG A 1 411 ? -18.600 6.676 2.495 1.00 92.88 411 ARG A N 1
ATOM 3154 C CA . ARG A 1 411 ? -19.929 6.322 3.027 1.00 92.88 411 ARG A CA 1
ATOM 3155 C C . ARG A 1 411 ? -19.927 4.983 3.757 1.00 92.88 411 ARG A C 1
ATOM 3157 O O . ARG A 1 411 ? -20.643 4.817 4.739 1.00 92.88 411 ARG A O 1
ATOM 3164 N N . ARG A 1 412 ? -19.135 4.019 3.286 1.00 95.81 412 ARG A N 1
ATOM 3165 C CA . ARG A 1 412 ? -18.972 2.728 3.961 1.00 95.81 412 ARG A CA 1
ATOM 3166 C C . ARG A 1 412 ? -18.196 2.879 5.272 1.00 95.81 412 ARG A C 1
ATOM 3168 O O . ARG A 1 412 ? -18.605 2.302 6.275 1.00 95.81 412 ARG A O 1
ATOM 3175 N N . LEU A 1 413 ? -17.137 3.688 5.275 1.00 96.19 413 LEU A N 1
ATOM 3176 C CA . LEU A 1 413 ? -16.331 3.988 6.458 1.00 96.19 413 LEU A CA 1
ATOM 3177 C C . LEU A 1 413 ? -17.130 4.699 7.552 1.00 96.19 413 LEU A C 1
ATOM 3179 O O . LEU A 1 413 ? -16.883 4.437 8.721 1.00 96.19 413 LEU A O 1
ATOM 3183 N N . GLN A 1 414 ? -18.122 5.523 7.206 1.00 95.25 414 GLN A N 1
ATOM 3184 C CA . GLN A 1 414 ? -19.055 6.081 8.196 1.00 95.25 414 GLN A CA 1
ATOM 3185 C C . GLN A 1 414 ? -19.840 4.980 8.928 1.00 95.25 414 GLN A C 1
ATOM 3187 O O . GLN A 1 414 ? -19.989 5.029 10.143 1.00 95.25 414 GLN A O 1
ATOM 3192 N N . GLY A 1 415 ? -20.274 3.935 8.216 1.00 96.06 415 GLY A N 1
ATOM 3193 C CA . GLY A 1 415 ? -20.892 2.771 8.857 1.00 96.06 415 GLY A CA 1
ATOM 3194 C C . GLY A 1 415 ? -19.921 2.013 9.768 1.00 96.06 415 GLY A C 1
ATOM 3195 O O . GLY A 1 415 ? -20.297 1.607 10.863 1.00 96.06 415 GLY A O 1
ATOM 3196 N N . PHE A 1 416 ? -18.661 1.864 9.346 1.00 98.00 416 PHE A N 1
ATOM 3197 C CA . PHE A 1 416 ? -17.620 1.228 10.163 1.00 98.00 416 PHE A CA 1
ATOM 3198 C C . PHE A 1 416 ? -17.290 2.048 11.411 1.00 98.00 416 PHE A C 1
ATOM 3200 O O . PHE A 1 416 ? -17.082 1.481 12.478 1.00 98.00 416 PHE A O 1
ATOM 3207 N N . HIS A 1 417 ? -17.277 3.374 11.291 1.00 97.38 417 HIS A N 1
ATOM 3208 C CA . HIS A 1 417 ? -17.097 4.297 12.404 1.00 97.38 417 HIS A CA 1
ATOM 3209 C C . HIS A 1 417 ? -18.160 4.067 13.479 1.00 97.38 417 HIS A C 1
ATOM 3211 O O . HIS A 1 417 ? -17.821 3.846 14.641 1.00 97.38 417 HIS A O 1
ATOM 3217 N N . ASP A 1 418 ? -19.432 4.047 13.083 1.00 96.19 418 ASP A N 1
ATOM 3218 C CA . ASP A 1 418 ? -20.542 3.856 14.016 1.00 96.19 418 ASP A CA 1
ATOM 3219 C C . ASP A 1 418 ? -20.491 2.474 14.684 1.00 96.19 418 ASP A C 1
ATOM 3221 O O . ASP A 1 418 ? -20.757 2.345 15.881 1.00 96.19 418 ASP A O 1
ATOM 3225 N N . GLU A 1 419 ? -20.099 1.441 13.935 1.00 97.88 419 GLU A N 1
ATOM 3226 C CA . GLU A 1 419 ? -19.945 0.082 14.453 1.00 97.88 419 GLU A CA 1
ATOM 3227 C C . GLU A 1 419 ? -18.787 -0.034 15.456 1.00 97.88 419 GLU A C 1
ATOM 3229 O O . GLU A 1 419 ? -18.981 -0.580 16.543 1.00 97.88 419 GLU A O 1
ATOM 3234 N N . LEU A 1 420 ? -17.616 0.538 15.156 1.00 98.12 420 LEU A N 1
ATOM 3235 C CA . LEU A 1 420 ? -16.467 0.562 16.069 1.00 98.12 420 LEU A CA 1
ATOM 3236 C C . LEU A 1 420 ? -16.790 1.309 17.369 1.00 98.12 420 LEU A C 1
ATOM 3238 O O . LEU A 1 420 ? -16.437 0.842 18.452 1.00 98.12 420 LEU A O 1
ATOM 3242 N N . LEU A 1 421 ? -17.498 2.441 17.286 1.00 96.88 421 LEU A N 1
ATOM 3243 C CA . LEU A 1 421 ? -17.946 3.176 18.471 1.00 96.88 421 LEU A CA 1
ATOM 3244 C C . LEU A 1 421 ? -18.951 2.371 19.299 1.00 96.88 421 LEU A C 1
ATOM 3246 O O . LEU A 1 421 ? -18.845 2.338 20.526 1.00 96.88 421 LEU A O 1
ATOM 3250 N N . ALA A 1 422 ? -19.900 1.693 18.650 1.00 96.56 422 ALA A N 1
ATOM 3251 C CA . ALA A 1 422 ? -20.861 0.837 19.338 1.00 96.56 422 ALA A CA 1
ATOM 3252 C C . ALA A 1 422 ? -20.170 -0.341 20.047 1.00 96.56 422 ALA A C 1
ATOM 3254 O O . ALA A 1 422 ? -20.511 -0.660 21.189 1.00 96.56 422 ALA A O 1
ATOM 3255 N N . GLN A 1 423 ? -19.173 -0.958 19.408 1.00 98.00 423 GLN A N 1
ATOM 3256 C CA . GLN A 1 423 ? -18.358 -2.016 20.008 1.00 98.00 423 GLN A CA 1
ATOM 3257 C C . GLN A 1 423 ? -17.563 -1.496 21.206 1.00 98.00 423 GLN A C 1
ATOM 3259 O O . GLN A 1 423 ? -17.594 -2.111 22.271 1.00 98.00 423 GLN A O 1
ATOM 3264 N N . ALA A 1 424 ? -16.908 -0.340 21.067 1.00 97.81 424 ALA A N 1
ATOM 3265 C CA . ALA A 1 424 ? -16.131 0.267 22.143 1.00 97.81 424 ALA A CA 1
ATOM 3266 C C . ALA A 1 424 ? -17.019 0.598 23.350 1.00 97.81 424 ALA A C 1
ATOM 3268 O O . ALA A 1 424 ? -16.690 0.252 24.485 1.00 97.81 424 ALA A O 1
ATOM 3269 N N . GLN A 1 425 ? -18.207 1.154 23.101 1.00 96.31 425 GLN A N 1
ATOM 3270 C CA . GLN A 1 425 ? -19.202 1.399 24.139 1.00 96.31 425 GLN A CA 1
ATOM 3271 C C . GLN A 1 425 ? -19.654 0.103 24.830 1.00 96.31 425 GLN A C 1
ATOM 3273 O O . GLN A 1 425 ? -19.799 0.087 26.054 1.00 96.31 425 GLN A O 1
ATOM 3278 N N . ALA A 1 426 ? -19.862 -0.983 24.080 1.00 94.62 426 ALA A N 1
ATOM 3279 C CA . ALA A 1 426 ? -20.311 -2.263 24.629 1.00 94.62 426 ALA A CA 1
ATOM 3280 C C . ALA A 1 426 ? -19.299 -2.887 25.605 1.00 94.62 426 ALA A C 1
ATOM 3282 O O . ALA A 1 426 ? -19.706 -3.527 26.576 1.00 94.62 426 ALA A O 1
ATOM 3283 N N . VAL A 1 427 ? -18.000 -2.669 25.382 1.00 95.00 427 VAL A N 1
ATOM 3284 C CA . VAL A 1 427 ? -16.923 -3.159 26.260 1.00 95.00 427 VAL A CA 1
ATOM 3285 C C . VAL A 1 427 ? -16.426 -2.109 27.263 1.00 95.00 427 VAL A C 1
ATOM 3287 O O . VAL A 1 427 ? -15.510 -2.384 28.036 1.00 95.00 427 VAL A O 1
ATOM 3290 N N . GLY A 1 428 ? -17.029 -0.914 27.286 1.00 94.88 428 GLY A N 1
ATOM 3291 C CA . GLY A 1 428 ? -16.631 0.184 28.174 1.00 94.88 428 GLY A CA 1
ATOM 3292 C C . GLY A 1 428 ? -15.252 0.770 27.853 1.00 94.88 428 GLY A C 1
ATOM 3293 O O . GLY A 1 428 ? -14.564 1.242 28.757 1.00 94.88 428 GLY A O 1
ATOM 3294 N N . LEU A 1 429 ? -14.835 0.708 26.587 1.00 96.06 429 LEU A N 1
ATOM 3295 C CA . LEU A 1 429 ? -13.570 1.239 26.099 1.00 96.06 429 LEU A CA 1
ATOM 3296 C C . LEU A 1 429 ? -13.756 2.672 25.585 1.00 96.06 429 LEU A C 1
ATOM 3298 O O . LEU A 1 429 ? -14.518 2.915 24.652 1.00 96.06 429 LEU A O 1
ATOM 3302 N N . GLU A 1 430 ? -13.025 3.619 26.168 1.00 94.62 430 GLU A N 1
ATOM 3303 C CA . GLU A 1 430 ? -12.912 4.974 25.626 1.00 94.62 430 GLU A CA 1
ATOM 3304 C C . GLU A 1 430 ? -11.824 5.003 24.549 1.00 94.62 430 GLU A C 1
ATOM 3306 O O . GLU A 1 430 ? -10.678 4.638 24.820 1.00 94.62 430 GLU A O 1
ATOM 3311 N N . LEU A 1 431 ? -12.192 5.427 23.336 1.00 95.88 431 LEU A N 1
ATOM 3312 C CA . LEU A 1 431 ? -11.268 5.550 22.209 1.00 95.88 431 LEU A CA 1
ATOM 3313 C C . LEU A 1 431 ? -10.754 6.982 22.064 1.00 95.88 431 LEU A C 1
ATOM 3315 O O . LEU A 1 431 ? -11.514 7.945 22.179 1.00 95.88 431 LEU A O 1
ATOM 3319 N N . ASN A 1 432 ? -9.476 7.115 21.724 1.00 94.31 432 ASN A N 1
ATOM 3320 C CA . ASN A 1 432 ? -8.917 8.353 21.194 1.00 94.31 432 ASN A CA 1
ATOM 3321 C C . ASN A 1 432 ? -8.931 8.372 19.651 1.00 94.31 432 ASN A C 1
ATOM 3323 O O . ASN A 1 432 ? -9.279 7.392 18.989 1.00 94.31 432 ASN A O 1
ATOM 3327 N N . GLN A 1 433 ? -8.546 9.510 19.069 1.00 93.25 433 GLN A N 1
ATOM 3328 C CA . GLN A 1 433 ? -8.562 9.709 17.618 1.00 93.25 433 GLN A CA 1
ATOM 3329 C C . GLN A 1 433 ? -7.653 8.726 16.866 1.00 93.25 433 GLN A C 1
ATOM 3331 O O . GLN A 1 433 ? -8.079 8.155 15.865 1.00 93.25 433 GLN A O 1
ATOM 3336 N N . ALA A 1 434 ? -6.430 8.492 17.350 1.00 93.75 434 ALA A N 1
ATOM 3337 C CA . ALA A 1 434 ? -5.485 7.579 16.710 1.00 93.75 434 ALA A CA 1
ATOM 3338 C C . ALA A 1 434 ? -5.990 6.130 16.747 1.00 93.75 434 ALA A C 1
ATOM 3340 O O . ALA A 1 434 ? -5.907 5.420 15.745 1.00 93.75 434 ALA A O 1
ATOM 3341 N N . GLU A 1 435 ? -6.573 5.706 17.869 1.00 97.69 435 GLU A N 1
ATOM 3342 C CA . GLU A 1 435 ? -7.162 4.374 18.025 1.00 97.69 435 GLU A CA 1
ATOM 3343 C C . GLU A 1 435 ? -8.329 4.159 17.059 1.00 97.69 435 GLU A C 1
ATOM 3345 O O . GLU A 1 435 ? -8.402 3.109 16.420 1.00 97.69 435 GLU A O 1
ATOM 3350 N N . LEU A 1 436 ? -9.211 5.153 16.910 1.00 97.50 436 LEU A N 1
ATOM 3351 C CA . LEU A 1 436 ? -10.365 5.062 16.017 1.00 97.50 436 LEU A CA 1
ATOM 3352 C C . LEU A 1 436 ? -9.960 5.086 14.536 1.00 97.50 436 LEU A C 1
ATOM 3354 O O . LEU A 1 436 ? -10.473 4.285 13.758 1.00 97.50 436 LEU A O 1
ATOM 3358 N N . VAL A 1 437 ? -9.010 5.942 14.138 1.00 97.44 437 VAL A N 1
ATOM 3359 C CA . VAL A 1 437 ? -8.499 5.975 12.754 1.00 97.44 437 VAL A CA 1
ATOM 3360 C C . VAL A 1 437 ? -7.792 4.666 12.399 1.00 97.44 437 VAL A C 1
ATOM 3362 O O . VAL A 1 437 ? -8.003 4.142 11.308 1.00 97.44 437 VAL A O 1
ATOM 3365 N N . ASN A 1 438 ? -7.015 4.086 13.320 1.00 98.31 438 ASN A N 1
ATOM 3366 C CA . ASN A 1 438 ? -6.404 2.772 13.108 1.00 98.31 438 ASN A CA 1
ATOM 3367 C C . ASN A 1 438 ? -7.449 1.652 12.992 1.00 98.31 438 ASN A C 1
ATOM 3369 O O . ASN A 1 438 ? -7.298 0.767 12.152 1.00 98.31 438 ASN A O 1
ATOM 3373 N N . GLY A 1 439 ? -8.529 1.708 13.776 1.00 98.25 439 GLY A N 1
ATOM 3374 C CA . GLY A 1 439 ? -9.651 0.778 13.637 1.00 98.25 439 GLY A CA 1
ATOM 3375 C C . GLY A 1 439 ? -10.355 0.897 12.285 1.00 98.25 439 GLY A C 1
ATOM 3376 O O . GLY A 1 439 ? -10.649 -0.116 11.653 1.00 98.25 439 GLY A O 1
ATOM 3377 N N . LEU A 1 440 ? -10.576 2.125 11.807 1.00 98.38 440 LEU A N 1
ATOM 3378 C CA . LEU A 1 440 ? -11.158 2.393 10.489 1.00 98.38 440 LEU A CA 1
ATOM 3379 C C . LEU A 1 440 ? -10.262 1.909 9.348 1.00 98.38 440 LEU A C 1
ATOM 3381 O O . LEU A 1 440 ? -10.754 1.272 8.420 1.00 98.38 440 LEU A O 1
ATOM 3385 N N . ASP A 1 441 ? -8.959 2.173 9.432 1.00 98.44 441 ASP A N 1
ATOM 3386 C CA . ASP A 1 441 ? -7.966 1.678 8.479 1.00 98.44 441 ASP A CA 1
ATOM 3387 C C . ASP A 1 441 ? -7.938 0.142 8.440 1.00 98.44 441 ASP A C 1
ATOM 3389 O O . ASP A 1 441 ? -7.995 -0.461 7.369 1.00 98.44 441 ASP A O 1
ATOM 3393 N N . LEU A 1 442 ? -7.932 -0.514 9.604 1.00 98.06 442 LEU A N 1
ATOM 3394 C CA . LEU A 1 442 ? -7.966 -1.973 9.673 1.00 98.06 442 LEU A CA 1
ATOM 3395 C C . LEU A 1 442 ? -9.287 -2.541 9.139 1.00 98.06 442 LEU A C 1
ATOM 3397 O O . LEU A 1 442 ? -9.269 -3.544 8.433 1.00 98.06 442 LEU A O 1
ATOM 3401 N N . ALA A 1 443 ? -10.424 -1.899 9.412 1.00 97.75 443 ALA A N 1
ATOM 3402 C CA . ALA A 1 443 ? -11.712 -2.285 8.837 1.00 97.75 443 ALA A CA 1
ATOM 3403 C C . ALA A 1 443 ? -11.770 -2.061 7.313 1.00 97.75 443 ALA A C 1
ATOM 3405 O O . ALA A 1 443 ? -12.452 -2.815 6.615 1.00 97.75 443 ALA A O 1
ATOM 3406 N N . ASN A 1 444 ? -11.047 -1.062 6.787 1.00 96.31 444 ASN A N 1
ATOM 3407 C CA . ASN A 1 444 ? -10.863 -0.859 5.349 1.00 96.31 444 ASN A CA 1
ATOM 3408 C C . ASN A 1 444 ? -10.072 -2.014 4.724 1.00 96.31 444 ASN A C 1
ATOM 3410 O O . ASN A 1 444 ? -10.514 -2.581 3.727 1.00 96.31 444 ASN A O 1
ATOM 3414 N N . GLN A 1 445 ? -8.953 -2.389 5.352 1.00 90.75 445 GLN A N 1
ATOM 3415 C CA . GLN A 1 445 ? -8.076 -3.474 4.908 1.00 90.75 445 GLN A CA 1
ATOM 3416 C C . GLN A 1 445 ? -8.758 -4.850 5.019 1.00 90.75 445 GLN A C 1
ATOM 3418 O O . GLN A 1 445 ? -8.697 -5.668 4.104 1.00 90.75 445 GLN A O 1
ATOM 3423 N N . SER A 1 446 ? -9.412 -5.117 6.150 1.00 91.62 446 SER A N 1
ATOM 3424 C CA . SER A 1 446 ? -10.092 -6.374 6.456 1.00 91.62 446 SER A CA 1
ATOM 3425 C C . SER A 1 446 ? -11.261 -6.130 7.416 1.00 91.62 446 SER A C 1
ATOM 3427 O O . SER A 1 446 ? -11.068 -6.052 8.633 1.00 91.62 446 SER A O 1
ATOM 3429 N N . PRO A 1 447 ? -12.512 -6.097 6.916 1.00 93.12 447 PRO A N 1
ATOM 3430 C CA . PRO A 1 447 ? -13.688 -5.980 7.775 1.00 93.12 447 PRO A CA 1
ATOM 3431 C C . PRO A 1 447 ? -13.782 -7.091 8.828 1.00 93.12 447 PRO A C 1
ATOM 3433 O O . PRO A 1 447 ? -14.307 -6.859 9.911 1.00 93.12 447 PRO A O 1
ATOM 3436 N N . ALA A 1 448 ? -13.257 -8.286 8.534 1.00 90.00 448 ALA A N 1
ATOM 3437 C CA . ALA A 1 448 ? -13.239 -9.390 9.487 1.00 90.00 448 ALA A CA 1
ATOM 3438 C C . ALA A 1 448 ? -12.302 -9.112 10.672 1.00 90.00 448 ALA A C 1
ATOM 3440 O O . ALA A 1 448 ? -12.684 -9.355 11.811 1.00 90.00 448 ALA A O 1
ATOM 3441 N N . ALA A 1 449 ? -11.112 -8.562 10.417 1.00 94.44 449 ALA A N 1
ATOM 3442 C CA . ALA A 1 449 ? -10.184 -8.177 11.479 1.00 94.44 449 ALA A CA 1
ATOM 3443 C C . ALA A 1 449 ? -10.670 -6.919 12.225 1.00 94.44 449 ALA A C 1
ATOM 3445 O O . ALA A 1 449 ? -10.539 -6.822 13.441 1.00 94.44 449 ALA A O 1
ATOM 3446 N N . GLY A 1 450 ? -11.258 -5.956 11.512 1.00 96.75 450 GLY A N 1
ATOM 3447 C CA . GLY A 1 450 ? -11.710 -4.698 12.104 1.00 96.75 450 GLY A CA 1
ATOM 3448 C C . GLY A 1 450 ? -12.989 -4.816 12.935 1.00 96.75 450 GLY A C 1
ATOM 3449 O O . GLY A 1 450 ? -13.037 -4.293 14.044 1.00 96.75 450 GLY A O 1
ATOM 3450 N N . LEU A 1 451 ? -14.021 -5.481 12.405 1.00 94.88 451 LEU A N 1
ATOM 3451 C CA . LEU A 1 451 ? -15.403 -5.329 12.882 1.00 94.88 451 LEU A CA 1
ATOM 3452 C C . LEU A 1 451 ? -16.016 -6.603 13.464 1.00 94.88 451 LEU A C 1
ATOM 3454 O O . LEU A 1 451 ? -17.053 -6.526 14.113 1.00 94.88 451 LEU A O 1
ATOM 3458 N N . TYR A 1 452 ? -15.466 -7.792 13.217 1.00 92.38 452 TYR A N 1
ATOM 3459 C CA . TYR A 1 452 ? -16.098 -9.012 13.732 1.00 92.38 452 TYR A CA 1
ATOM 3460 C C . TYR A 1 452 ? -15.748 -9.236 15.206 1.00 92.38 452 TYR A C 1
ATOM 3462 O O . TYR A 1 452 ? -14.811 -8.648 15.741 1.00 92.38 452 TYR A O 1
ATOM 3470 N N . ALA A 1 453 ? -16.505 -10.110 15.874 1.00 86.19 453 ALA A N 1
ATOM 3471 C CA . ALA A 1 453 ? -16.211 -10.505 17.249 1.00 86.19 453 ALA A CA 1
ATOM 3472 C C . ALA A 1 453 ? -14.788 -11.084 17.363 1.00 86.19 453 ALA A C 1
ATOM 3474 O O . ALA A 1 453 ? -14.398 -11.947 16.574 1.00 86.19 453 ALA A O 1
ATOM 3475 N N . GLY A 1 454 ? -14.027 -10.627 18.357 1.00 87.88 454 GLY A N 1
ATOM 3476 C CA . GLY A 1 454 ? -12.597 -10.910 18.499 1.00 87.88 454 GLY A CA 1
ATOM 3477 C C . GLY A 1 454 ? -11.686 -10.049 17.613 1.00 87.88 454 GLY A C 1
ATOM 3478 O O . GLY A 1 454 ? -10.482 -10.318 17.565 1.00 87.88 454 GLY A O 1
ATOM 3479 N N . GLY A 1 455 ? -12.252 -9.057 16.919 1.00 94.38 455 GLY A N 1
ATOM 3480 C CA . GLY A 1 455 ? -11.554 -8.083 16.086 1.00 94.38 455 GLY A CA 1
ATOM 3481 C C . GLY A 1 455 ? -10.984 -6.906 16.879 1.00 94.38 455 GLY A C 1
ATOM 3482 O O . GLY A 1 455 ? -10.756 -6.992 18.088 1.00 94.38 455 GLY A O 1
ATOM 3483 N N . TYR A 1 456 ? -10.751 -5.792 16.191 1.00 98.44 456 TYR A N 1
ATOM 3484 C CA . TYR A 1 456 ? -9.908 -4.698 16.676 1.00 98.44 456 TYR A CA 1
ATOM 3485 C C . TYR A 1 456 ? -10.265 -4.161 18.063 1.00 98.44 456 TYR A C 1
ATOM 3487 O O . TYR A 1 456 ? -9.378 -4.042 18.904 1.00 98.44 456 TYR A O 1
ATOM 3495 N N . ILE A 1 457 ? -11.538 -3.862 18.333 1.00 98.50 457 ILE A N 1
ATOM 3496 C CA . ILE A 1 457 ? -11.948 -3.281 19.621 1.00 98.50 457 ILE A CA 1
ATOM 3497 C C . ILE A 1 457 ? -11.714 -4.251 20.784 1.00 98.50 457 ILE A C 1
ATOM 3499 O O . ILE A 1 457 ? -11.168 -3.852 21.815 1.00 98.50 457 ILE A O 1
ATOM 3503 N N . ASP A 1 458 ? -12.057 -5.527 20.607 1.00 95.69 458 ASP A N 1
ATOM 3504 C CA . ASP A 1 458 ? -11.831 -6.558 21.624 1.00 95.69 458 ASP A CA 1
ATOM 3505 C C . ASP A 1 458 ? -10.330 -6.727 21.899 1.00 95.69 458 ASP A C 1
ATOM 3507 O O . ASP A 1 458 ? -9.896 -6.818 23.053 1.00 95.69 458 ASP A O 1
ATOM 3511 N N . ARG A 1 459 ? -9.512 -6.713 20.837 1.00 97.81 459 ARG A N 1
ATOM 3512 C CA . ARG A 1 459 ? -8.052 -6.796 20.950 1.00 97.81 459 ARG A CA 1
ATOM 3513 C C . ARG A 1 459 ? -7.451 -5.553 21.582 1.00 97.81 459 ARG A C 1
ATOM 3515 O O . ARG A 1 459 ? -6.578 -5.689 22.429 1.00 97.81 459 ARG A O 1
ATOM 3522 N N . LEU A 1 460 ? -7.934 -4.362 21.256 1.00 98.50 460 LEU A N 1
ATOM 3523 C CA . LEU A 1 460 ? -7.452 -3.118 21.851 1.00 98.50 460 LEU A CA 1
ATOM 3524 C C . LEU A 1 460 ? -7.765 -3.059 23.350 1.00 98.50 460 LEU A C 1
ATOM 3526 O O . LEU A 1 460 ? -6.890 -2.721 24.148 1.00 98.50 460 LEU A O 1
ATOM 3530 N N . ALA A 1 461 ? -8.973 -3.463 23.753 1.00 97.50 461 ALA A N 1
ATOM 3531 C CA . ALA A 1 461 ? -9.339 -3.582 25.163 1.00 97.50 461 ALA A CA 1
ATOM 3532 C C . ALA A 1 461 ? -8.431 -4.575 25.912 1.00 97.50 461 ALA A C 1
ATOM 3534 O O . ALA A 1 461 ? -8.042 -4.318 27.055 1.00 97.50 461 ALA A O 1
ATOM 3535 N N . GLN A 1 462 ? -8.054 -5.683 25.263 1.00 95.62 462 GLN A N 1
ATOM 3536 C CA . GLN A 1 462 ? -7.097 -6.651 25.796 1.00 95.62 462 GLN A CA 1
ATOM 3537 C C . GLN A 1 462 ? -5.683 -6.055 25.902 1.00 95.62 462 GLN A C 1
ATOM 3539 O O . GLN A 1 462 ? -5.062 -6.134 26.963 1.00 95.62 462 GLN A O 1
ATOM 3544 N N . MET A 1 463 ? -5.174 -5.421 24.844 1.00 97.44 463 MET A N 1
ATOM 3545 C CA . MET A 1 463 ? -3.809 -4.887 24.821 1.00 97.44 463 MET A CA 1
ATOM 3546 C C . MET A 1 463 ? -3.614 -3.744 25.811 1.00 97.44 463 MET A C 1
ATOM 3548 O O . MET A 1 463 ? -2.561 -3.669 26.433 1.00 97.44 463 MET A O 1
ATOM 3552 N N . LYS A 1 464 ? -4.644 -2.940 26.087 1.00 96.31 464 LYS A N 1
ATOM 3553 C CA . LYS A 1 464 ? -4.609 -1.935 27.163 1.00 96.31 464 LYS A CA 1
ATOM 3554 C C . LYS A 1 464 ? -4.355 -2.508 28.559 1.00 96.31 464 LYS A C 1
ATOM 3556 O O . LYS A 1 464 ? -3.915 -1.779 29.443 1.00 96.31 464 LYS A O 1
ATOM 3561 N N . GLN A 1 465 ? -4.632 -3.793 28.772 1.00 94.44 465 GLN A N 1
ATOM 3562 C CA . GLN A 1 465 ? -4.363 -4.479 30.038 1.00 94.44 465 GLN A CA 1
ATOM 3563 C C . GLN A 1 465 ? -2.985 -5.152 30.060 1.00 94.44 465 GLN A C 1
ATOM 3565 O O . GLN A 1 465 ? -2.427 -5.358 31.137 1.00 94.44 465 GLN A O 1
ATOM 3570 N N . LEU A 1 466 ? -2.452 -5.517 28.890 1.00 91.62 466 LEU A N 1
ATOM 3571 C CA . LEU A 1 466 ? -1.246 -6.340 28.751 1.00 91.62 466 LEU A CA 1
ATOM 3572 C C . LEU A 1 466 ? 0.006 -5.538 28.375 1.00 91.62 466 LEU A C 1
ATOM 3574 O O . LEU A 1 466 ? 1.114 -5.938 28.723 1.00 91.62 466 LEU A O 1
ATOM 3578 N N . VAL A 1 467 ? -0.165 -4.422 27.668 1.00 93.69 467 VAL A N 1
ATOM 3579 C CA . VAL A 1 467 ? 0.904 -3.641 27.043 1.00 93.69 467 VAL A CA 1
ATOM 3580 C C . VAL A 1 467 ? 0.874 -2.219 27.589 1.00 93.69 467 VAL A C 1
ATOM 3582 O O . VAL A 1 467 ? -0.174 -1.579 27.638 1.00 93.69 467 VAL A O 1
ATOM 3585 N N . SER A 1 468 ? 2.028 -1.706 28.018 1.00 93.38 468 SER A N 1
ATOM 3586 C CA . SER A 1 468 ? 2.125 -0.366 28.611 1.00 93.38 468 SER A CA 1
ATOM 3587 C C . SER A 1 468 ? 2.256 0.759 27.588 1.00 93.38 468 SER A C 1
ATOM 3589 O O . SER A 1 468 ? 1.807 1.868 27.860 1.00 93.38 468 SER A O 1
ATOM 3591 N N . ASP A 1 469 ? 2.914 0.495 26.459 1.00 95.44 469 ASP A N 1
ATOM 3592 C CA . ASP A 1 469 ? 3.170 1.492 25.419 1.00 95.44 469 ASP A CA 1
ATOM 3593 C C . ASP A 1 469 ? 1.914 1.696 24.546 1.00 95.44 469 ASP A C 1
ATOM 3595 O O . ASP A 1 469 ? 1.446 0.720 23.959 1.00 95.44 469 ASP A O 1
ATOM 3599 N N . PRO A 1 470 ? 1.334 2.913 24.471 1.00 94.81 470 PRO A N 1
ATOM 3600 C CA . PRO A 1 470 ? 0.115 3.172 23.704 1.00 94.81 470 PRO A CA 1
ATOM 3601 C C . PRO A 1 470 ? 0.206 2.831 22.213 1.00 94.81 470 PRO A C 1
ATOM 3603 O O . PRO A 1 470 ? -0.762 2.313 21.657 1.00 94.81 470 PRO A O 1
ATOM 3606 N N . ASP A 1 471 ? 1.348 3.073 21.568 1.00 92.88 471 ASP A N 1
ATOM 3607 C CA . ASP A 1 471 ? 1.510 2.751 20.144 1.00 92.88 471 ASP A CA 1
ATOM 3608 C C . ASP A 1 471 ? 1.573 1.233 19.942 1.00 92.88 471 ASP A C 1
ATOM 3610 O O . ASP A 1 471 ? 0.938 0.677 19.043 1.00 92.88 471 ASP A O 1
ATOM 3614 N N . GLU A 1 472 ? 2.261 0.537 20.847 1.00 96.00 472 GLU A N 1
ATOM 3615 C CA . GLU A 1 472 ? 2.329 -0.922 20.851 1.00 96.00 472 GLU A CA 1
ATOM 3616 C C . GLU A 1 472 ? 0.965 -1.559 21.179 1.00 96.00 472 GLU A C 1
ATOM 3618 O O . GLU A 1 472 ? 0.642 -2.616 20.642 1.00 96.00 472 GLU A O 1
ATOM 3623 N N . GLN A 1 473 ? 0.117 -0.910 21.994 1.00 98.06 473 GLN A N 1
ATOM 3624 C CA . GLN A 1 473 ? -1.265 -1.360 22.226 1.00 98.06 473 GLN A CA 1
ATOM 3625 C C . GLN A 1 473 ? -2.066 -1.398 20.923 1.00 98.06 473 GLN A C 1
ATOM 3627 O O . GLN A 1 473 ? -2.754 -2.386 20.660 1.00 98.06 473 GLN A O 1
ATOM 3632 N N . ILE A 1 474 ? -1.984 -0.333 20.117 1.00 98.31 474 ILE A N 1
ATOM 3633 C CA . ILE A 1 474 ? -2.668 -0.248 18.822 1.00 98.31 474 ILE A CA 1
ATOM 3634 C C . ILE A 1 474 ? -2.098 -1.300 17.875 1.00 98.31 474 ILE A C 1
ATOM 3636 O O . ILE A 1 474 ? -2.853 -2.060 17.271 1.00 98.31 474 ILE A O 1
ATOM 3640 N N . LEU A 1 475 ? -0.773 -1.382 17.768 1.00 96.56 475 LEU A N 1
ATOM 3641 C CA . LEU A 1 475 ? -0.110 -2.300 16.853 1.00 96.56 475 LEU A CA 1
ATOM 3642 C C . LEU A 1 475 ? -0.435 -3.766 17.153 1.00 96.56 475 LEU A C 1
ATOM 3644 O O . LEU A 1 475 ? -0.876 -4.491 16.259 1.00 96.56 475 LEU A O 1
ATOM 3648 N N . GLU A 1 476 ? -0.288 -4.197 18.405 1.00 96.81 476 GLU A N 1
ATOM 3649 C CA . GLU A 1 476 ? -0.638 -5.558 18.813 1.00 96.81 476 GLU A CA 1
ATOM 3650 C C . GLU A 1 476 ? -2.133 -5.824 18.623 1.00 96.81 476 GLU A C 1
ATOM 3652 O O . GLU A 1 476 ? -2.510 -6.899 18.154 1.00 96.81 476 GLU A O 1
ATOM 3657 N N . ALA A 1 477 ? -3.002 -4.843 18.892 1.00 98.50 477 ALA A N 1
ATOM 3658 C CA . ALA A 1 477 ? -4.428 -5.001 18.637 1.00 98.50 477 ALA A CA 1
ATOM 3659 C C . ALA A 1 477 ? -4.710 -5.265 17.152 1.00 98.50 477 ALA A C 1
ATOM 3661 O O . ALA A 1 477 ? -5.484 -6.167 16.821 1.00 98.50 477 ALA A O 1
ATOM 3662 N N . ARG A 1 478 ? -4.036 -4.541 16.251 1.00 98.25 478 ARG A N 1
ATOM 3663 C CA . ARG A 1 478 ? -4.153 -4.750 14.803 1.00 98.25 478 ARG A CA 1
ATOM 3664 C C . ARG A 1 478 ? -3.647 -6.125 14.372 1.00 98.25 478 ARG A C 1
ATOM 3666 O O . ARG A 1 478 ? -4.309 -6.793 13.583 1.00 98.25 478 ARG A O 1
ATOM 3673 N N . ILE A 1 479 ? -2.517 -6.577 14.913 1.00 93.88 479 ILE A N 1
ATOM 3674 C CA . ILE A 1 479 ? -1.925 -7.881 14.581 1.00 93.88 479 ILE A CA 1
ATOM 3675 C C . ILE A 1 479 ? -2.833 -9.016 15.051 1.00 93.88 479 ILE A C 1
ATOM 3677 O O . ILE A 1 479 ? -3.250 -9.853 14.251 1.00 93.88 479 ILE A O 1
ATOM 3681 N N . TRP A 1 480 ? -3.196 -9.027 16.336 1.00 95.38 480 TRP A N 1
ATOM 3682 C CA . TRP A 1 480 ? -3.997 -10.094 16.942 1.00 95.38 480 TRP A CA 1
ATOM 3683 C C . TRP A 1 480 ? -5.439 -10.151 16.436 1.00 95.38 480 TRP A C 1
ATOM 3685 O O . TRP A 1 480 ? -6.106 -11.172 16.612 1.00 95.38 480 TRP A O 1
ATOM 3695 N N . SER A 1 481 ? -5.909 -9.110 15.748 1.00 97.56 481 SER A N 1
ATOM 3696 C CA . SER A 1 481 ? -7.192 -9.132 15.036 1.00 97.56 481 SER A CA 1
ATOM 3697 C C . SER A 1 481 ? -7.214 -10.130 13.872 1.00 97.56 481 SER A C 1
ATOM 3699 O O . SER A 1 481 ? -8.282 -10.574 13.464 1.00 97.56 481 SER A O 1
ATOM 3701 N N . TYR A 1 482 ? -6.044 -10.541 13.372 1.00 92.25 482 TYR A N 1
ATOM 3702 C CA . TYR A 1 482 ? -5.908 -11.598 12.368 1.00 92.25 482 TYR A CA 1
ATOM 3703 C C . TYR A 1 482 ? -5.778 -13.008 12.965 1.00 92.25 482 TYR A C 1
ATOM 3705 O O . TYR A 1 482 ? -5.591 -13.976 12.225 1.00 92.25 482 TYR A O 1
ATOM 3713 N N . TRP A 1 483 ? -5.835 -13.165 14.290 1.00 89.88 483 TRP A N 1
ATOM 3714 C CA . TRP A 1 483 ? -5.764 -14.483 14.915 1.00 89.88 483 TRP A CA 1
ATOM 3715 C C . TRP A 1 483 ? -7.132 -15.168 14.934 1.00 89.88 483 TRP A C 1
ATOM 3717 O O . TRP A 1 483 ? -8.034 -14.787 15.685 1.00 89.88 483 TRP A O 1
ATOM 3727 N N . ASP A 1 484 ? -7.267 -16.244 14.160 1.00 83.81 484 ASP A N 1
ATOM 3728 C CA . ASP A 1 484 ? -8.452 -17.091 14.176 1.00 83.81 484 ASP A CA 1
ATOM 3729 C C . ASP A 1 484 ? -8.385 -18.065 15.357 1.00 83.81 484 ASP A C 1
ATOM 3731 O O . ASP A 1 484 ? -7.681 -19.080 15.330 1.00 83.81 484 ASP A O 1
ATOM 3735 N N . MET A 1 485 ? -9.171 -17.773 16.392 1.00 81.31 485 MET A N 1
ATOM 3736 C CA . MET A 1 485 ? -9.250 -18.592 17.603 1.00 81.31 485 MET A CA 1
ATOM 3737 C C . MET A 1 485 ? -9.871 -19.974 17.363 1.00 81.31 485 MET A C 1
ATOM 3739 O O . MET A 1 485 ? -9.510 -20.928 18.045 1.00 81.31 485 MET A O 1
ATOM 3743 N N . GLN A 1 486 ? -10.785 -20.114 16.397 1.00 81.56 486 GLN A N 1
ATOM 3744 C CA . GLN A 1 486 ? -11.438 -21.398 16.117 1.00 81.56 486 GLN A CA 1
ATOM 3745 C C . GLN A 1 486 ? -10.485 -22.355 15.406 1.00 81.56 486 GLN A C 1
ATOM 3747 O O . GLN A 1 486 ? -10.500 -23.562 15.650 1.00 81.56 486 GLN A O 1
ATOM 3752 N N . ARG A 1 487 ? -9.663 -21.814 14.504 1.00 82.06 487 ARG A N 1
ATOM 3753 C CA . ARG A 1 487 ? -8.696 -22.587 13.715 1.00 82.06 487 ARG A CA 1
ATOM 3754 C C . ARG A 1 487 ? -7.298 -22.598 14.327 1.00 82.06 487 ARG A C 1
ATOM 3756 O O . ARG A 1 487 ? -6.451 -23.342 13.835 1.00 82.06 487 ARG A O 1
ATOM 3763 N N . ASN A 1 488 ? -7.080 -21.818 15.387 1.00 82.75 488 ASN A N 1
ATOM 3764 C CA . ASN A 1 488 ? -5.816 -21.660 16.101 1.00 82.75 488 ASN A CA 1
ATOM 3765 C C . ASN A 1 488 ? -4.646 -21.349 15.151 1.00 82.75 488 ASN A C 1
ATOM 3767 O O . ASN A 1 488 ? -3.631 -22.052 15.137 1.00 82.75 488 ASN A O 1
ATOM 3771 N N . ARG A 1 489 ? -4.836 -20.344 14.289 1.00 83.94 489 ARG A N 1
ATOM 3772 C CA . ARG A 1 489 ? -3.860 -19.915 13.278 1.00 83.94 489 ARG A CA 1
ATOM 3773 C C . ARG A 1 489 ? -4.072 -18.453 12.880 1.00 83.94 489 ARG A C 1
ATOM 3775 O O . ARG A 1 489 ? -5.162 -17.919 13.051 1.00 83.94 489 ARG A O 1
ATOM 3782 N N . TRP A 1 490 ? -3.064 -17.857 12.251 1.00 80.12 490 TRP A N 1
ATOM 3783 C CA . TRP A 1 490 ? -3.197 -16.575 11.555 1.00 80.12 490 TRP A CA 1
ATOM 3784 C C . TRP A 1 490 ? -4.091 -16.708 10.312 1.00 80.12 490 TRP A C 1
ATOM 3786 O O . TRP A 1 490 ? -3.949 -17.669 9.548 1.00 80.12 490 TRP A O 1
ATOM 3796 N N . ASP A 1 491 ? -4.990 -15.744 10.117 1.00 83.12 491 ASP A N 1
ATOM 3797 C CA . ASP A 1 491 ? -5.910 -15.636 8.980 1.00 83.12 491 ASP A CA 1
ATOM 3798 C C . ASP A 1 491 ? -5.840 -14.233 8.356 1.00 83.12 491 ASP A C 1
ATOM 3800 O O . ASP A 1 491 ? -6.773 -13.436 8.400 1.00 83.12 491 ASP A O 1
ATOM 3804 N N . ALA A 1 492 ? -4.676 -13.937 7.788 1.00 79.19 492 ALA A N 1
ATOM 3805 C CA . ALA A 1 492 ? -4.353 -12.735 7.032 1.00 79.19 492 ALA A CA 1
ATOM 3806 C C . ALA A 1 492 ? -3.896 -13.115 5.606 1.00 79.19 492 ALA A C 1
ATOM 3808 O O . ALA A 1 492 ? -2.706 -13.006 5.271 1.00 79.19 492 ALA A O 1
ATOM 3809 N N . PRO A 1 493 ? -4.804 -13.630 4.752 1.00 65.00 493 PRO A N 1
ATOM 3810 C CA . PRO A 1 493 ? -4.470 -13.946 3.368 1.00 65.00 493 PRO A CA 1
ATOM 3811 C C . PRO A 1 493 ? -3.991 -12.673 2.652 1.00 65.00 493 PRO A C 1
ATOM 3813 O O . PRO A 1 493 ? -4.682 -11.664 2.653 1.00 65.00 493 PRO A O 1
ATOM 3816 N N . GLY A 1 494 ? -2.785 -12.719 2.081 1.00 67.25 494 GLY A N 1
ATOM 3817 C CA . GLY A 1 494 ? -2.105 -11.555 1.491 1.00 67.25 494 GLY A CA 1
ATOM 3818 C C . GLY A 1 494 ? -0.984 -10.973 2.358 1.00 67.25 494 GLY A C 1
ATOM 3819 O O . GLY A 1 494 ? -0.066 -10.372 1.818 1.00 67.25 494 GLY A O 1
ATOM 3820 N N . LEU A 1 495 ? -0.978 -11.246 3.669 1.00 68.94 495 LEU A N 1
ATOM 3821 C CA . LEU A 1 495 ? 0.054 -10.778 4.609 1.00 68.94 495 LEU A CA 1
ATOM 3822 C C . LEU A 1 495 ? 0.952 -11.912 5.117 1.00 68.94 495 LEU A C 1
ATOM 3824 O O . LEU A 1 495 ? 1.556 -11.798 6.175 1.00 68.94 495 LEU A O 1
ATOM 3828 N N . GLY A 1 496 ? 1.003 -13.052 4.425 1.00 70.00 496 GLY A N 1
ATOM 3829 C CA . GLY A 1 496 ? 1.899 -14.172 4.745 1.00 70.00 496 GLY A CA 1
ATOM 3830 C C . GLY A 1 496 ? 1.454 -15.112 5.877 1.00 70.00 496 GLY A C 1
ATOM 3831 O O . GLY A 1 496 ? 2.058 -16.170 6.031 1.00 70.00 496 GLY A O 1
ATOM 3832 N N . ASN A 1 497 ? 0.381 -14.805 6.621 1.00 76.62 497 ASN A N 1
ATOM 3833 C CA . ASN A 1 497 ? -0.136 -15.638 7.727 1.00 76.62 497 ASN A CA 1
ATOM 3834 C C . ASN A 1 497 ? 0.912 -15.984 8.805 1.00 76.62 497 ASN A C 1
ATOM 3836 O O . ASN A 1 497 ? 0.887 -17.070 9.392 1.00 76.62 497 ASN A O 1
ATOM 3840 N N . THR A 1 498 ? 1.839 -15.068 9.075 1.00 74.62 498 THR A N 1
ATOM 3841 C CA . THR A 1 498 ? 2.787 -15.181 10.186 1.00 74.62 498 THR A CA 1
ATOM 3842 C C . THR A 1 498 ? 2.761 -13.909 11.011 1.00 74.62 498 THR A C 1
ATOM 3844 O O . THR A 1 498 ? 2.482 -12.838 10.480 1.00 74.62 498 THR A O 1
ATOM 3847 N N . TYR A 1 499 ? 3.068 -14.025 12.301 1.00 75.50 499 TYR A N 1
ATOM 3848 C CA . TYR A 1 499 ? 3.133 -12.867 13.187 1.00 75.50 499 TYR A CA 1
ATOM 3849 C C . TYR A 1 499 ? 4.089 -11.796 12.646 1.00 75.50 499 TYR A C 1
ATOM 3851 O O . TYR A 1 499 ? 3.693 -10.644 12.527 1.00 75.50 499 TYR A O 1
ATOM 3859 N N . ASP A 1 500 ? 5.305 -12.184 12.246 1.00 68.81 500 ASP A N 1
ATOM 3860 C CA . ASP A 1 500 ? 6.334 -11.239 11.797 1.00 68.81 500 ASP A CA 1
ATOM 3861 C C . ASP A 1 500 ? 5.916 -10.477 10.531 1.00 68.81 500 ASP A C 1
ATOM 3863 O O . ASP A 1 500 ? 6.073 -9.258 10.462 1.00 68.81 500 ASP A O 1
ATOM 3867 N N . SER A 1 501 ? 5.334 -11.169 9.543 1.00 62.88 501 SER A N 1
ATOM 3868 C CA . SER A 1 501 ? 4.890 -10.526 8.300 1.00 62.88 501 SER A CA 1
ATOM 3869 C C . SER A 1 501 ? 3.673 -9.622 8.512 1.00 62.88 501 SER A C 1
ATOM 3871 O O . SER A 1 501 ? 3.629 -8.521 7.967 1.00 62.88 501 SER A O 1
ATOM 3873 N N . ILE A 1 502 ? 2.716 -10.038 9.349 1.00 77.94 502 ILE A N 1
ATOM 3874 C CA . ILE A 1 502 ? 1.559 -9.208 9.713 1.00 77.94 502 ILE A CA 1
ATOM 3875 C C . ILE A 1 502 ? 2.034 -7.981 10.495 1.00 77.94 502 ILE A C 1
ATOM 3877 O O . ILE A 1 502 ? 1.649 -6.863 10.172 1.00 77.94 502 ILE A O 1
ATOM 3881 N N . ARG A 1 503 ? 2.911 -8.161 11.487 1.00 86.81 503 ARG A N 1
ATOM 3882 C CA . ARG A 1 503 ? 3.462 -7.067 12.292 1.00 86.81 503 ARG A CA 1
ATOM 3883 C C . ARG A 1 503 ? 4.180 -6.033 11.438 1.00 86.81 503 ARG A C 1
ATOM 3885 O O . ARG A 1 503 ? 3.949 -4.844 11.631 1.00 86.81 503 ARG A O 1
ATOM 3892 N N . HIS A 1 504 ? 5.010 -6.467 10.493 1.00 67.50 504 HIS A N 1
ATOM 3893 C CA . HIS A 1 504 ? 5.706 -5.557 9.587 1.00 67.50 504 HIS A CA 1
ATOM 3894 C C . HIS A 1 504 ? 4.725 -4.697 8.771 1.00 67.50 504 HIS A C 1
ATOM 3896 O O . HIS A 1 504 ? 4.854 -3.472 8.743 1.00 67.50 504 HIS A O 1
ATOM 3902 N N . ASP A 1 505 ? 3.704 -5.321 8.175 1.00 80.56 505 ASP A N 1
ATOM 3903 C CA . ASP A 1 505 ? 2.664 -4.616 7.420 1.00 80.56 505 ASP A CA 1
ATOM 3904 C C . ASP A 1 505 ? 1.888 -3.623 8.296 1.00 80.56 505 ASP A C 1
ATOM 3906 O O . ASP A 1 505 ? 1.783 -2.440 7.967 1.00 80.56 505 ASP A O 1
ATOM 3910 N N . GLN A 1 506 ? 1.395 -4.076 9.450 1.00 91.12 506 GLN A N 1
ATOM 3911 C CA . GLN A 1 506 ? 0.589 -3.247 10.346 1.00 91.12 506 GLN A CA 1
ATOM 3912 C C . GLN A 1 506 ? 1.393 -2.089 10.947 1.00 91.12 506 GLN A C 1
ATOM 3914 O O . GLN A 1 506 ? 0.869 -0.981 11.055 1.00 91.12 506 GLN A O 1
ATOM 3919 N N . GLN A 1 507 ? 2.675 -2.303 11.259 1.00 84.12 507 GLN A N 1
ATOM 3920 C CA . GLN A 1 507 ? 3.578 -1.245 11.709 1.00 84.12 507 GLN A CA 1
ATOM 3921 C C . GLN A 1 507 ? 3.750 -0.176 10.628 1.00 84.12 507 GLN A C 1
ATOM 3923 O O . GLN A 1 507 ? 3.623 1.010 10.929 1.00 84.12 507 GLN A O 1
ATOM 3928 N N . ARG A 1 508 ? 3.997 -0.576 9.370 1.00 89.38 508 ARG A N 1
ATOM 3929 C CA . ARG A 1 508 ? 4.123 0.357 8.238 1.00 89.38 508 ARG A CA 1
ATOM 3930 C C . ARG A 1 508 ? 2.869 1.218 8.107 1.00 89.38 508 ARG A C 1
ATOM 3932 O O . ARG A 1 508 ? 2.977 2.440 8.021 1.00 89.38 508 ARG A O 1
ATOM 3939 N N . ARG A 1 509 ? 1.688 0.592 8.121 1.00 91.62 509 ARG A N 1
ATOM 3940 C CA . ARG A 1 509 ? 0.394 1.286 8.013 1.00 91.62 509 ARG A CA 1
ATOM 3941 C C . ARG A 1 509 ? 0.182 2.274 9.155 1.00 91.62 509 ARG A C 1
ATOM 3943 O O . ARG A 1 509 ? -0.101 3.441 8.898 1.00 91.62 509 ARG A O 1
ATOM 3950 N N . MET A 1 510 ? 0.401 1.842 10.397 1.00 92.00 510 MET A N 1
ATOM 3951 C CA . MET A 1 510 ? 0.261 2.698 11.579 1.00 92.00 510 MET A CA 1
ATOM 3952 C C . MET A 1 510 ? 1.207 3.905 11.528 1.00 92.00 510 MET A C 1
ATOM 3954 O O . MET A 1 510 ? 0.791 5.025 11.814 1.00 92.00 510 MET A O 1
ATOM 3958 N N . THR A 1 511 ? 2.456 3.713 11.092 1.00 85.12 511 THR A N 1
ATOM 3959 C CA . THR A 1 511 ? 3.410 4.814 10.910 1.00 85.12 511 THR A CA 1
ATOM 3960 C C . THR A 1 511 ? 2.919 5.839 9.880 1.00 85.12 511 THR A C 1
ATOM 3962 O O . THR A 1 511 ? 3.049 7.039 10.117 1.00 85.12 511 THR A O 1
ATOM 3965 N N . GLN A 1 512 ? 2.326 5.399 8.763 1.00 86.38 512 GLN A N 1
ATOM 3966 C CA . GLN A 1 5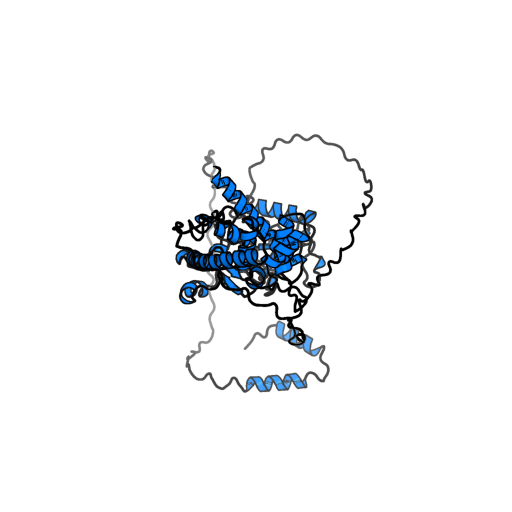12 ? 1.769 6.311 7.754 1.00 86.38 512 GLN A CA 1
ATOM 3967 C C . GLN A 1 512 ? 0.545 7.074 8.268 1.00 86.38 512 GLN A C 1
ATOM 3969 O O . GLN A 1 512 ? 0.447 8.280 8.035 1.00 86.38 512 GLN A O 1
ATOM 3974 N N . VAL A 1 513 ? -0.346 6.401 9.008 1.00 91.00 513 VAL A N 1
ATOM 3975 C CA . VAL A 1 513 ? -1.469 7.060 9.689 1.00 91.00 513 VAL A CA 1
ATOM 3976 C C . VAL A 1 513 ? -0.933 8.151 10.610 1.00 91.00 513 VAL A C 1
ATOM 3978 O O . VAL A 1 513 ? -1.292 9.311 10.436 1.00 91.00 513 VAL A O 1
ATOM 3981 N N . ASN A 1 514 ? -0.027 7.816 11.531 1.00 88.25 514 ASN A N 1
ATOM 3982 C CA . ASN A 1 514 ? 0.492 8.765 12.517 1.00 88.25 514 ASN A CA 1
ATOM 3983 C C . ASN A 1 514 ? 1.127 9.996 11.853 1.00 88.25 514 ASN A C 1
ATOM 3985 O O . ASN A 1 514 ? 0.798 11.124 12.215 1.00 88.25 514 ASN A O 1
ATOM 3989 N N . LEU A 1 515 ? 1.946 9.795 10.817 1.00 86.25 515 LEU A N 1
ATOM 3990 C CA . LEU A 1 515 ? 2.571 10.895 10.081 1.00 86.25 515 LEU A CA 1
ATOM 3991 C C . LEU A 1 515 ? 1.538 11.805 9.389 1.00 86.25 515 LEU A C 1
ATOM 3993 O O . LEU A 1 515 ? 1.693 13.027 9.383 1.00 86.25 515 LEU A O 1
ATOM 3997 N N . ALA A 1 516 ? 0.460 11.242 8.838 1.00 89.19 516 ALA A N 1
ATOM 3998 C CA . ALA A 1 516 ? -0.615 12.035 8.244 1.00 89.19 516 ALA A CA 1
ATOM 3999 C C . ALA A 1 516 ? -1.372 12.865 9.299 1.00 89.19 516 ALA A C 1
ATOM 4001 O O . ALA A 1 516 ? -1.638 14.049 9.078 1.00 89.19 516 ALA A O 1
ATOM 4002 N N . LEU A 1 517 ? -1.672 12.278 10.464 1.00 88.38 517 LEU A N 1
ATOM 4003 C CA . LEU A 1 517 ? -2.333 12.977 11.576 1.00 88.38 517 LEU A CA 1
ATOM 4004 C C . LEU A 1 517 ? -1.460 14.127 12.120 1.00 88.38 517 LEU A C 1
ATOM 4006 O O . LEU A 1 517 ? -1.960 15.218 12.415 1.00 88.38 517 LEU A O 1
ATOM 4010 N N . GLU A 1 518 ? -0.144 13.915 12.214 1.00 88.38 518 GLU A N 1
ATOM 4011 C CA . GLU A 1 518 ? 0.819 14.938 12.636 1.00 88.38 518 GLU A CA 1
ATOM 4012 C C . GLU A 1 518 ? 0.847 16.134 11.675 1.00 88.38 518 GLU A C 1
ATOM 4014 O O . GLU A 1 518 ? 0.742 17.284 12.112 1.00 88.38 518 GLU A O 1
ATOM 4019 N N . LEU A 1 519 ? 0.933 15.884 10.364 1.00 87.50 519 LEU A N 1
ATOM 4020 C CA . LEU A 1 519 ? 0.960 16.936 9.340 1.00 87.50 519 LEU A CA 1
ATOM 4021 C C . LEU A 1 519 ? -0.337 17.754 9.302 1.00 87.50 519 LEU A C 1
ATOM 4023 O O . LEU A 1 519 ? -0.305 18.974 9.110 1.00 87.50 519 LEU A O 1
ATOM 4027 N N . GLN A 1 520 ? -1.480 17.111 9.531 1.00 81.69 520 GLN A N 1
ATOM 4028 C CA . GLN A 1 520 ? -2.767 17.800 9.643 1.00 81.69 520 GLN A CA 1
ATOM 4029 C C . GLN A 1 520 ? -2.824 18.700 10.875 1.00 81.69 520 GLN A C 1
ATOM 4031 O O . GLN A 1 520 ? -3.284 19.839 10.790 1.00 81.69 520 GLN A O 1
ATOM 4036 N N . THR A 1 521 ? -2.299 18.223 12.005 1.00 80.50 521 THR A N 1
ATOM 4037 C CA . THR A 1 521 ? -2.226 19.010 13.241 1.00 80.50 521 THR A CA 1
ATOM 4038 C C . THR A 1 521 ? -1.335 20.241 13.059 1.00 80.50 521 THR A C 1
ATOM 4040 O O . THR A 1 521 ? -1.698 21.334 13.487 1.00 80.50 521 THR A O 1
ATOM 4043 N N . GLN A 1 522 ? -0.197 20.097 12.372 1.00 78.44 522 GLN A N 1
ATOM 4044 C CA . GLN A 1 522 ? 0.695 21.218 12.052 1.00 78.44 522 GLN A CA 1
ATOM 4045 C C . GLN A 1 522 ? 0.036 22.233 11.109 1.00 78.44 522 GLN A C 1
ATOM 4047 O O . GLN A 1 522 ? 0.149 23.437 11.331 1.00 78.44 522 GLN A O 1
ATOM 4052 N N . SER A 1 523 ? -0.698 21.758 10.100 1.00 73.12 523 SER A N 1
ATOM 4053 C CA . SER A 1 523 ? -1.402 22.616 9.137 1.00 73.12 523 SER A CA 1
ATOM 4054 C C . SER A 1 523 ? -2.553 23.406 9.768 1.00 73.12 523 SER A C 1
ATOM 4056 O O . SER A 1 523 ? -2.887 24.478 9.285 1.00 73.12 523 SER A O 1
ATOM 4058 N N . ALA A 1 524 ? -3.153 22.905 10.853 1.00 64.69 524 ALA A N 1
ATOM 4059 C CA . ALA A 1 524 ? -4.197 23.612 11.597 1.00 64.69 524 ALA A CA 1
ATOM 4060 C C . ALA A 1 524 ? -3.656 24.710 12.539 1.00 64.69 524 ALA A C 1
ATOM 4062 O O . ALA A 1 524 ? -4.432 25.531 13.030 1.00 64.69 524 ALA A O 1
ATOM 4063 N N . LEU A 1 525 ? -2.347 24.706 12.828 1.00 60.62 525 LEU A N 1
ATOM 4064 C CA . LEU A 1 525 ? -1.679 25.658 13.726 1.00 60.62 525 LEU A CA 1
ATOM 4065 C C . LEU A 1 525 ? -0.978 26.817 12.994 1.00 60.62 525 LEU A C 1
ATOM 4067 O O . LEU A 1 525 ? -0.591 27.786 13.654 1.00 60.62 525 LEU A O 1
ATOM 4071 N N . GLY A 1 526 ? -0.783 26.704 11.677 1.00 44.28 526 GLY A N 1
ATOM 4072 C CA . GLY A 1 526 ? -0.218 27.743 10.803 1.00 44.28 526 GLY A CA 1
ATOM 4073 C C . GLY A 1 526 ? -1.297 28.531 10.080 1.00 44.28 526 GLY A C 1
ATOM 4074 O O . GLY A 1 526 ? -1.044 29.730 9.818 1.00 44.28 526 GLY A O 1
#

Nearest PDB structures (foldseek):
  4qpb-assembly1_A  TM=8.895E-01  e=3.965E-07  Staphylococcus simulans
  4zyb-assembly3_C  TM=8.626E-01  e=5.197E-07  Staphylococcus aureus subsp. aureus NCTC 8325
  1qwy-assembly1_A  TM=8.817E-01  e=2.010E-06  Staphylococcus aureus subsp. aureus NCTC 8325
  4lxc-assembly5_C-2  TM=7.486E-01  e=1.108E-06  Staphylococcus simulans
  5nmy-assembly1_A  TM=7.141E-01  e=2.364E-06  Staphylococcus simulans

pLDDT: mean 70.75, std 25.02, range [26.12, 98.5]

Solvent-accessible surface area (backbone atoms only — not comparable to full-atom values): 31664 Å² total; per-residue (Å²): 144,89,80,85,56,71,66,61,60,54,53,52,58,54,54,69,73,73,64,60,90,78,61,63,68,64,60,60,59,57,60,61,62,64,66,72,73,75,81,81,84,85,90,84,81,94,75,89,82,83,88,82,86,92,84,85,80,88,84,90,85,82,92,86,84,84,88,89,85,90,84,87,89,85,86,84,83,78,95,72,79,83,68,79,81,49,48,58,45,81,57,28,50,72,48,70,80,59,45,73,44,59,84,58,65,42,32,41,31,36,31,52,28,50,93,85,35,48,77,34,69,40,54,28,86,41,41,26,35,24,72,41,68,50,75,33,76,83,39,46,7,36,29,43,27,38,38,24,68,87,81,48,37,15,42,39,39,21,12,23,65,41,78,68,65,55,67,72,39,76,44,48,58,39,39,65,46,23,27,35,15,47,28,34,66,37,56,41,62,26,40,39,38,37,42,20,66,44,77,83,50,101,87,45,81,81,39,54,48,48,57,54,93,68,46,46,66,58,52,52,53,39,50,51,38,42,51,52,41,58,61,59,72,78,84,85,81,80,90,72,87,84,83,88,83,86,88,83,91,78,90,84,90,78,90,82,80,86,81,83,78,83,82,80,81,84,82,82,77,83,84,78,73,82,78,78,73,74,84,68,95,79,85,88,80,86,82,89,82,88,77,82,85,84,80,90,77,83,90,78,81,89,79,89,71,76,78,79,74,76,75,75,69,78,75,74,72,60,63,72,49,75,71,36,69,38,69,55,63,72,4,60,50,36,21,20,42,7,19,37,69,61,14,22,32,40,90,52,54,71,43,64,43,16,34,34,31,36,42,65,76,78,69,44,65,21,18,7,38,76,57,36,64,82,70,57,66,84,77,45,45,70,36,73,73,49,86,51,67,65,58,26,23,52,49,22,54,77,66,46,42,19,55,57,32,25,57,54,47,53,59,51,47,53,54,49,50,56,50,52,51,52,51,22,58,75,72,72,49,88,73,52,49,69,58,49,51,52,42,50,41,40,29,70,77,34,50,64,27,24,70,37,94,66,5,25,58,58,27,34,61,49,24,65,76,75,40,89,50,70,68,56,16,53,47,50,8,59,44,52,15,29,49,36,78,92,77,71,43,57,62,36,91,78,40,78,47,40,70,70,51,35,41,53,54,50,49,54,25,52,53,27,28,52,50,13,54,50,53,52,54,53,62,74,74,109

Secondary structure (DSSP, 8-state):
-----HHHHHHHHHHHTS--TTSHHHHHHHHHHHSSSSSSS-----------------------------------------PSPPBSS---EEPSS-B---SSTT-EEE-EEBTTB---EEE-SSSEEEEEEEEETTTTEEEEEEEETTT-PEEEEEEESEE---TT-EE-TT-EEEE-B--SS-SSSBEEEEEESS---TT-GGGB---HHHHHHHHHHHHHHHHSPPBS---S-----------------------PPP------------------S--------PPPPPPPPPP-PPP-PPPPP---------SS-GGGTTTGGGSHHHHHHHHHHTSB-TTS-B-HHHH-EE-TTT--EEBTTTTB----HHHHHHHHT---HHHHHHHHHHTTHHHHHHHHHHHHHHHHHHHHHHHHHHHTPPP-HHHHHHHHHHHHH-HHHHHSTTSHHHHHHHHHHH--SHHHHHHHHHHHTTEETTTTEE--TTTTTSHHHHHHHHHHHHHHHHHHHHHHHHHTT-

Sequence (526 aa):
MKRISLFVLRYLVLLLKYSTQSTLTLLFSLVLVTQMQNSAKADSFGLNFGVLEPSETVALLPLESEVELPNSEDPYVTLEERGPPEMAFAPLEVATPYLIDETPPGSYDFTLLRNDRDDVEIPSPCTGTVTYTKYSPWGYGNRVEVLCEESGYAYFIGHLEAIAVTIGQHVTLGQSLGIQGSTGNSTGPHVHLEIGRRPYLEFYPENRISDRTVTLPLVEAYFQMVENPPLLNPTVAVEAVVEVEPEAVAEVATALEPVAVAVEPFIGLDFSVPILDEPTAKDLALSFEVAPEPTPVPAEEPLTEDPPQALSLPSVSEIIPQSWWEQASDSPLAIAIGAAEGTRQPNGTKNPAYYWHVDPGNGVDNFGTFSYQHLPPCDTYAVASVSSSSLKREIAAEKGLPEKADDLQLRRLQGFHDELLAQAQAVGLELNQAELVNGLDLANQSPAAGLYAGGYIDRLAQMKQLVSDPDEQILEARIWSYWDMQRNRWDAPGLGNTYDSIRHDQQRRMTQVNLALELQTQSALG